Protein AF-A0A231RG71-F1 (afdb_monomer_lite)

Structure (mmCIF, N/CA/C/O backbone):
data_AF-A0A231RG71-F1
#
_entry.id   AF-A0A231RG71-F1
#
loop_
_atom_site.group_PDB
_atom_site.id
_atom_site.type_symbol
_atom_site.label_atom_id
_atom_site.label_alt_id
_atom_site.label_comp_id
_atom_site.label_asym_id
_atom_site.label_entity_id
_atom_site.label_seq_id
_atom_site.pdbx_PDB_ins_code
_atom_site.Cartn_x
_atom_site.Cartn_y
_atom_site.Cartn_z
_atom_site.occupancy
_atom_site.B_iso_or_equiv
_atom_site.auth_seq_id
_atom_site.auth_comp_id
_atom_site.auth_asym_id
_atom_site.auth_atom_id
_atom_site.pdbx_PDB_model_num
ATOM 1 N N . MET A 1 1 ? -11.138 5.886 24.288 1.00 89.88 1 MET A N 1
ATOM 2 C CA . MET A 1 1 ? -10.102 5.171 23.511 1.00 89.88 1 MET A CA 1
ATOM 3 C C . MET A 1 1 ? -10.398 3.689 23.552 1.00 89.88 1 MET A C 1
ATOM 5 O O . MET A 1 1 ? -10.932 3.233 24.557 1.00 89.88 1 MET A O 1
ATOM 9 N N . LEU A 1 2 ? -10.055 2.962 22.496 1.00 93.81 2 LEU A N 1
ATOM 10 C CA . LEU A 1 2 ? -10.008 1.505 22.490 1.00 93.81 2 LEU A CA 1
ATOM 11 C C . LEU A 1 2 ? -8.769 1.062 23.284 1.00 93.81 2 LEU A C 1
ATOM 13 O O . LEU A 1 2 ? -7.655 1.397 22.906 1.00 93.81 2 LEU A O 1
ATOM 17 N N . GLU A 1 3 ? -8.942 0.383 24.413 1.00 94.50 3 GLU A N 1
ATOM 18 C CA . GLU A 1 3 ? -7.841 -0.043 25.292 1.00 94.50 3 GLU A CA 1
ATOM 19 C C . GLU A 1 3 ? -7.362 -1.454 24.981 1.00 94.50 3 GLU A C 1
ATOM 21 O O . GLU A 1 3 ? -6.177 -1.739 25.111 1.00 94.50 3 GLU A O 1
ATOM 26 N N . LYS A 1 4 ? -8.282 -2.344 24.604 1.00 95.88 4 LYS A N 1
ATOM 27 C CA . LYS A 1 4 ? -8.000 -3.774 24.511 1.00 95.88 4 LYS A CA 1
ATOM 28 C C . LYS A 1 4 ? -8.848 -4.440 23.442 1.00 95.88 4 LYS A C 1
ATOM 30 O O . LYS A 1 4 ? -10.006 -4.072 23.242 1.00 95.88 4 LYS A O 1
ATOM 35 N N . ILE A 1 5 ? -8.277 -5.459 22.811 1.00 96.56 5 ILE A N 1
ATOM 36 C CA . ILE A 1 5 ? -8.998 -6.436 22.003 1.00 96.56 5 ILE A CA 1
ATOM 37 C C . ILE A 1 5 ? -8.749 -7.849 22.530 1.00 96.56 5 ILE A C 1
ATOM 39 O O . ILE A 1 5 ? -7.628 -8.199 22.901 1.00 96.56 5 ILE A O 1
ATOM 43 N N . MET A 1 6 ? -9.796 -8.670 22.527 1.00 96.94 6 MET A N 1
ATOM 44 C CA . MET A 1 6 ? -9.705 -10.118 22.706 1.00 96.94 6 MET A CA 1
ATOM 45 C C . MET A 1 6 ? -10.402 -10.810 21.541 1.00 96.94 6 MET A C 1
ATOM 47 O O . MET A 1 6 ? -11.525 -10.458 21.186 1.00 96.94 6 MET A O 1
ATOM 51 N N . ILE A 1 7 ? -9.747 -11.804 20.956 1.00 95.38 7 ILE A N 1
ATOM 52 C CA . ILE A 1 7 ? -10.232 -12.550 19.799 1.00 95.38 7 ILE A CA 1
ATOM 53 C C . ILE A 1 7 ? -10.170 -14.035 20.118 1.00 95.38 7 ILE A C 1
ATOM 55 O O . ILE A 1 7 ? -9.098 -14.557 20.408 1.00 95.38 7 ILE A O 1
ATOM 59 N N . ASN A 1 8 ? -11.294 -14.724 19.955 1.00 93.69 8 ASN A N 1
ATOM 60 C CA . ASN A 1 8 ? -11.362 -16.173 19.913 1.00 93.69 8 ASN A CA 1
ATOM 61 C C . ASN A 1 8 ? -11.987 -16.615 18.593 1.00 93.69 8 ASN A C 1
ATOM 63 O O . ASN A 1 8 ? -13.055 -16.135 18.203 1.00 93.69 8 ASN A O 1
ATOM 67 N N . ASN A 1 9 ? -11.309 -17.548 17.929 1.00 91.56 9 ASN A N 1
ATOM 68 C CA . ASN A 1 9 ? -11.701 -18.116 16.645 1.00 91.56 9 ASN A CA 1
ATOM 69 C C . ASN A 1 9 ? -12.055 -17.046 15.593 1.00 91.56 9 ASN A C 1
ATOM 71 O O . ASN A 1 9 ? -13.177 -17.014 15.085 1.00 91.56 9 ASN A O 1
ATOM 75 N N . PHE A 1 10 ? -11.086 -16.235 15.161 1.00 91.06 10 PHE A N 1
ATOM 76 C CA . PHE A 1 10 ? -11.238 -15.337 14.006 1.00 91.06 10 PHE A CA 1
ATOM 77 C C . PHE A 1 10 ? -9.948 -15.223 13.183 1.00 91.06 10 PHE A C 1
ATOM 79 O O . PHE A 1 10 ? -8.872 -14.966 13.718 1.00 91.06 10 PHE A O 1
ATOM 86 N N . GLY A 1 11 ? -10.044 -15.401 11.868 1.00 89.69 11 GLY A N 1
ATOM 87 C CA . GLY A 1 11 ? -8.911 -15.428 10.951 1.00 89.69 11 GLY A CA 1
ATOM 88 C C . GLY A 1 11 ? -7.866 -16.471 11.386 1.00 89.69 11 GLY A C 1
ATOM 89 O O . GLY A 1 11 ? -8.208 -17.649 11.548 1.00 89.69 11 GLY A O 1
ATOM 90 N N . PRO A 1 12 ? -6.596 -16.073 11.583 1.00 87.69 12 PRO A N 1
ATOM 91 C CA . PRO A 1 12 ? -5.556 -16.956 12.105 1.00 87.69 12 PRO A CA 1
ATOM 92 C C . PRO A 1 12 ? -5.575 -17.098 13.637 1.00 87.69 12 PRO A C 1
ATOM 94 O O . PRO A 1 12 ? -4.810 -17.891 14.180 1.00 87.69 12 PRO A O 1
ATOM 97 N N . PHE A 1 13 ? -6.411 -16.339 14.349 1.00 89.19 13 PHE A N 1
ATOM 98 C CA . PHE A 1 13 ? -6.407 -16.286 15.807 1.00 89.19 13 PHE A CA 1
ATOM 99 C C . PHE A 1 13 ? -7.379 -17.313 16.393 1.00 89.19 13 PHE A C 1
ATOM 101 O O . PHE A 1 13 ? -8.598 -17.171 16.274 1.00 89.19 13 PHE A O 1
ATOM 108 N N . LYS A 1 14 ? -6.847 -18.342 17.063 1.00 88.38 14 LYS A N 1
ATOM 109 C CA . LYS A 1 14 ? -7.651 -19.217 17.937 1.00 88.38 14 LYS A CA 1
ATOM 110 C C . LYS A 1 14 ? -7.956 -18.531 19.262 1.00 88.38 14 LYS A C 1
ATOM 112 O O . LYS A 1 14 ? -9.108 -18.505 19.671 1.00 88.38 14 LYS A O 1
ATOM 117 N N . THR A 1 15 ? -6.935 -17.922 19.850 1.00 90.31 15 THR A N 1
ATOM 118 C CA . THR A 1 15 ? -7.006 -17.025 21.005 1.00 90.31 15 THR A CA 1
ATOM 119 C C . THR A 1 15 ? -5.965 -15.931 20.797 1.00 90.31 15 THR A C 1
ATOM 121 O O . THR A 1 15 ? -4.814 -16.242 20.482 1.00 90.31 15 THR A O 1
ATOM 124 N N . PHE A 1 16 ? -6.344 -14.670 20.949 1.00 92.88 16 PHE A N 1
ATOM 125 C CA . PHE A 1 16 ? -5.438 -13.531 20.852 1.00 92.88 16 PHE A CA 1
ATOM 126 C C . PHE A 1 16 ? -5.920 -12.403 21.757 1.00 92.88 16 PHE A C 1
ATOM 128 O O . PHE A 1 16 ? -7.117 -12.142 21.855 1.00 92.88 16 PHE A O 1
ATOM 135 N N . GLU A 1 17 ? -4.979 -11.731 22.402 1.00 94.69 17 GLU A N 1
ATOM 136 C CA . GLU A 1 17 ? -5.236 -10.605 23.285 1.00 94.69 17 GLU A CA 1
ATOM 137 C C . GLU A 1 17 ? -4.161 -9.550 23.055 1.00 94.69 17 GLU A C 1
ATOM 139 O O . GLU A 1 17 ? -2.979 -9.878 22.975 1.00 94.69 17 GLU A O 1
ATOM 144 N N . MET A 1 18 ? -4.574 -8.288 22.964 1.00 93.75 18 MET A N 1
ATOM 145 C CA . MET A 1 18 ? -3.657 -7.164 22.829 1.00 93.75 18 MET A CA 1
ATOM 146 C C . MET A 1 18 ? -4.230 -5.929 23.519 1.00 93.75 18 MET A C 1
ATOM 148 O O . MET A 1 18 ? -5.431 -5.660 23.437 1.00 93.75 18 MET A O 1
ATOM 152 N N . ASN A 1 19 ? -3.347 -5.155 24.151 1.00 94.06 19 ASN A N 1
ATOM 153 C CA . ASN A 1 19 ? -3.651 -3.812 24.631 1.00 94.06 19 ASN A CA 1
ATOM 154 C C . ASN A 1 19 ? -3.172 -2.769 23.614 1.00 94.06 19 ASN A C 1
ATOM 156 O O . ASN A 1 19 ? -2.114 -2.922 23.006 1.00 94.06 19 ASN A O 1
ATOM 160 N N . PHE A 1 20 ? -3.933 -1.693 23.460 1.00 93.00 20 PHE A N 1
ATOM 161 C CA . PHE A 1 20 ? -3.602 -0.574 22.589 1.00 93.00 20 PHE A CA 1
ATOM 162 C C . PHE A 1 20 ? -3.113 0.624 23.395 1.00 93.00 20 PHE A C 1
ATOM 164 O O . PHE A 1 20 ? -3.592 0.921 24.493 1.00 93.00 20 PHE A O 1
ATOM 171 N N . ASN A 1 21 ? -2.190 1.370 22.801 1.00 90.75 21 ASN A N 1
ATOM 172 C CA . ASN A 1 21 ? -1.779 2.665 23.315 1.00 90.75 21 ASN A CA 1
ATOM 173 C C . ASN A 1 21 ? -2.860 3.713 23.055 1.00 90.75 21 ASN A C 1
ATOM 175 O O . ASN A 1 21 ? -3.553 3.679 22.036 1.00 90.75 21 ASN A O 1
ATOM 179 N N . LYS A 1 22 ? -2.917 4.719 23.933 1.00 88.81 22 LYS A N 1
ATOM 180 C CA . LYS A 1 22 ? -3.807 5.878 23.783 1.00 88.81 22 LYS A CA 1
ATOM 181 C C . LYS A 1 22 ? -3.566 6.667 22.494 1.00 88.81 22 LYS A C 1
ATOM 183 O O . LYS A 1 22 ? -4.526 7.154 21.908 1.00 88.81 22 LYS A O 1
ATOM 188 N N . ASN A 1 23 ? -2.299 6.795 22.107 1.00 91.94 23 ASN A N 1
ATOM 189 C CA . ASN A 1 23 ? -1.876 7.586 20.960 1.00 91.94 23 ASN A CA 1
ATOM 190 C C . ASN A 1 23 ? -1.772 6.665 19.739 1.00 91.94 23 ASN A C 1
ATOM 192 O O . ASN A 1 23 ? -2.776 6.411 19.080 1.00 91.94 23 ASN A O 1
ATOM 196 N N . ILE A 1 24 ? -0.586 6.104 19.482 1.00 92.31 24 ILE A N 1
ATOM 197 C CA . ILE A 1 24 ? -0.340 5.220 18.341 1.00 92.31 24 ILE A CA 1
ATOM 198 C C . ILE A 1 24 ? 0.016 3.815 18.816 1.00 92.31 24 ILE A C 1
ATOM 200 O O . ILE A 1 24 ? 0.872 3.638 19.682 1.00 92.31 24 ILE A O 1
ATOM 204 N N . SER A 1 25 ? -0.629 2.808 18.233 1.00 92.50 25 SER A N 1
ATOM 205 C CA . SER A 1 25 ? -0.257 1.400 18.387 1.00 92.50 25 SER A CA 1
ATOM 206 C C . SER A 1 25 ? 0.370 0.885 17.095 1.00 92.50 25 SER A C 1
ATOM 208 O O . SER A 1 25 ? -0.274 0.928 16.044 1.00 92.50 25 SER A O 1
ATOM 210 N N . PHE A 1 26 ? 1.607 0.389 17.183 1.00 91.12 26 PHE A N 1
ATOM 211 C CA . PHE A 1 26 ? 2.333 -0.212 16.061 1.00 91.12 26 PHE A CA 1
ATOM 212 C C . PHE A 1 26 ? 2.178 -1.717 16.115 1.00 91.12 26 PHE A C 1
ATOM 214 O O . PHE A 1 26 ? 2.567 -2.338 17.101 1.00 91.12 26 PHE A O 1
ATOM 221 N N . ILE A 1 27 ? 1.651 -2.294 15.043 1.00 91.44 27 ILE A N 1
ATOM 222 C CA . ILE A 1 27 ? 1.507 -3.738 14.905 1.00 91.44 27 ILE A CA 1
ATOM 223 C C . ILE A 1 27 ? 2.345 -4.177 13.710 1.00 91.44 27 ILE A C 1
ATOM 225 O O . ILE A 1 27 ? 2.000 -3.937 12.551 1.00 91.44 27 ILE A O 1
ATOM 229 N N . VAL A 1 28 ? 3.470 -4.823 13.987 1.00 88.75 28 VAL A N 1
ATOM 230 C CA . VAL A 1 28 ? 4.442 -5.213 12.967 1.00 88.75 28 VAL A CA 1
ATOM 231 C C . VAL A 1 28 ? 4.395 -6.716 12.767 1.00 88.75 28 VAL A C 1
ATOM 233 O O . VAL A 1 28 ? 4.353 -7.482 13.719 1.00 88.75 28 VAL A O 1
ATOM 236 N N . GLY A 1 29 ? 4.430 -7.172 11.523 1.00 83.25 29 GLY A N 1
ATOM 237 C CA . GLY A 1 29 ? 4.482 -8.602 11.242 1.00 83.25 29 GLY A CA 1
ATOM 238 C C . GLY A 1 29 ? 4.752 -8.895 9.779 1.00 83.25 29 GLY A C 1
ATOM 239 O O . GLY A 1 29 ? 4.593 -8.029 8.917 1.00 83.25 29 GLY A O 1
ATOM 240 N N . ARG A 1 30 ? 5.140 -10.135 9.483 1.00 77.38 30 ARG A N 1
ATOM 241 C CA . ARG A 1 30 ? 5.362 -10.588 8.103 1.00 77.38 30 ARG A CA 1
ATOM 242 C C . ARG A 1 30 ? 4.066 -10.634 7.298 1.00 77.38 30 ARG A C 1
ATOM 244 O O . ARG A 1 30 ? 2.963 -10.607 7.857 1.00 77.38 30 ARG A O 1
ATOM 251 N N . ASN A 1 31 ? 4.177 -10.707 5.976 1.00 76.06 31 ASN A N 1
ATOM 252 C CA . ASN A 1 31 ? 3.016 -11.002 5.138 1.00 76.06 31 ASN A CA 1
ATOM 253 C C . ASN A 1 31 ? 2.378 -12.324 5.559 1.00 76.06 31 ASN A C 1
ATOM 255 O O . ASN A 1 31 ? 3.057 -13.279 5.918 1.00 76.06 31 ASN A O 1
ATOM 259 N N . GLY A 1 32 ? 1.049 -12.337 5.587 1.00 74.88 32 GLY A N 1
ATOM 260 C CA . GLY A 1 32 ? 0.290 -13.454 6.123 1.00 74.88 32 GLY A CA 1
ATOM 261 C C . GLY A 1 32 ? 0.069 -13.401 7.632 1.00 74.88 32 GLY A C 1
ATOM 262 O O . GLY A 1 32 ? -0.988 -13.831 8.031 1.00 74.88 32 GLY A O 1
ATOM 263 N N . SER A 1 33 ? 0.906 -12.799 8.487 1.00 83.88 33 SER A N 1
ATOM 264 C CA . SER A 1 33 ? 0.847 -13.017 9.957 1.00 83.88 33 SER A CA 1
ATOM 265 C C . SER A 1 33 ? -0.501 -12.777 10.669 1.00 83.88 33 SER A C 1
ATOM 267 O O . SER A 1 33 ? -0.704 -13.282 11.769 1.00 83.88 33 SER A O 1
ATOM 269 N N . GLY A 1 34 ? -1.444 -12.062 10.048 1.00 87.44 34 GLY A N 1
ATOM 270 C CA . GLY A 1 34 ? -2.787 -11.814 10.579 1.00 87.44 34 GLY A CA 1
ATOM 271 C C . GLY A 1 34 ? -3.104 -10.340 10.802 1.00 87.44 34 GLY A C 1
ATOM 272 O O . GLY A 1 34 ? -4.196 -10.034 11.261 1.00 87.44 34 GLY A O 1
ATOM 273 N N . LYS A 1 35 ? -2.192 -9.429 10.441 1.00 90.12 35 LYS A N 1
ATOM 274 C CA . LYS A 1 35 ? -2.332 -7.966 10.581 1.00 90.12 35 LYS A CA 1
ATOM 275 C C . LYS A 1 35 ? -3.691 -7.433 10.113 1.00 90.12 35 LYS A C 1
ATOM 277 O O . LYS A 1 35 ? -4.457 -6.887 10.898 1.00 90.12 35 LYS A O 1
ATOM 282 N N . THR A 1 36 ? -4.037 -7.678 8.854 1.00 89.31 36 THR A N 1
ATOM 283 C CA . THR A 1 36 ? -5.329 -7.271 8.297 1.00 89.31 36 THR A CA 1
ATOM 284 C C . THR A 1 36 ? -6.514 -7.970 8.969 1.00 89.31 36 THR A C 1
ATOM 286 O O . THR A 1 36 ? -7.568 -7.371 9.145 1.00 89.31 36 THR A O 1
ATOM 289 N N . GLN A 1 37 ? -6.359 -9.232 9.384 1.00 91.88 37 GLN A N 1
ATOM 290 C CA . GLN A 1 37 ? -7.411 -9.960 10.104 1.00 91.88 37 GLN A CA 1
ATOM 291 C C . GLN A 1 37 ? -7.657 -9.353 11.490 1.00 91.88 37 GLN A C 1
ATOM 293 O O . GLN A 1 37 ? -8.796 -9.315 11.938 1.00 91.88 37 GLN A O 1
ATOM 298 N N . LEU A 1 38 ? -6.624 -8.817 12.141 1.00 94.38 38 LEU A N 1
ATOM 299 C CA . LEU A 1 38 ? -6.753 -8.083 13.395 1.00 94.38 38 LEU A CA 1
ATOM 300 C C . LEU A 1 38 ? -7.536 -6.775 13.202 1.00 94.38 38 LEU A C 1
ATOM 302 O O . LEU A 1 38 ? -8.486 -6.526 13.942 1.00 94.38 38 LEU A O 1
ATOM 306 N N . LEU A 1 39 ? -7.219 -5.986 12.166 1.00 93.38 39 LEU A N 1
ATOM 307 C CA . LEU A 1 39 ? -8.031 -4.812 11.813 1.00 93.38 39 LEU A CA 1
ATOM 308 C C . LEU A 1 39 ? -9.475 -5.215 11.484 1.00 93.38 39 LEU A C 1
ATOM 310 O O . LEU A 1 39 ? -10.426 -4.611 11.975 1.00 93.38 39 LEU A O 1
ATOM 314 N N . GLY A 1 40 ? -9.644 -6.294 10.724 1.00 91.56 40 GLY A N 1
ATOM 315 C CA . GLY A 1 40 ? -10.940 -6.869 10.389 1.00 91.56 40 GLY A CA 1
ATOM 316 C C . GLY A 1 40 ? -11.764 -7.311 11.598 1.00 91.56 40 GLY A C 1
ATOM 317 O O . GLY A 1 40 ? -12.985 -7.155 11.594 1.00 91.56 40 GLY A O 1
ATOM 318 N N . ALA A 1 41 ? -11.115 -7.803 12.656 1.00 94.25 41 ALA A N 1
ATOM 319 C CA . ALA A 1 41 ? -11.779 -8.145 13.907 1.00 94.25 41 ALA A CA 1
ATOM 320 C C . ALA A 1 41 ? -12.370 -6.895 14.575 1.00 94.25 41 ALA A C 1
ATOM 322 O O . ALA A 1 41 ? -13.534 -6.921 14.971 1.00 94.25 41 ALA A O 1
ATOM 323 N N . ILE A 1 42 ? -11.628 -5.779 14.610 1.00 93.94 42 ILE A N 1
ATOM 324 C CA . ILE A 1 42 ? -12.135 -4.492 15.118 1.00 93.94 42 ILE A CA 1
ATOM 325 C C . ILE A 1 42 ? -13.376 -4.067 14.322 1.00 93.94 42 ILE A C 1
ATOM 327 O O . ILE A 1 42 ? -14.423 -3.790 14.902 1.00 93.94 42 ILE A O 1
ATOM 331 N N . LEU A 1 43 ? -13.299 -4.090 12.989 1.00 89.62 43 LEU A N 1
ATOM 332 C CA . LEU A 1 43 ? -14.411 -3.702 12.111 1.00 89.62 43 LEU A CA 1
ATOM 333 C C . LEU A 1 43 ? -15.645 -4.575 12.282 1.00 89.62 43 LEU A C 1
ATOM 335 O O . LEU A 1 43 ? -16.764 -4.072 12.223 1.00 89.62 43 LEU A O 1
ATOM 339 N N . SER A 1 44 ? -15.454 -5.871 12.518 1.00 89.81 44 SER A N 1
ATOM 340 C CA . SER A 1 44 ? -16.555 -6.819 12.679 1.00 89.81 44 SER A CA 1
ATOM 341 C C . SER A 1 44 ? -17.512 -6.455 13.815 1.00 89.81 44 SER A C 1
ATOM 343 O O . SER A 1 44 ? -18.702 -6.782 13.767 1.00 89.81 44 SER A O 1
ATOM 345 N N . VAL A 1 45 ? -17.019 -5.723 14.814 1.00 89.62 45 VAL A N 1
ATOM 346 C CA . VAL A 1 45 ? -17.839 -5.224 15.912 1.00 89.62 45 VAL A CA 1
ATOM 347 C C . VAL A 1 45 ? -18.794 -4.126 15.445 1.00 89.62 45 VAL A C 1
ATOM 349 O O . VAL A 1 45 ? -19.965 -4.164 15.828 1.00 89.62 45 VAL A O 1
ATOM 352 N N . PHE A 1 46 ? -18.337 -3.230 14.568 1.00 85.31 46 PHE A N 1
ATOM 353 C CA . PHE A 1 46 ? -19.111 -2.100 14.042 1.00 85.31 46 PHE A CA 1
ATOM 354 C C . PHE A 1 46 ? -20.017 -2.493 12.866 1.00 85.31 46 PHE A C 1
ATOM 356 O O . PHE A 1 46 ? -21.194 -2.147 12.846 1.00 85.31 46 PHE A O 1
ATOM 363 N N . TYR A 1 47 ? -19.497 -3.264 11.909 1.00 83.50 47 TYR A N 1
ATOM 364 C CA . TYR A 1 47 ? -20.170 -3.544 10.632 1.00 83.50 47 TYR A CA 1
ATOM 365 C C . TYR A 1 47 ? -20.823 -4.934 10.561 1.00 83.50 47 TYR A C 1
ATOM 367 O O . TYR A 1 47 ? -21.556 -5.252 9.618 1.00 83.50 47 TYR A O 1
ATOM 375 N N . GLY A 1 48 ? -20.590 -5.779 11.569 1.00 83.25 48 GLY A N 1
ATOM 376 C CA . GLY A 1 48 ? -21.270 -7.059 11.730 1.00 83.25 48 GLY A CA 1
ATOM 377 C C . GLY A 1 48 ? -21.079 -8.003 10.541 1.00 83.25 48 GLY A C 1
ATOM 378 O O . GLY A 1 48 ? -19.967 -8.230 10.060 1.00 83.25 48 GLY A O 1
ATOM 379 N N . ARG A 1 49 ? -22.184 -8.593 10.069 1.00 82.62 49 ARG A N 1
ATOM 380 C CA . ARG A 1 49 ? -22.164 -9.700 9.099 1.00 82.62 49 ARG A CA 1
ATOM 381 C C . ARG A 1 49 ? -21.487 -9.348 7.772 1.00 82.62 49 ARG A C 1
ATOM 383 O O . ARG A 1 49 ? -20.884 -10.227 7.174 1.00 82.62 49 ARG A O 1
ATOM 390 N N . HIS A 1 50 ? -21.564 -8.096 7.321 1.00 83.06 50 HIS A N 1
ATOM 391 C CA . HIS A 1 50 ? -20.988 -7.683 6.034 1.00 83.06 50 HIS A CA 1
ATOM 392 C C . HIS A 1 50 ? -19.455 -7.769 6.019 1.00 83.06 50 HIS A C 1
ATOM 394 O O . HIS A 1 50 ? -18.863 -8.140 5.005 1.00 83.06 50 HIS A O 1
ATOM 400 N N . SER A 1 51 ? -18.829 -7.499 7.165 1.00 85.50 51 SER A N 1
ATOM 401 C CA . SER A 1 51 ? -17.378 -7.586 7.366 1.00 85.50 51 SER A CA 1
ATOM 402 C C . SER A 1 51 ? -16.861 -8.987 7.716 1.00 85.50 51 SER A C 1
ATOM 404 O O . SER A 1 51 ? -15.651 -9.173 7.818 1.00 85.50 51 SER A O 1
ATOM 406 N N . ILE A 1 52 ? -17.738 -9.982 7.905 1.00 88.50 52 ILE A N 1
ATOM 407 C CA . ILE A 1 52 ? -17.351 -11.337 8.329 1.00 88.50 52 ILE A CA 1
ATOM 408 C C . ILE A 1 52 ? -17.597 -12.331 7.196 1.00 88.50 52 ILE A C 1
ATOM 410 O O . ILE A 1 52 ? -18.709 -12.468 6.688 1.00 88.50 52 ILE A O 1
ATOM 414 N N . LYS A 1 53 ? -16.560 -13.091 6.852 1.00 88.56 53 LYS A N 1
ATOM 415 C CA . LYS A 1 53 ? -16.639 -14.257 5.977 1.00 88.56 53 LYS A CA 1
ATOM 416 C C . LYS A 1 53 ? -16.680 -15.522 6.827 1.00 88.56 53 LYS A C 1
ATOM 418 O O . LYS A 1 53 ? -15.815 -15.728 7.677 1.00 88.56 53 LYS A O 1
ATOM 423 N N . THR A 1 54 ? -17.657 -16.385 6.558 1.00 84.06 54 THR A N 1
ATOM 424 C CA . THR A 1 54 ? -17.776 -17.704 7.194 1.00 84.06 54 THR A CA 1
ATOM 425 C C . THR A 1 54 ? -17.487 -18.796 6.170 1.00 84.06 54 THR A C 1
ATOM 427 O O . THR A 1 54 ? -18.088 -18.827 5.096 1.00 84.06 54 THR A O 1
ATOM 430 N N . ILE A 1 55 ? -16.564 -19.700 6.491 1.00 76.88 55 ILE A N 1
ATOM 431 C CA . ILE A 1 55 ? -16.266 -20.874 5.669 1.00 76.88 55 ILE A CA 1
ATOM 432 C C . ILE A 1 55 ? -17.344 -21.929 5.940 1.00 76.88 55 ILE A C 1
ATOM 434 O O . ILE A 1 55 ? -17.480 -22.413 7.065 1.00 76.88 55 ILE A O 1
ATOM 438 N N . ASN A 1 56 ? -18.111 -22.294 4.908 1.00 62.00 56 ASN A N 1
ATOM 439 C CA . ASN A 1 56 ? -19.133 -23.337 4.998 1.00 62.00 56 ASN A CA 1
ATOM 440 C C . ASN A 1 56 ? -18.486 -24.677 5.380 1.00 62.00 56 ASN A C 1
ATOM 442 O O . ASN A 1 56 ? -17.793 -25.295 4.576 1.00 62.00 56 ASN A O 1
ATOM 446 N N . SER A 1 57 ? -18.732 -25.141 6.605 1.00 54.91 57 SER A N 1
ATOM 447 C CA . SER A 1 57 ? -18.377 -26.490 7.047 1.00 54.91 57 SER A CA 1
ATOM 448 C C . SER A 1 57 ? -19.477 -27.043 7.952 1.00 54.91 57 SER A C 1
ATOM 450 O O . SER A 1 57 ? -20.169 -26.285 8.627 1.00 54.91 57 SER A O 1
ATOM 452 N N . SER A 1 58 ? -19.627 -28.365 7.977 1.00 53.97 58 SER A N 1
ATOM 453 C CA . SER A 1 58 ? -20.644 -29.090 8.752 1.00 53.97 58 SER A CA 1
ATOM 454 C C . SER A 1 58 ? -20.490 -28.981 10.276 1.00 53.97 58 SER A C 1
ATOM 456 O O . SER A 1 58 ? -21.430 -29.289 11.003 1.00 53.97 58 SER A O 1
ATOM 458 N N . ALA A 1 59 ? -19.335 -28.534 10.778 1.00 55.22 59 ALA A N 1
ATOM 459 C CA . ALA A 1 59 ? -19.090 -28.345 12.206 1.00 55.22 59 ALA A CA 1
ATOM 460 C C . ALA A 1 59 ? -19.266 -26.870 12.614 1.00 55.22 59 ALA A C 1
ATOM 462 O O . ALA A 1 59 ? -18.701 -25.973 11.986 1.00 55.22 59 ALA A O 1
ATOM 463 N N . LYS A 1 60 ? -20.008 -26.621 13.695 1.00 69.94 60 LYS A N 1
ATOM 464 C CA . LYS A 1 60 ? -20.180 -25.287 14.290 1.00 69.94 60 LYS A CA 1
ATOM 465 C C . LYS A 1 60 ? -18.905 -24.890 15.047 1.00 69.94 60 LYS A C 1
ATOM 467 O O . LYS A 1 60 ? -18.320 -25.723 15.731 1.00 69.94 60 LYS A O 1
ATOM 472 N N . GLU A 1 61 ? -18.443 -23.656 14.877 1.00 81.69 61 GLU A N 1
ATOM 473 C CA . GLU A 1 61 ? -17.360 -23.056 15.670 1.00 81.69 61 GLU A CA 1
ATOM 474 C C . GLU A 1 61 ? -17.849 -21.685 16.117 1.00 81.69 61 GLU A C 1
ATOM 476 O O . GLU A 1 61 ? -18.270 -20.896 15.274 1.00 81.69 61 GLU A O 1
ATOM 481 N N . ASP A 1 62 ? -17.811 -21.417 17.415 1.00 88.12 62 ASP A N 1
ATOM 482 C CA . ASP A 1 62 ? -18.240 -20.131 17.953 1.00 88.12 62 ASP A CA 1
ATOM 483 C C . ASP A 1 62 ? -17.094 -19.122 17.849 1.00 88.12 62 ASP A C 1
ATOM 485 O O . ASP A 1 62 ? -15.935 -19.429 18.147 1.00 88.12 62 ASP A O 1
ATOM 489 N N . MET A 1 63 ? -17.421 -17.913 17.404 1.00 91.75 63 MET A N 1
ATOM 490 C CA . MET A 1 63 ? -16.514 -16.769 17.324 1.00 91.75 63 MET A CA 1
ATOM 491 C C . MET A 1 63 ? -16.791 -15.830 18.492 1.00 91.75 63 MET A C 1
ATOM 493 O O . MET A 1 63 ? -17.948 -15.621 18.852 1.00 91.75 63 MET A O 1
ATOM 497 N N . HIS A 1 64 ? -15.753 -15.203 19.039 1.00 94.44 64 HIS A N 1
ATOM 498 C CA . HIS A 1 64 ? -15.910 -14.161 20.048 1.00 94.44 64 HIS A CA 1
ATOM 499 C C . HIS A 1 64 ? -14.859 -13.068 19.866 1.00 94.44 64 HIS A C 1
ATOM 501 O O . HIS A 1 64 ? -13.664 -13.330 19.957 1.00 94.44 64 HIS A O 1
ATOM 507 N N . ILE A 1 65 ? -15.299 -11.835 19.641 1.00 95.56 65 ILE A N 1
ATOM 508 C CA . ILE A 1 65 ? -14.441 -10.655 19.525 1.00 95.56 65 ILE A CA 1
ATOM 509 C C . ILE A 1 65 ? -14.934 -9.630 20.536 1.00 95.56 65 ILE A C 1
ATOM 511 O O . ILE A 1 65 ? -16.080 -9.200 20.458 1.00 95.56 65 ILE A O 1
ATOM 515 N N . SER A 1 66 ? -14.077 -9.244 21.476 1.00 95.75 66 SER A N 1
ATOM 516 C CA . SER A 1 66 ? -14.363 -8.225 22.484 1.00 95.75 66 SER A CA 1
ATOM 517 C C . SER A 1 66 ? -13.453 -7.019 22.282 1.00 95.75 66 SER A C 1
ATOM 519 O O . SER A 1 66 ? -12.241 -7.173 22.121 1.00 95.75 66 SER A O 1
ATOM 521 N N . LEU A 1 67 ? -14.046 -5.827 22.293 1.00 95.38 67 LEU A N 1
ATOM 522 C CA . LEU A 1 67 ? -13.356 -4.543 22.297 1.00 95.38 67 LEU A CA 1
ATOM 523 C C . LEU A 1 67 ? -13.658 -3.818 23.605 1.00 95.38 67 LEU A C 1
ATOM 525 O O . LEU A 1 67 ? -14.818 -3.527 23.902 1.00 95.38 67 LEU A O 1
ATOM 529 N N . SER A 1 68 ? -12.621 -3.494 24.374 1.00 94.56 68 SER A N 1
ATOM 530 C CA . SER A 1 68 ? -12.757 -2.719 25.608 1.00 94.56 68 SER A CA 1
ATOM 531 C C . SER A 1 68 ? -12.386 -1.262 25.364 1.00 94.56 68 SER A C 1
ATOM 533 O O . SER A 1 68 ? -11.273 -0.963 24.940 1.00 94.56 68 SER A O 1
ATOM 535 N N . PHE A 1 69 ? -13.296 -0.345 25.666 1.00 91.50 69 PHE A N 1
ATOM 536 C CA . PHE A 1 69 ? -13.131 1.094 25.536 1.00 91.50 69 PHE A CA 1
ATOM 537 C C . PHE A 1 69 ? -13.118 1.770 26.904 1.00 91.50 69 PHE A C 1
ATOM 539 O O . PHE A 1 69 ? -13.925 1.450 27.775 1.00 91.50 69 PHE A O 1
ATOM 546 N N . LYS A 1 70 ? -12.275 2.791 27.051 1.00 88.12 70 LYS A N 1
ATOM 547 C CA . LYS A 1 70 ? -12.324 3.740 28.167 1.00 88.12 70 LYS A CA 1
ATOM 548 C C . LYS A 1 70 ? -12.866 5.079 27.708 1.00 88.12 70 LYS A C 1
ATOM 550 O O . LYS A 1 70 ? -12.295 5.727 26.822 1.00 88.12 70 LYS A O 1
ATOM 555 N N . LEU A 1 71 ? -13.977 5.472 28.317 1.00 82.88 71 LEU A N 1
ATOM 556 C CA . LEU A 1 71 ? -14.780 6.644 27.990 1.00 82.88 71 LEU A CA 1
ATOM 557 C C . LEU A 1 71 ? -15.025 7.421 29.280 1.00 82.88 71 LEU A C 1
ATOM 559 O O . LEU A 1 71 ? -15.872 7.039 30.082 1.00 82.88 71 LEU A O 1
ATOM 563 N N . HIS A 1 72 ? -14.266 8.499 29.489 1.00 76.75 72 HIS A N 1
ATOM 564 C CA . HIS A 1 72 ? -14.274 9.254 30.748 1.00 76.75 72 HIS A CA 1
ATOM 565 C C . HIS A 1 72 ? -14.113 8.313 31.962 1.00 76.75 72 HIS A C 1
ATOM 567 O O . HIS A 1 72 ? -13.122 7.583 32.032 1.00 76.75 72 HIS A O 1
ATOM 573 N N . ASP A 1 73 ? -15.102 8.284 32.859 1.00 75.31 73 ASP A N 1
ATOM 574 C CA . ASP A 1 73 ? -15.138 7.452 34.069 1.00 75.31 73 ASP A CA 1
ATOM 575 C C . ASP A 1 73 ? -15.858 6.108 33.856 1.00 75.31 73 ASP A C 1
ATOM 577 O O . ASP A 1 73 ? -16.365 5.504 34.800 1.00 75.31 73 ASP A O 1
ATOM 581 N N . SER A 1 74 ? -15.977 5.648 32.610 1.00 77.00 74 SER A N 1
ATOM 582 C CA . SER A 1 74 ? -16.633 4.388 32.254 1.00 77.00 74 SER A CA 1
ATOM 583 C C . SER A 1 74 ? -15.714 3.490 31.436 1.00 77.00 74 SER A C 1
ATOM 585 O O . SER A 1 74 ? -14.966 3.951 30.569 1.00 77.00 74 SER A O 1
ATOM 587 N N . GLN A 1 75 ? -15.814 2.190 31.693 1.00 85.44 75 GLN A N 1
ATOM 588 C CA . GLN A 1 75 ? -15.290 1.146 30.825 1.00 85.44 75 GLN A CA 1
ATOM 589 C C . GLN A 1 75 ? -16.450 0.462 30.115 1.00 85.44 75 GLN A C 1
ATOM 591 O O . GLN A 1 75 ? -17.451 0.095 30.734 1.00 85.44 75 GLN A O 1
ATOM 596 N N . ILE A 1 76 ? -16.319 0.305 28.806 1.00 87.38 76 ILE A N 1
ATOM 597 C CA . ILE A 1 76 ? -17.318 -0.348 27.968 1.00 87.38 76 ILE A CA 1
ATOM 598 C C . ILE A 1 76 ? -16.661 -1.518 27.286 1.00 87.38 76 ILE A C 1
ATOM 600 O O . ILE A 1 76 ? -15.614 -1.365 26.673 1.00 87.38 76 ILE A O 1
ATOM 604 N N . GLU A 1 77 ? -17.296 -2.669 27.358 1.00 89.69 77 GLU A N 1
ATOM 605 C CA . GLU A 1 77 ? -16.913 -3.834 26.592 1.00 89.69 77 GLU A CA 1
ATOM 606 C C . GLU A 1 77 ? -17.992 -4.106 25.549 1.00 89.69 77 GLU A C 1
ATOM 608 O O . GLU A 1 77 ? -19.172 -4.236 25.876 1.00 89.69 77 GLU A O 1
ATOM 613 N N . VAL A 1 78 ? -17.590 -4.147 24.284 1.00 90.06 78 VAL A N 1
ATOM 614 C CA . VAL A 1 78 ? -18.476 -4.443 23.161 1.00 90.06 78 VAL A CA 1
ATOM 615 C C . VAL A 1 78 ? -18.055 -5.770 22.566 1.00 90.06 78 VAL A C 1
ATOM 617 O O . VAL A 1 78 ? -16.917 -5.929 22.125 1.00 90.06 78 VAL A O 1
ATOM 620 N N . ILE A 1 79 ? -18.984 -6.718 22.562 1.00 90.75 79 ILE A N 1
ATOM 621 C CA . ILE A 1 79 ? -18.733 -8.104 22.199 1.00 90.75 79 ILE A CA 1
ATOM 622 C C . ILE A 1 79 ? -19.530 -8.454 20.950 1.00 90.75 79 ILE A C 1
ATOM 624 O O . ILE A 1 79 ? -20.749 -8.294 20.875 1.00 90.75 79 ILE A O 1
ATOM 628 N N . ARG A 1 80 ? -18.816 -8.981 19.962 1.00 91.00 80 ARG A N 1
ATOM 629 C CA . ARG A 1 80 ? -19.354 -9.602 18.760 1.00 91.00 80 ARG A CA 1
ATOM 630 C C . ARG A 1 80 ? -19.116 -11.098 18.858 1.00 91.00 80 ARG A C 1
ATOM 632 O O . ARG A 1 80 ? -17.971 -11.541 18.811 1.00 91.00 80 ARG A O 1
ATOM 639 N N . SER A 1 81 ? -20.184 -11.879 18.950 1.00 91.31 81 SER A N 1
ATOM 640 C CA . SER A 1 81 ? -20.085 -13.336 19.021 1.00 91.31 81 SER A CA 1
ATOM 641 C C . SER A 1 81 ? -20.876 -14.016 17.910 1.00 91.31 81 SER A C 1
ATOM 643 O O . SER A 1 81 ? -21.822 -13.444 17.358 1.00 91.31 81 SER A O 1
ATOM 645 N N . SER A 1 82 ? -20.470 -15.232 17.549 1.00 88.62 82 SER A N 1
ATOM 646 C CA . SER A 1 82 ? -21.303 -16.146 16.776 1.00 88.62 82 SER A CA 1
ATOM 647 C C . SER A 1 82 ? -21.623 -17.378 17.610 1.00 88.62 82 SER A C 1
ATOM 649 O O . SER A 1 82 ? -20.751 -17.924 18.277 1.00 88.62 82 SER A O 1
ATOM 651 N N . SER A 1 83 ? -22.887 -17.790 17.575 1.00 82.75 83 SER A N 1
ATOM 652 C CA . SER A 1 83 ? -23.340 -19.060 18.136 1.00 82.75 83 SER A CA 1
ATOM 653 C C . SER A 1 83 ? -24.419 -19.633 17.228 1.00 82.75 83 SER A C 1
ATOM 655 O O . SER A 1 83 ? -25.289 -18.906 16.739 1.00 82.75 83 SER A O 1
ATOM 657 N N . ASP A 1 84 ? -24.321 -20.923 16.914 1.00 73.56 84 ASP A N 1
ATOM 658 C CA . ASP A 1 84 ? -25.241 -21.613 15.999 1.00 73.56 84 ASP A CA 1
ATOM 659 C C . ASP A 1 84 ? -25.399 -20.941 14.617 1.00 73.56 84 ASP A C 1
ATOM 661 O O . ASP A 1 84 ? -26.451 -21.012 13.980 1.00 73.56 84 ASP A O 1
ATOM 665 N N . GLY A 1 85 ? -24.348 -20.274 14.129 1.00 68.44 85 GLY A N 1
ATOM 666 C CA . GLY A 1 85 ? -24.366 -19.555 12.849 1.00 68.44 85 GLY A CA 1
ATOM 667 C C . GLY A 1 85 ? -25.148 -18.235 12.869 1.00 68.44 85 GLY A C 1
ATOM 668 O O . GLY A 1 85 ? -25.282 -17.587 11.829 1.00 68.44 85 GLY A O 1
ATOM 669 N N . LYS A 1 86 ? -25.646 -17.809 14.036 1.00 77.44 86 LYS A N 1
ATOM 670 C CA . LYS A 1 86 ? -26.210 -16.475 14.264 1.00 77.44 86 LYS A CA 1
ATOM 671 C C . LYS A 1 86 ? -25.146 -15.567 14.868 1.00 77.44 86 LYS A C 1
ATOM 673 O O . LYS A 1 86 ? -24.320 -16.017 15.653 1.00 77.44 86 LYS A O 1
ATOM 678 N N . LEU A 1 87 ? -25.178 -14.292 14.487 1.00 81.56 87 LEU A N 1
ATOM 679 C CA . LEU A 1 87 ? -24.302 -13.258 15.034 1.00 81.56 87 LEU A CA 1
ATOM 680 C C . LEU A 1 87 ? -25.051 -12.451 16.092 1.00 81.56 87 LEU A C 1
ATOM 682 O O . LEU A 1 87 ? -26.193 -12.048 15.865 1.00 81.56 87 LEU A O 1
ATOM 686 N N . PHE A 1 88 ? -24.379 -12.171 17.201 1.00 80.75 88 PHE A N 1
ATOM 687 C CA . PHE A 1 88 ? -24.906 -11.409 18.329 1.00 80.75 88 PHE A CA 1
ATOM 688 C C . PHE A 1 88 ? -24.041 -10.165 18.576 1.00 80.75 88 PHE A C 1
ATOM 690 O O . PHE A 1 88 ? -22.859 -10.139 18.221 1.00 80.75 88 PHE A O 1
ATOM 697 N N . LEU A 1 89 ? -24.649 -9.099 19.106 1.00 80.81 89 LEU A N 1
ATOM 698 C CA . LEU A 1 89 ? -23.947 -7.937 19.664 1.00 80.81 89 LEU A CA 1
ATOM 699 C C . LEU A 1 89 ? -24.330 -7.823 21.129 1.00 80.81 89 LEU A C 1
ATOM 701 O O . LEU A 1 89 ? -25.522 -7.766 21.431 1.00 80.81 89 LEU A O 1
ATOM 705 N N . GLU A 1 90 ? -23.344 -7.708 22.002 1.00 77.69 90 GLU A N 1
ATOM 706 C CA . GLU A 1 90 ? -23.556 -7.407 23.411 1.00 77.69 90 GLU A CA 1
ATOM 707 C C . GLU A 1 90 ? -22.738 -6.182 23.810 1.00 77.69 90 GLU A C 1
ATOM 709 O O . GLU A 1 90 ? -21.582 -6.045 23.414 1.00 77.69 90 GLU A O 1
ATOM 714 N N . ASN A 1 91 ? -23.339 -5.307 24.617 1.00 75.31 91 ASN A N 1
ATOM 715 C CA . ASN A 1 91 ? -22.686 -4.122 25.160 1.00 75.31 91 ASN A CA 1
ATOM 716 C C . ASN A 1 91 ? -22.737 -4.201 26.685 1.00 75.31 91 ASN A C 1
ATOM 718 O O . ASN A 1 91 ? -23.817 -4.153 27.274 1.00 75.31 91 ASN A O 1
ATOM 722 N N . HIS A 1 92 ? -21.573 -4.280 27.319 1.00 72.25 92 HIS A N 1
ATOM 723 C CA . HIS A 1 92 ? -21.425 -4.295 28.769 1.00 72.25 92 HIS A CA 1
ATOM 724 C C . HIS A 1 92 ? -20.816 -2.967 29.217 1.00 72.25 92 HIS A C 1
ATOM 726 O O . HIS A 1 92 ? -19.724 -2.597 28.796 1.00 72.25 92 HIS A O 1
ATOM 732 N N . THR A 1 93 ? -21.514 -2.219 30.071 1.00 68.62 93 THR A N 1
ATOM 733 C CA . THR A 1 93 ? -21.026 -0.936 30.604 1.00 68.62 93 THR A CA 1
ATOM 734 C C . THR A 1 93 ? -20.721 -1.077 32.087 1.00 68.62 93 THR A C 1
ATOM 736 O O . THR A 1 93 ? -21.583 -1.467 32.873 1.00 68.62 93 THR A O 1
ATOM 739 N N . ARG A 1 94 ? -19.495 -0.733 32.486 1.00 64.00 94 ARG A N 1
ATOM 740 C CA . ARG A 1 94 ? -19.076 -0.628 33.885 1.00 64.00 94 ARG A CA 1
ATOM 741 C C . ARG A 1 94 ? -18.722 0.826 34.184 1.00 64.00 94 ARG A C 1
ATOM 743 O O . ARG A 1 94 ? -17.743 1.353 33.660 1.00 64.00 94 ARG A O 1
ATOM 750 N N . SER A 1 95 ? -19.520 1.480 35.028 1.00 61.28 95 SER A N 1
ATOM 751 C CA . SER A 1 95 ? -19.163 2.795 35.572 1.00 61.28 95 SER A CA 1
ATOM 752 C C . SER A 1 95 ? -18.083 2.612 36.634 1.00 61.28 95 SER A C 1
ATOM 754 O O . SER A 1 95 ? -18.254 1.820 37.558 1.00 61.28 95 SER A O 1
ATOM 756 N N . VAL A 1 96 ? -16.992 3.364 36.519 1.00 61.06 96 VAL A N 1
ATOM 757 C CA . VAL A 1 96 ? -15.973 3.491 37.572 1.00 61.06 96 VAL A CA 1
ATOM 758 C C . VAL A 1 96 ? -16.413 4.540 38.606 1.00 61.06 96 VAL A C 1
ATOM 760 O O . VAL A 1 96 ? -15.928 4.555 39.734 1.00 61.06 96 VAL A O 1
ATOM 763 N N . SER A 1 97 ? -17.381 5.394 38.251 1.00 57.38 97 SER A N 1
ATOM 764 C CA . SER A 1 97 ? -17.985 6.375 39.156 1.00 57.38 97 SER A CA 1
ATOM 765 C C . SER A 1 97 ? -19.178 5.798 39.936 1.00 57.38 97 SER A C 1
ATOM 767 O O . SER A 1 97 ? -20.012 5.068 39.387 1.00 57.38 97 SER A O 1
ATOM 769 N N . ASN A 1 98 ? -19.300 6.186 41.209 1.00 57.88 98 ASN A N 1
ATOM 770 C CA . ASN A 1 98 ? -20.459 5.880 42.062 1.00 57.88 98 ASN A CA 1
ATOM 771 C C . ASN A 1 98 ? -21.691 6.757 41.751 1.00 57.88 98 ASN A C 1
ATOM 773 O O . ASN A 1 98 ? -22.711 6.641 42.430 1.00 57.88 98 ASN A O 1
ATOM 777 N N . ASP A 1 99 ? -21.608 7.646 40.756 1.00 57.62 99 ASP A N 1
ATOM 778 C CA . ASP A 1 99 ? -22.710 8.528 40.379 1.00 57.62 99 ASP A CA 1
ATOM 779 C C . ASP A 1 99 ? -23.764 7.772 39.548 1.00 57.62 99 ASP A C 1
ATOM 781 O O . ASP A 1 99 ? -23.473 7.172 38.510 1.00 57.62 99 ASP A O 1
ATOM 785 N N . ARG A 1 100 ? -25.022 7.822 40.005 1.00 53.41 100 ARG A N 1
ATOM 786 C CA . ARG A 1 100 ? -26.174 7.186 39.349 1.00 53.41 100 ARG A CA 1
ATOM 787 C C . ARG A 1 100 ? -26.447 7.759 37.958 1.00 53.41 100 ARG A C 1
ATOM 789 O O . ARG A 1 100 ? -26.958 7.035 37.109 1.00 53.41 100 ARG A O 1
ATOM 796 N N . ILE A 1 101 ? -26.114 9.027 37.702 1.00 55.41 101 ILE A N 1
ATOM 797 C CA . ILE A 1 101 ? -26.337 9.651 36.387 1.00 55.41 101 ILE A CA 1
ATOM 798 C C . ILE A 1 101 ? -25.381 9.059 35.344 1.00 55.41 101 ILE A C 1
ATOM 800 O O . ILE A 1 101 ? -25.799 8.760 34.224 1.00 55.41 101 ILE A O 1
ATOM 804 N N . SER A 1 102 ? -24.124 8.817 35.718 1.00 53.75 102 SER A N 1
ATOM 805 C CA . SER A 1 102 ? -23.121 8.160 34.870 1.00 53.75 102 SER A CA 1
ATOM 806 C C . SER A 1 102 ? -23.520 6.734 34.487 1.00 53.75 102 SER A C 1
ATOM 808 O O . SER A 1 102 ? -23.284 6.312 33.360 1.00 53.75 102 SER A O 1
ATOM 810 N N . GLN A 1 103 ? -24.189 6.017 35.395 1.00 50.62 103 GLN A N 1
ATOM 811 C CA . GLN A 1 103 ? -24.684 4.653 35.170 1.00 50.62 103 GLN A CA 1
ATOM 812 C C . GLN A 1 103 ? -25.879 4.581 34.201 1.00 50.62 103 GLN A C 1
ATOM 814 O O . GLN A 1 103 ? -26.153 3.516 33.654 1.00 50.62 103 GLN A O 1
ATOM 819 N N . LEU A 1 104 ? -26.591 5.694 33.978 1.00 49.88 104 LEU A N 1
ATOM 820 C CA . LEU A 1 104 ? -27.786 5.766 33.124 1.00 49.88 104 LEU A CA 1
ATOM 821 C C . LEU A 1 104 ? -27.508 6.299 31.710 1.00 49.88 104 LEU A C 1
ATOM 823 O O . LEU A 1 104 ? -28.401 6.268 30.859 1.00 49.88 104 LEU A O 1
ATOM 827 N N . ARG A 1 105 ? -26.298 6.798 31.424 1.00 55.00 105 ARG A N 1
ATOM 828 C CA . ARG A 1 105 ? -25.951 7.268 30.076 1.00 55.00 105 ARG A CA 1
ATOM 829 C C . ARG A 1 105 ? -25.838 6.072 29.130 1.00 55.00 105 ARG A C 1
ATOM 831 O O . ARG A 1 105 ? -24.979 5.215 29.309 1.00 55.00 105 ARG A O 1
ATOM 838 N N . LYS A 1 106 ? -26.660 6.045 28.074 1.00 56.00 106 LYS A N 1
ATOM 839 C CA . LYS A 1 106 ? -26.345 5.255 26.875 1.00 56.00 106 LYS A CA 1
ATOM 840 C C . LYS A 1 106 ? -25.083 5.855 26.274 1.00 56.00 106 LYS A C 1
ATOM 842 O O . LYS A 1 106 ? -25.121 6.983 25.790 1.00 56.00 106 LYS A O 1
ATOM 847 N N . ILE A 1 107 ? -23.973 5.137 26.362 1.00 60.22 107 ILE A N 1
ATOM 848 C CA . ILE A 1 107 ? -22.728 5.579 25.750 1.00 60.22 107 ILE A CA 1
ATOM 849 C C . ILE A 1 107 ? -22.670 4.981 24.349 1.00 60.22 107 ILE A C 1
ATOM 851 O O . ILE A 1 107 ? -22.698 3.762 24.179 1.00 60.22 107 ILE A O 1
ATOM 855 N N . ASP A 1 108 ? -22.644 5.866 23.360 1.00 66.62 108 ASP A N 1
ATOM 856 C CA . ASP A 1 108 ? -22.502 5.511 21.959 1.00 66.62 108 ASP A CA 1
ATOM 857 C C . ASP A 1 108 ? -21.012 5.397 21.618 1.00 66.62 108 ASP A C 1
ATOM 859 O O . ASP A 1 108 ? -20.233 6.318 21.866 1.00 66.62 108 ASP A O 1
ATOM 863 N N . ILE A 1 109 ? -20.608 4.250 21.075 1.00 74.38 109 ILE A N 1
ATOM 864 C CA . ILE A 1 109 ? -19.249 4.045 20.560 1.00 74.38 109 ILE A CA 1
ATOM 865 C C . ILE A 1 109 ? -19.117 4.484 19.095 1.00 74.38 109 ILE A C 1
ATOM 867 O O . ILE A 1 109 ? -18.045 4.320 18.521 1.00 74.38 109 ILE A O 1
ATOM 871 N N . GLY A 1 110 ? -20.163 5.054 18.488 1.00 74.75 110 GLY A N 1
ATOM 872 C CA . GLY A 1 110 ? -20.170 5.528 17.103 1.00 74.75 110 GLY A CA 1
ATOM 873 C C . GLY A 1 110 ? -19.065 6.539 16.783 1.00 74.75 110 GLY A C 1
ATOM 874 O O . GLY A 1 110 ? -18.496 6.495 15.701 1.00 74.75 110 GLY A O 1
ATOM 875 N N . GLU A 1 111 ? -18.648 7.378 17.739 1.00 75.31 111 GLU A N 1
ATOM 876 C CA . GLU A 1 111 ? -17.494 8.283 17.552 1.00 75.31 111 GLU A CA 1
ATOM 877 C C . GLU A 1 111 ? -16.153 7.538 17.361 1.00 75.31 111 GLU A C 1
ATOM 879 O O . GLU A 1 111 ? -15.183 8.101 16.842 1.00 75.31 111 GLU A O 1
ATOM 884 N N . TYR A 1 112 ? -16.093 6.271 17.787 1.00 84.69 112 TYR A N 1
ATOM 885 C CA . TYR A 1 112 ? -14.965 5.353 17.614 1.00 84.69 112 TYR A CA 1
ATOM 886 C C . TYR A 1 112 ? -15.157 4.402 16.433 1.00 84.69 112 TYR A C 1
ATOM 888 O O . TYR A 1 112 ? -14.326 3.510 16.258 1.00 84.69 112 TYR A O 1
ATOM 896 N N . GLU A 1 113 ? -16.211 4.576 15.626 1.00 84.50 113 GLU A N 1
ATOM 897 C CA . GLU A 1 113 ? -16.303 3.907 14.334 1.00 84.50 113 GLU A CA 1
ATOM 898 C C . GLU A 1 113 ? -15.046 4.261 13.524 1.00 84.50 113 GLU A C 1
ATOM 900 O O . GLU A 1 113 ? -14.804 5.440 13.231 1.00 84.50 113 GLU A O 1
ATOM 905 N N . PRO A 1 114 ? -14.195 3.268 13.219 1.00 84.00 114 PRO A N 1
ATOM 906 C CA . PRO A 1 114 ? -12.882 3.549 12.677 1.00 84.00 114 PRO A CA 1
ATOM 907 C C . PRO A 1 114 ? -12.969 4.030 11.234 1.00 84.00 114 PRO A C 1
ATOM 909 O O . PRO A 1 114 ? -13.700 3.457 10.420 1.00 84.00 114 PRO A O 1
ATOM 912 N N . ILE A 1 115 ? -12.118 4.997 10.890 1.00 80.31 115 ILE A N 1
ATOM 913 C CA . ILE A 1 115 ? -11.726 5.203 9.493 1.00 80.31 115 ILE A CA 1
ATOM 914 C C . ILE A 1 115 ? -10.597 4.250 9.143 1.00 80.31 115 ILE A C 1
ATOM 916 O O . ILE A 1 115 ? -9.654 4.131 9.923 1.00 80.31 115 ILE A O 1
ATOM 920 N N . ILE A 1 116 ? -10.666 3.599 7.979 1.00 79.69 116 ILE A N 1
ATOM 921 C CA . ILE A 1 116 ? -9.565 2.756 7.496 1.00 79.69 116 ILE A CA 1
ATOM 922 C C . ILE A 1 116 ? -8.859 3.403 6.324 1.00 79.69 116 ILE A C 1
ATOM 924 O O . ILE A 1 116 ? -9.472 3.797 5.332 1.00 79.69 116 ILE A O 1
ATOM 928 N N . ILE A 1 117 ? -7.540 3.394 6.411 1.00 74.75 117 ILE A N 1
ATOM 929 C CA . ILE A 1 117 ? -6.641 3.826 5.361 1.00 74.75 117 ILE A CA 1
ATOM 930 C C . ILE A 1 117 ? -5.945 2.589 4.799 1.00 74.75 117 ILE A C 1
ATOM 932 O O . ILE A 1 117 ? -5.135 1.981 5.489 1.00 74.75 117 ILE A O 1
ATOM 936 N N . SER A 1 118 ? -6.270 2.206 3.564 1.00 72.62 118 SER A N 1
ATOM 937 C CA . SER A 1 118 ? -5.591 1.135 2.821 1.00 72.62 118 SER A CA 1
ATOM 938 C C . SER A 1 118 ? -5.021 1.692 1.519 1.00 72.62 118 SER A C 1
ATOM 940 O O . SER A 1 118 ? -5.643 2.541 0.873 1.00 72.62 118 SER A O 1
ATOM 942 N N . HIS A 1 119 ? -3.844 1.209 1.115 1.00 60.78 119 HIS A N 1
ATOM 943 C CA . HIS A 1 119 ? -3.196 1.618 -0.133 1.00 60.78 119 HIS A CA 1
ATOM 944 C C . HIS A 1 119 ? -4.025 1.251 -1.381 1.00 60.78 119 HIS A C 1
ATOM 946 O O . HIS A 1 119 ? -3.983 1.981 -2.379 1.00 60.78 119 HIS A O 1
ATOM 952 N N . GLU A 1 120 ? -4.818 0.175 -1.303 1.00 57.22 120 GLU A N 1
ATOM 953 C CA . GLU A 1 120 ? -5.663 -0.322 -2.398 1.00 57.22 120 GLU A CA 1
ATOM 954 C C . GLU A 1 120 ? -6.938 0.507 -2.608 1.00 57.22 120 GLU A C 1
ATOM 956 O O . GLU A 1 120 ? -7.514 0.464 -3.695 1.00 57.22 120 GLU A O 1
ATOM 961 N N . ASN A 1 121 ? -7.336 1.343 -1.637 1.00 54.88 121 ASN A N 1
ATOM 962 C CA . ASN A 1 121 ? -8.519 2.194 -1.767 1.00 54.88 121 ASN A CA 1
ATOM 963 C C . ASN A 1 121 ? -8.270 3.271 -2.840 1.00 54.88 121 ASN A C 1
ATOM 965 O O . ASN A 1 121 ? -7.738 4.355 -2.584 1.00 54.88 121 ASN A O 1
ATOM 969 N N . ASN A 1 122 ? -8.621 2.965 -4.088 1.00 51.94 122 ASN A N 1
ATOM 970 C CA . ASN A 1 122 ? -8.528 3.867 -5.242 1.00 51.94 122 ASN A CA 1
ATOM 971 C C . ASN A 1 122 ? -9.682 4.874 -5.320 1.00 51.94 122 ASN A C 1
ATOM 973 O O . ASN A 1 122 ? -9.667 5.753 -6.173 1.00 51.94 122 ASN A O 1
ATOM 977 N N . LEU A 1 123 ? -10.660 4.764 -4.421 1.00 51.94 123 LEU A N 1
ATOM 978 C CA . LEU A 1 123 ? -11.936 5.478 -4.499 1.00 51.94 123 LEU A CA 1
ATOM 979 C C . LEU A 1 123 ? -11.955 6.812 -3.737 1.00 51.94 123 LEU A C 1
ATOM 981 O O . LEU A 1 123 ? -12.972 7.504 -3.724 1.00 51.94 123 LEU A O 1
ATOM 985 N N . LEU A 1 124 ? -10.841 7.189 -3.107 1.00 57.84 124 LEU A N 1
ATOM 986 C CA . LEU A 1 124 ? -10.737 8.421 -2.333 1.00 57.84 124 LEU A CA 1
ATOM 987 C C . LEU A 1 124 ? -10.293 9.585 -3.211 1.00 57.84 124 LEU A C 1
ATOM 989 O O . LEU A 1 124 ? -9.159 9.629 -3.690 1.00 57.84 124 LEU A O 1
ATOM 993 N N . ASN A 1 125 ? -11.204 10.538 -3.385 1.00 66.44 125 ASN A N 1
ATOM 994 C CA . ASN A 1 125 ? -10.909 11.815 -4.019 1.00 66.44 125 ASN A CA 1
ATOM 995 C C . ASN A 1 125 ? -9.974 12.637 -3.125 1.00 66.44 125 ASN A C 1
ATOM 997 O O . ASN A 1 125 ? -10.102 12.619 -1.900 1.00 66.44 125 ASN A O 1
ATOM 1001 N N . PHE A 1 126 ? -9.054 13.376 -3.742 1.00 79.25 126 PHE A N 1
ATOM 1002 C CA . PHE A 1 126 ? -8.126 14.241 -3.023 1.00 79.25 126 PHE A CA 1
ATOM 1003 C C . PHE A 1 126 ? -8.619 15.694 -3.046 1.00 79.25 126 PHE A C 1
ATOM 1005 O O . PHE A 1 126 ? -8.653 16.331 -4.103 1.00 79.25 126 PHE A O 1
ATOM 1012 N N . ASP A 1 127 ? -8.994 16.213 -1.875 1.00 84.38 127 ASP A N 1
ATOM 1013 C CA . ASP A 1 127 ? -9.341 17.622 -1.672 1.00 84.38 127 ASP A CA 1
ATOM 1014 C C . ASP A 1 127 ? -8.129 18.372 -1.104 1.00 84.38 127 ASP A C 1
ATOM 1016 O O . ASP A 1 127 ? -7.816 18.289 0.086 1.00 84.38 127 ASP A O 1
ATOM 1020 N N . ILE A 1 128 ? -7.425 19.090 -1.981 1.00 87.44 128 ILE A N 1
ATOM 1021 C CA . ILE A 1 128 ? -6.200 19.803 -1.617 1.00 87.44 128 ILE A CA 1
ATOM 1022 C C . ILE A 1 128 ? -6.455 20.944 -0.627 1.00 87.44 128 ILE A C 1
ATOM 1024 O O . ILE A 1 128 ? -5.597 21.225 0.211 1.00 87.44 128 ILE A O 1
ATOM 1028 N N . ASP A 1 129 ? -7.622 21.587 -0.701 1.00 87.88 129 ASP A N 1
ATOM 1029 C CA . ASP A 1 129 ? -7.955 22.745 0.125 1.00 87.88 129 ASP A CA 1
ATOM 1030 C C . ASP A 1 129 ? -8.240 22.289 1.555 1.00 87.88 129 ASP A C 1
ATOM 1032 O O . ASP A 1 129 ? -7.727 22.868 2.518 1.00 87.88 129 ASP A O 1
ATOM 1036 N N . LEU A 1 130 ? -8.982 21.186 1.693 1.00 87.50 130 LEU A N 1
ATOM 1037 C CA . LEU A 1 130 ? -9.207 20.532 2.978 1.00 87.50 130 LEU A CA 1
ATOM 1038 C C . LEU A 1 130 ? -7.888 20.048 3.596 1.00 87.50 130 LEU A C 1
ATOM 1040 O O . LEU A 1 130 ? -7.653 20.255 4.789 1.00 87.50 130 LEU A O 1
ATOM 1044 N N . VAL A 1 131 ? -7.008 19.456 2.784 1.00 90.69 131 VAL A N 1
ATOM 1045 C CA . VAL A 1 131 ? -5.684 19.003 3.233 1.00 90.69 131 VAL A CA 1
ATOM 1046 C C . VAL A 1 131 ? -4.841 20.165 3.736 1.00 90.69 131 VAL A C 1
ATOM 1048 O O . VAL A 1 131 ? -4.301 20.089 4.838 1.00 90.69 131 VAL A O 1
ATOM 1051 N N . LYS A 1 132 ? -4.762 21.269 2.985 1.00 91.62 132 LYS A N 1
ATOM 1052 C CA . LYS A 1 132 ? -4.034 22.469 3.415 1.00 91.62 132 LYS A CA 1
ATOM 1053 C C . LYS A 1 132 ? -4.598 23.032 4.717 1.00 91.62 132 LYS A C 1
ATOM 1055 O O . LYS A 1 132 ? -3.828 23.288 5.641 1.00 91.62 132 LYS A O 1
ATOM 1060 N N . LYS A 1 133 ? -5.925 23.186 4.814 1.00 91.50 133 LYS A N 1
ATOM 1061 C CA . LYS A 1 133 ? -6.614 23.680 6.020 1.00 91.50 133 LYS A CA 1
ATOM 1062 C C . LYS A 1 133 ? -6.172 22.909 7.264 1.00 91.50 133 LYS A C 1
ATOM 1064 O O . LYS A 1 133 ? -5.791 23.535 8.250 1.00 91.50 133 LYS A O 1
ATOM 1069 N N . HIS A 1 134 ? -6.216 21.578 7.214 1.00 90.62 134 HIS A N 1
ATOM 1070 C CA . HIS A 1 134 ? -5.855 20.733 8.354 1.00 90.62 134 HIS A CA 1
ATOM 1071 C C . HIS A 1 134 ? -4.351 20.697 8.599 1.00 90.62 134 HIS A C 1
ATOM 1073 O O . HIS A 1 134 ? -3.925 20.813 9.744 1.00 90.62 134 HIS A O 1
ATOM 1079 N N . LEU A 1 135 ? -3.533 20.630 7.547 1.00 91.50 135 LEU A N 1
ATOM 1080 C CA . LEU A 1 135 ? -2.079 20.611 7.686 1.00 91.50 135 LEU A CA 1
ATOM 1081 C C . LEU A 1 135 ? -1.562 21.843 8.445 1.00 91.50 135 LEU A C 1
ATOM 1083 O O . LEU A 1 135 ? -0.771 21.689 9.369 1.00 91.50 135 LEU A O 1
ATOM 1087 N N . PHE A 1 136 ? -2.064 23.045 8.135 1.00 89.81 136 PHE A N 1
ATOM 1088 C CA . PHE A 1 136 ? -1.672 24.279 8.833 1.00 89.81 136 PHE A CA 1
ATOM 1089 C C . PHE A 1 136 ? -2.141 24.357 10.295 1.00 89.81 136 PHE A C 1
ATOM 1091 O O . PHE A 1 136 ? -1.623 25.172 11.058 1.00 89.81 136 PHE A O 1
ATOM 1098 N N . GLN A 1 137 ? -3.108 23.532 10.702 1.00 90.00 137 GLN A N 1
ATOM 1099 C CA . GLN A 1 137 ? -3.566 23.447 12.093 1.00 90.00 137 GLN A CA 1
ATOM 1100 C C . GLN A 1 137 ? -2.727 22.466 12.922 1.00 90.00 137 GLN A C 1
ATOM 1102 O O . GLN A 1 137 ? -2.704 22.558 14.153 1.00 90.00 137 GLN A O 1
ATOM 1107 N N . LEU A 1 138 ? -2.020 21.542 12.266 1.00 88.19 138 LEU A N 1
ATOM 1108 C CA . LEU A 1 138 ? -1.182 20.556 12.933 1.00 88.19 138 LEU A CA 1
ATOM 1109 C C . LEU A 1 138 ? 0.143 21.172 13.387 1.00 88.19 138 LEU A C 1
ATOM 1111 O O . LEU A 1 138 ? 0.806 21.928 12.680 1.00 88.19 138 LEU A O 1
ATOM 1115 N N . LYS A 1 139 ? 0.570 20.791 14.592 1.00 86.88 139 LYS A N 1
ATOM 1116 C CA . LYS A 1 139 ? 1.880 21.166 15.136 1.00 86.88 139 LYS A CA 1
ATOM 1117 C C . LYS A 1 139 ? 2.919 20.164 14.645 1.00 86.88 139 LYS A C 1
ATOM 1119 O O . LYS A 1 139 ? 3.203 19.195 15.354 1.00 86.88 139 LYS A O 1
ATOM 1124 N N . LEU A 1 140 ? 3.413 20.367 13.429 1.00 87.88 140 LEU A N 1
ATOM 1125 C CA . LEU A 1 140 ? 4.465 19.555 12.814 1.00 87.88 140 LEU A CA 1
ATOM 1126 C C . LEU A 1 140 ? 5.839 20.188 13.014 1.00 87.88 140 LEU A C 1
ATOM 1128 O O . LEU A 1 140 ? 5.952 21.399 13.203 1.00 87.88 140 LEU A O 1
ATOM 1132 N N . ASP A 1 141 ? 6.878 19.358 12.971 1.00 87.31 141 ASP A N 1
ATOM 1133 C CA . ASP A 1 141 ? 8.239 19.856 12.815 1.00 87.31 141 ASP A CA 1
ATOM 1134 C C . ASP A 1 141 ? 8.427 20.510 11.430 1.00 87.31 141 ASP A C 1
ATOM 1136 O O . ASP A 1 141 ? 7.656 20.274 10.493 1.00 87.31 141 ASP A O 1
ATOM 1140 N N . ASN A 1 142 ? 9.431 21.385 11.319 1.00 89.81 142 ASN A N 1
ATOM 1141 C CA . ASN A 1 142 ? 9.654 22.167 10.102 1.00 89.81 142 ASN A CA 1
ATOM 1142 C C . ASN A 1 142 ? 9.970 21.279 8.893 1.00 89.81 142 ASN A C 1
ATOM 1144 O O . ASN A 1 142 ? 9.512 21.591 7.797 1.00 89.81 142 ASN A O 1
ATOM 1148 N N . ASP A 1 143 ? 10.707 20.185 9.082 1.00 90.94 143 ASP A N 1
ATOM 1149 C CA . ASP A 1 143 ? 11.132 19.314 7.985 1.00 90.94 143 ASP A CA 1
ATOM 1150 C C . ASP A 1 143 ? 9.935 18.558 7.396 1.00 90.94 143 ASP A C 1
ATOM 1152 O O . ASP A 1 143 ? 9.733 18.563 6.180 1.00 90.94 143 ASP A O 1
ATOM 1156 N N . ALA A 1 144 ? 9.080 17.986 8.249 1.00 91.38 144 ALA A N 1
ATOM 1157 C CA . ALA A 1 144 ? 7.848 17.319 7.847 1.00 91.38 144 ALA A CA 1
ATOM 1158 C C . ALA A 1 144 ? 6.873 18.302 7.190 1.00 91.38 144 ALA A C 1
ATOM 1160 O O . ALA A 1 144 ? 6.307 17.996 6.140 1.00 91.38 144 ALA A O 1
ATOM 1161 N N . MET A 1 145 ? 6.709 19.503 7.758 1.00 93.94 145 MET A N 1
ATOM 1162 C CA . MET A 1 145 ? 5.860 20.538 7.166 1.00 93.94 145 MET A CA 1
ATOM 1163 C C . MET A 1 145 ? 6.355 20.937 5.768 1.00 93.94 145 MET A C 1
ATOM 1165 O O . MET A 1 145 ? 5.572 20.944 4.821 1.00 93.94 145 MET A O 1
ATOM 1169 N N . GLN A 1 146 ? 7.650 21.230 5.614 1.00 94.12 146 GLN A N 1
ATOM 1170 C CA . GLN A 1 146 ? 8.236 21.610 4.325 1.00 94.12 146 GLN A CA 1
ATOM 1171 C C . GLN A 1 146 ? 8.122 20.486 3.294 1.00 94.12 146 GLN A C 1
ATOM 1173 O O . GLN A 1 146 ? 7.729 20.733 2.157 1.00 94.12 146 GLN A O 1
ATOM 1178 N N . PHE A 1 147 ? 8.398 19.242 3.687 1.00 94.31 147 PHE A N 1
ATOM 1179 C CA . PHE A 1 147 ? 8.257 18.080 2.813 1.00 94.31 147 PHE A CA 1
ATOM 1180 C C . PHE A 1 147 ? 6.827 17.914 2.285 1.00 94.31 147 PHE A C 1
ATOM 1182 O O . PHE A 1 147 ? 6.625 17.791 1.075 1.00 94.31 147 PHE A O 1
ATOM 1189 N N . LEU A 1 148 ? 5.827 17.963 3.172 1.00 94.38 148 LEU A N 1
ATOM 1190 C CA . LEU A 1 148 ? 4.423 17.812 2.786 1.00 94.38 148 LEU A CA 1
ATOM 1191 C C . LEU A 1 148 ? 3.946 18.995 1.933 1.00 94.38 148 LEU A C 1
ATOM 1193 O O . LEU A 1 148 ? 3.271 18.782 0.926 1.00 94.38 148 LEU A O 1
ATOM 1197 N N . LEU A 1 149 ? 4.337 20.227 2.276 1.00 93.25 149 LEU A N 1
ATOM 1198 C CA . LEU A 1 149 ? 4.011 21.414 1.481 1.00 93.25 149 LEU A CA 1
ATOM 1199 C C . LEU A 1 149 ? 4.653 21.378 0.094 1.00 93.25 149 LEU A C 1
ATOM 1201 O O . LEU A 1 149 ? 4.001 21.769 -0.870 1.00 93.25 149 LEU A O 1
ATOM 1205 N N . ASN A 1 150 ? 5.881 20.876 -0.042 1.00 93.38 150 ASN A N 1
ATOM 1206 C CA . ASN A 1 150 ? 6.526 20.725 -1.346 1.00 93.38 150 ASN A CA 1
ATOM 1207 C C . ASN A 1 150 ? 5.738 19.777 -2.255 1.00 93.38 150 ASN A C 1
ATOM 1209 O O . ASN A 1 150 ? 5.491 20.110 -3.413 1.00 93.38 150 ASN A O 1
ATOM 1213 N N . ILE A 1 151 ? 5.285 18.637 -1.721 1.00 92.25 151 ILE A N 1
ATOM 1214 C CA . ILE A 1 151 ? 4.429 17.696 -2.455 1.00 92.25 151 ILE A CA 1
ATOM 1215 C C . ILE A 1 151 ? 3.110 18.375 -2.848 1.00 92.25 151 ILE A C 1
ATOM 1217 O O . ILE A 1 151 ? 2.744 18.382 -4.020 1.00 92.25 151 ILE A O 1
ATOM 1221 N N . ILE A 1 152 ? 2.418 18.994 -1.888 1.00 92.38 152 ILE A N 1
ATOM 1222 C CA . ILE A 1 152 ? 1.116 19.638 -2.113 1.00 92.38 152 ILE A CA 1
ATOM 1223 C C . ILE A 1 152 ? 1.218 20.762 -3.152 1.00 92.38 152 ILE A C 1
ATOM 1225 O O . ILE A 1 152 ? 0.423 20.798 -4.087 1.00 92.38 152 ILE A O 1
ATOM 1229 N N . ASN A 1 153 ? 2.196 21.661 -3.023 1.00 92.00 153 ASN A N 1
ATOM 1230 C CA . ASN A 1 153 ? 2.373 22.797 -3.930 1.00 92.00 153 ASN A CA 1
ATOM 1231 C C . ASN A 1 153 ? 2.705 22.334 -5.352 1.00 92.00 153 ASN A C 1
ATOM 1233 O O . ASN A 1 153 ? 2.176 22.883 -6.316 1.00 92.00 153 ASN A O 1
ATOM 1237 N N . ARG A 1 154 ? 3.547 21.302 -5.490 1.00 90.19 154 ARG A N 1
ATOM 1238 C CA . ARG A 1 154 ? 3.859 20.700 -6.791 1.00 90.19 154 ARG A CA 1
ATOM 1239 C C . ARG A 1 154 ? 2.593 20.146 -7.441 1.00 90.19 154 ARG A C 1
ATOM 1241 O O . ARG A 1 154 ? 2.289 20.476 -8.580 1.00 90.19 154 ARG A O 1
ATOM 1248 N N . VAL A 1 155 ? 1.836 19.342 -6.698 1.00 89.12 155 VAL A N 1
ATOM 1249 C CA . VAL A 1 155 ? 0.592 18.723 -7.172 1.00 89.12 155 VAL A CA 1
ATOM 1250 C C . VAL A 1 155 ? -0.446 19.773 -7.561 1.00 89.12 155 VAL A C 1
ATOM 1252 O O . VAL A 1 155 ? -1.126 19.639 -8.572 1.00 89.12 155 VAL A O 1
ATOM 1255 N N . GLU A 1 156 ? -0.555 20.853 -6.793 1.00 88.88 156 GLU A N 1
ATOM 1256 C CA . GLU A 1 156 ? -1.446 21.964 -7.113 1.00 88.88 156 GLU A CA 1
ATOM 1257 C C . GLU A 1 156 ? -1.106 22.621 -8.455 1.00 88.88 156 GLU A C 1
ATOM 1259 O O . GLU A 1 156 ? -2.003 22.903 -9.250 1.00 88.88 156 GLU A O 1
ATOM 1264 N N . GLN A 1 157 ? 0.185 22.827 -8.724 1.00 87.88 157 GLN A N 1
ATOM 1265 C CA . GLN A 1 157 ? 0.668 23.415 -9.975 1.00 87.88 157 GLN A CA 1
ATOM 1266 C C . GLN A 1 157 ? 0.439 22.499 -11.181 1.00 87.88 157 GLN A C 1
ATOM 1268 O O . GLN A 1 157 ? 0.302 22.988 -12.301 1.00 87.88 157 GLN A O 1
ATOM 1273 N N . THR A 1 158 ? 0.349 21.185 -10.965 1.00 84.75 158 THR A N 1
ATOM 1274 C CA . THR A 1 158 ? 0.073 20.200 -12.017 1.00 84.75 158 THR A CA 1
ATOM 1275 C C . THR A 1 158 ? -1.414 19.870 -12.168 1.00 84.75 158 THR A C 1
ATOM 1277 O O . THR A 1 158 ? -1.772 18.887 -12.824 1.00 84.75 158 THR A O 1
ATOM 1280 N N . LYS A 1 159 ? -2.308 20.675 -11.575 1.00 83.88 159 LYS A N 1
ATOM 1281 C CA . LYS A 1 159 ? -3.753 20.491 -11.715 1.00 83.88 159 LYS A CA 1
ATOM 1282 C C . LYS A 1 159 ? -4.187 20.687 -13.166 1.00 83.88 159 LYS A C 1
ATOM 1284 O O . LYS A 1 159 ? -4.043 21.765 -13.737 1.00 83.88 159 LYS A O 1
ATOM 1289 N N . VAL A 1 160 ? -4.821 19.667 -13.731 1.00 82.31 160 VAL A N 1
ATOM 1290 C CA . VAL A 1 160 ? -5.411 19.710 -15.071 1.00 82.31 160 VAL A CA 1
ATOM 1291 C C . VAL A 1 160 ? -6.866 19.268 -14.985 1.00 82.31 160 VAL A C 1
ATOM 1293 O O . VAL A 1 160 ? -7.162 18.120 -14.658 1.00 82.31 160 VAL A O 1
ATOM 1296 N N . LYS A 1 161 ? -7.793 20.183 -15.302 1.00 77.94 161 LYS A N 1
ATOM 1297 C CA . LYS A 1 161 ? -9.249 19.979 -15.175 1.00 77.94 161 LYS A CA 1
ATOM 1298 C C . LYS A 1 161 ? -9.627 19.515 -13.752 1.00 77.94 161 LYS A C 1
ATOM 1300 O O . LYS A 1 161 ? -9.614 20.324 -12.829 1.00 77.94 161 LYS A O 1
ATOM 1305 N N . ASN A 1 162 ? -9.915 18.219 -13.603 1.00 78.12 162 ASN A N 1
ATOM 1306 C CA . ASN A 1 162 ? -10.349 17.534 -12.381 1.00 78.12 162 ASN A CA 1
ATOM 1307 C C . ASN A 1 162 ? -9.341 16.444 -11.967 1.00 78.12 162 ASN A C 1
ATOM 1309 O O . ASN A 1 162 ? -9.716 15.376 -11.479 1.00 78.12 162 ASN A O 1
ATOM 1313 N N . ALA A 1 163 ? -8.059 16.655 -12.259 1.00 84.69 163 ALA A N 1
ATOM 1314 C CA . ALA A 1 163 ? -6.997 15.721 -11.933 1.00 84.69 163 ALA A CA 1
ATOM 1315 C C . ALA A 1 163 ? -5.722 16.447 -11.510 1.00 84.69 163 ALA A C 1
ATOM 1317 O O . ALA A 1 163 ? -5.476 17.596 -11.874 1.00 84.69 163 ALA A O 1
ATOM 1318 N N . TYR A 1 164 ? -4.916 15.728 -10.751 1.00 88.62 164 TYR A N 1
ATOM 1319 C CA . TYR A 1 164 ? -3.638 16.136 -10.207 1.00 88.62 164 TYR A CA 1
ATOM 1320 C C . TYR A 1 164 ? -2.574 15.164 -10.705 1.00 88.62 164 TYR A C 1
ATOM 1322 O O . TYR A 1 164 ? -2.689 13.960 -10.450 1.00 88.62 164 TYR A O 1
ATOM 1330 N N . LEU A 1 165 ? -1.556 15.665 -11.413 1.00 88.31 165 LEU A N 1
ATOM 1331 C CA . LEU A 1 165 ? -0.469 14.811 -11.890 1.00 88.31 165 LEU A CA 1
ATOM 1332 C C . LEU A 1 165 ? 0.541 14.537 -10.775 1.00 88.31 165 LEU A C 1
ATOM 1334 O O . LEU A 1 165 ? 1.077 15.457 -10.147 1.00 88.31 165 LEU A O 1
ATOM 1338 N N . ILE A 1 166 ? 0.817 13.258 -10.548 1.00 88.56 166 ILE A N 1
ATOM 1339 C CA . ILE A 1 166 ? 1.723 12.758 -9.512 1.00 88.56 166 ILE A CA 1
ATOM 1340 C C . ILE A 1 166 ? 2.886 11.977 -10.113 1.00 88.56 166 ILE A C 1
ATOM 1342 O O . ILE A 1 166 ? 2.737 11.325 -11.142 1.00 88.56 166 ILE A O 1
ATOM 1346 N N . ASN A 1 167 ? 4.038 11.999 -9.444 1.00 83.06 167 ASN A N 1
ATOM 1347 C CA . ASN A 1 167 ? 5.269 11.457 -10.021 1.00 83.06 167 ASN A CA 1
ATOM 1348 C C . ASN A 1 167 ? 5.561 10.025 -9.565 1.00 83.06 167 ASN A C 1
ATOM 1350 O O . ASN A 1 167 ? 6.384 9.341 -10.166 1.00 83.06 167 ASN A O 1
ATOM 1354 N N . SER A 1 168 ? 4.927 9.542 -8.493 1.00 81.00 168 SER A N 1
ATOM 1355 C CA . SER A 1 168 ? 5.200 8.191 -8.000 1.00 81.00 168 SER A CA 1
ATOM 1356 C C . SER A 1 168 ? 4.069 7.583 -7.176 1.00 81.00 168 SER A C 1
ATOM 1358 O O . SER A 1 168 ? 3.255 8.291 -6.584 1.00 81.00 168 SER A O 1
ATOM 1360 N N . GLY A 1 169 ? 4.084 6.253 -7.045 1.00 78.81 169 GLY A N 1
ATOM 1361 C CA . GLY A 1 169 ? 3.215 5.535 -6.109 1.00 78.81 169 GLY A CA 1
ATOM 1362 C C . GLY A 1 169 ? 3.414 5.932 -4.636 1.00 78.81 169 GLY A C 1
ATOM 1363 O O . GLY A 1 169 ? 2.449 5.945 -3.879 1.00 78.81 169 GLY A O 1
ATOM 1364 N N . GLY A 1 170 ? 4.629 6.325 -4.230 1.00 83.31 170 GLY A N 1
ATOM 1365 C CA . GLY A 1 170 ? 4.897 6.818 -2.869 1.00 83.31 170 GLY A CA 1
ATOM 1366 C C . GLY A 1 170 ? 4.249 8.181 -2.614 1.00 83.31 170 GLY A C 1
ATOM 1367 O O . GLY A 1 170 ? 3.607 8.392 -1.590 1.00 83.31 170 GLY A O 1
ATOM 1368 N N . GLU A 1 171 ? 4.322 9.079 -3.596 1.00 87.31 171 GLU A N 1
ATOM 1369 C CA . GLU A 1 171 ? 3.614 10.359 -3.551 1.00 87.31 171 GLU A CA 1
ATOM 1370 C C . GLU A 1 171 ? 2.092 10.165 -3.550 1.00 87.31 171 GLU A C 1
ATOM 1372 O O . GLU A 1 171 ? 1.389 10.776 -2.746 1.00 87.31 171 GLU A O 1
ATOM 1377 N N . ARG A 1 172 ? 1.581 9.248 -4.387 1.00 86.12 172 ARG A N 1
ATOM 1378 C CA . ARG A 1 172 ? 0.169 8.839 -4.362 1.00 86.12 172 ARG A CA 1
ATOM 1379 C C . ARG A 1 172 ? -0.253 8.402 -2.965 1.00 86.12 172 ARG A C 1
ATOM 1381 O O . ARG A 1 172 ? -1.303 8.818 -2.486 1.00 86.12 172 ARG A O 1
ATOM 1388 N N . TYR A 1 173 ? 0.556 7.550 -2.338 1.00 85.81 173 TYR A N 1
ATOM 1389 C CA . TYR A 1 173 ? 0.311 7.035 -0.999 1.00 85.81 173 TYR A CA 1
ATOM 1390 C C . TYR A 1 173 ? 0.242 8.174 0.027 1.00 85.81 173 TYR A C 1
ATOM 1392 O O . TYR A 1 173 ? -0.723 8.243 0.786 1.00 85.81 173 TYR A O 1
ATOM 1400 N N . ILE A 1 174 ? 1.203 9.108 -0.001 1.00 89.75 174 ILE A N 1
ATOM 1401 C CA . ILE A 1 174 ? 1.228 10.288 0.878 1.00 89.75 174 ILE A CA 1
ATOM 1402 C C . ILE A 1 174 ? -0.041 11.129 0.701 1.00 89.75 174 ILE A C 1
ATOM 1404 O O . ILE A 1 174 ? -0.715 11.432 1.680 1.00 89.75 174 ILE A O 1
ATOM 1408 N N . LEU A 1 175 ? -0.402 11.476 -0.536 1.00 88.88 175 LEU A N 1
ATOM 1409 C CA . LEU A 1 175 ? -1.567 12.318 -0.825 1.00 88.88 175 LEU A CA 1
ATOM 1410 C C . LEU A 1 175 ? -2.884 11.641 -0.427 1.00 88.88 175 LEU A C 1
ATOM 1412 O O . LEU A 1 175 ? -3.739 12.279 0.186 1.00 88.88 175 LEU A O 1
ATOM 1416 N N . LYS A 1 176 ? -3.042 10.342 -0.713 1.00 84.00 176 LYS A N 1
ATOM 1417 C CA . LYS A 1 176 ? -4.213 9.567 -0.270 1.00 84.00 176 LYS A CA 1
ATOM 1418 C C . LYS A 1 176 ? -4.326 9.546 1.254 1.00 84.00 176 LYS A C 1
ATOM 1420 O O . LYS A 1 176 ? -5.409 9.785 1.784 1.00 84.00 176 LYS A O 1
ATOM 1425 N N . LEU A 1 177 ? -3.214 9.291 1.947 1.00 86.81 177 LEU A N 1
ATOM 1426 C CA . LEU A 1 177 ? -3.153 9.314 3.406 1.00 86.81 177 LEU A CA 1
ATOM 1427 C C . LEU A 1 177 ? -3.544 10.699 3.940 1.00 86.81 177 LEU A C 1
ATOM 1429 O O . LEU A 1 177 ? -4.414 10.788 4.797 1.00 86.81 177 LEU A O 1
ATOM 1433 N N . LEU A 1 178 ? -2.978 11.778 3.394 1.00 89.19 178 LEU A N 1
ATOM 1434 C CA . LEU A 1 178 ? -3.320 13.151 3.779 1.00 89.19 178 LEU A CA 1
ATOM 1435 C C . LEU A 1 178 ? -4.805 13.465 3.575 1.00 89.19 178 LEU A C 1
ATOM 1437 O O . LEU A 1 178 ? -5.428 14.029 4.473 1.00 89.19 178 LEU A O 1
ATOM 1441 N N . GLY A 1 179 ? -5.380 13.092 2.429 1.00 85.31 179 GLY A N 1
ATOM 1442 C CA . GLY A 1 179 ? -6.802 13.299 2.148 1.00 85.31 179 GLY A CA 1
ATOM 1443 C C . GLY A 1 179 ? -7.698 12.592 3.166 1.00 85.31 179 GLY A C 1
ATOM 1444 O O . GLY A 1 179 ? -8.601 13.205 3.735 1.00 85.31 179 GLY A O 1
ATOM 1445 N N . LEU A 1 180 ? -7.393 11.327 3.467 1.00 82.62 180 LEU A N 1
ATOM 1446 C CA . LEU A 1 180 ? -8.110 10.532 4.466 1.00 82.62 180 LEU A CA 1
ATOM 1447 C C . LEU A 1 180 ? -7.974 11.079 5.888 1.00 82.62 180 LEU A C 1
ATOM 1449 O O . LEU A 1 180 ? -8.966 11.174 6.605 1.00 82.62 180 LEU A O 1
ATOM 1453 N N . LEU A 1 181 ? -6.761 11.456 6.295 1.00 86.62 181 LEU A N 1
ATOM 1454 C CA . LEU A 1 181 ? -6.511 12.057 7.606 1.00 86.62 181 LEU A CA 1
ATOM 1455 C C . LEU A 1 181 ? -7.266 13.380 7.756 1.00 86.62 181 LEU A C 1
ATOM 1457 O O . LEU A 1 181 ? -7.856 13.641 8.799 1.00 86.62 181 LEU A O 1
ATOM 1461 N N . SER A 1 182 ? -7.300 14.188 6.698 1.00 86.56 182 SER A N 1
ATOM 1462 C CA . SER A 1 182 ? -8.016 15.466 6.688 1.00 86.56 182 SER A CA 1
ATOM 1463 C C . SER A 1 182 ? -9.525 15.270 6.806 1.00 86.56 182 SER A C 1
ATOM 1465 O O . SER A 1 182 ? -10.189 16.001 7.535 1.00 86.56 182 SER A O 1
ATOM 1467 N N . PHE A 1 183 ? -10.067 14.235 6.162 1.00 81.25 183 PHE A N 1
ATOM 1468 C CA . PHE A 1 183 ? -11.457 13.841 6.362 1.00 81.25 183 PHE A CA 1
ATOM 1469 C C . PHE A 1 183 ? -11.712 13.356 7.799 1.00 81.25 183 PHE A C 1
ATOM 1471 O O . PHE A 1 183 ? -12.683 13.780 8.421 1.00 81.25 183 PHE A O 1
ATOM 1478 N N . ALA A 1 184 ? -10.828 12.523 8.356 1.00 82.69 184 ALA A N 1
ATOM 1479 C CA . ALA A 1 184 ? -10.954 12.034 9.729 1.00 82.69 184 ALA A CA 1
ATOM 1480 C C . ALA A 1 184 ? -10.965 13.174 10.760 1.00 82.69 184 ALA A C 1
ATOM 1482 O O . ALA A 1 184 ? -11.724 13.123 11.730 1.00 82.69 184 ALA A O 1
ATOM 1483 N N . LEU A 1 185 ? -10.153 14.208 10.526 1.00 86.62 185 LEU A N 1
ATOM 1484 C CA . LEU A 1 185 ? -10.125 15.430 11.325 1.00 86.62 185 LEU A CA 1
ATOM 1485 C C . LEU A 1 185 ? -11.410 16.255 11.156 1.00 86.62 185 LEU A C 1
ATOM 1487 O O . LEU A 1 185 ? -11.975 16.702 12.154 1.00 86.62 185 LEU A O 1
ATOM 1491 N N . GLU A 1 186 ? -11.904 16.427 9.924 1.00 85.56 186 GLU A N 1
ATOM 1492 C CA . GLU A 1 186 ? -13.144 17.168 9.647 1.00 85.56 186 GLU A CA 1
ATOM 1493 C C . GLU A 1 186 ? -14.371 16.502 10.296 1.00 85.56 186 GLU A C 1
ATOM 1495 O O . GLU A 1 186 ? -15.182 17.185 10.923 1.00 85.56 186 GLU A O 1
ATOM 1500 N N . ASP A 1 187 ? -14.466 15.171 10.220 1.00 80.19 187 ASP A N 1
ATOM 1501 C CA . ASP A 1 187 ? -15.552 14.373 10.813 1.00 80.19 187 ASP A CA 1
ATOM 1502 C C . ASP A 1 187 ? -15.317 14.044 12.301 1.00 80.19 187 ASP A C 1
ATOM 1504 O O . ASP A 1 187 ? -16.088 13.316 12.925 1.00 80.19 187 ASP A O 1
ATOM 1508 N N . LYS A 1 188 ? -14.247 14.592 12.897 1.00 85.88 188 LYS A N 1
ATOM 1509 C CA . LYS A 1 188 ? -13.899 14.464 14.324 1.00 85.88 188 LYS A CA 1
ATOM 1510 C C . LYS A 1 188 ? -13.825 13.015 14.821 1.00 85.88 188 LYS A C 1
ATOM 1512 O O . LYS A 1 188 ? -14.138 12.745 15.987 1.00 85.88 188 LYS A O 1
ATOM 1517 N N . LYS A 1 189 ? -13.389 12.085 13.968 1.00 85.94 189 LYS A N 1
ATOM 1518 C CA . LYS A 1 189 ? -13.246 10.675 14.347 1.00 85.94 189 LYS A CA 1
ATOM 1519 C C . LYS A 1 189 ? -12.278 10.506 15.512 1.00 85.94 189 LYS A C 1
ATOM 1521 O O . LYS A 1 189 ? -11.306 11.248 15.643 1.00 85.94 189 LYS A O 1
ATOM 1526 N N . LYS A 1 190 ? -12.519 9.493 16.349 1.00 90.44 190 LYS A N 1
ATOM 1527 C CA . LYS A 1 190 ? -11.657 9.170 17.501 1.00 90.44 190 LYS A CA 1
ATOM 1528 C C . LYS A 1 190 ? -10.722 7.990 17.282 1.00 90.44 190 LYS A C 1
ATOM 1530 O O . LYS A 1 190 ? -9.826 7.793 18.103 1.00 90.44 190 LYS A O 1
ATOM 1535 N N . LEU A 1 191 ? -10.903 7.241 16.196 1.00 91.06 191 LEU A N 1
ATOM 1536 C CA . LEU A 1 191 ? -10.099 6.070 15.866 1.00 91.06 191 LEU A CA 1
ATOM 1537 C C . LEU A 1 191 ? -9.788 6.012 14.366 1.00 91.06 191 LEU A C 1
ATOM 1539 O O . LEU A 1 191 ? -10.691 6.084 13.532 1.00 91.06 191 LEU A O 1
ATOM 1543 N N . ILE A 1 192 ? -8.511 5.834 14.035 1.00 91.19 192 ILE A N 1
ATOM 1544 C CA . ILE A 1 192 ? -8.031 5.578 12.674 1.00 91.19 192 ILE A CA 1
ATOM 1545 C C . ILE A 1 192 ? -7.296 4.240 12.660 1.00 91.19 192 ILE A C 1
ATOM 1547 O O . ILE A 1 192 ? -6.431 3.985 13.500 1.00 91.19 192 ILE A O 1
ATOM 1551 N N . LEU A 1 193 ? -7.629 3.404 11.682 1.00 91.44 193 LEU A N 1
ATOM 1552 C CA . LEU A 1 193 ? -6.929 2.171 11.356 1.00 91.44 193 LEU A CA 1
ATOM 1553 C C . LEU A 1 193 ? -6.145 2.378 10.057 1.00 91.44 193 LEU A C 1
ATOM 1555 O O . LEU A 1 193 ? -6.700 2.865 9.076 1.00 91.44 193 LEU A O 1
ATOM 1559 N N . ILE A 1 194 ? -4.871 2.004 10.020 1.00 89.94 194 ILE A N 1
ATOM 1560 C CA . ILE A 1 194 ? -4.054 2.101 8.800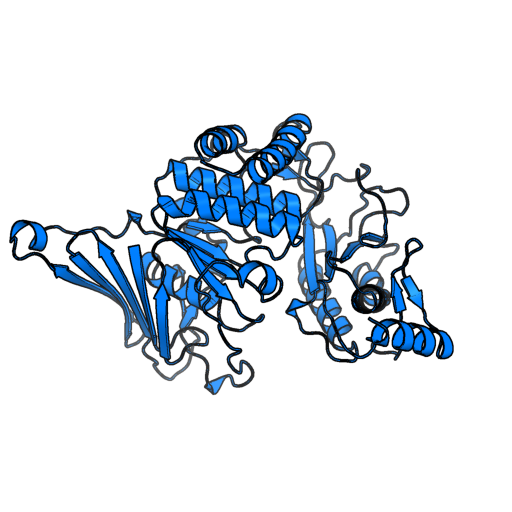 1.00 89.94 194 ILE A CA 1
ATOM 1561 C C . ILE A 1 194 ? -3.515 0.718 8.450 1.00 89.94 194 ILE A C 1
ATOM 1563 O O . ILE A 1 194 ? -2.806 0.119 9.260 1.00 89.94 194 ILE A O 1
ATOM 1567 N N . ASP A 1 195 ? -3.848 0.223 7.256 1.00 87.44 195 ASP A N 1
ATOM 1568 C CA . ASP A 1 195 ? -3.310 -1.019 6.705 1.00 87.44 195 ASP A CA 1
ATOM 1569 C C . ASP A 1 195 ? -2.093 -0.763 5.808 1.00 87.44 195 ASP A C 1
ATOM 1571 O O . ASP A 1 195 ? -2.075 0.162 4.995 1.00 87.44 195 ASP A O 1
ATOM 1575 N N . ASP A 1 196 ? -1.080 -1.610 5.980 1.00 82.75 196 ASP A N 1
ATOM 1576 C CA . ASP A 1 196 ? 0.225 -1.580 5.316 1.00 82.75 196 ASP A CA 1
ATOM 1577 C C . ASP A 1 196 ? 0.923 -0.205 5.322 1.00 82.75 196 ASP A C 1
ATOM 1579 O O . ASP A 1 196 ? 1.325 0.340 4.287 1.00 82.75 196 ASP A O 1
ATOM 1583 N N . PHE A 1 197 ? 1.081 0.382 6.516 1.00 88.06 197 PHE A N 1
ATOM 1584 C CA . PHE A 1 197 ? 1.688 1.704 6.638 1.00 88.06 197 PHE A CA 1
ATOM 1585 C C . PHE A 1 197 ? 3.144 1.716 6.153 1.00 88.06 197 PHE A C 1
ATOM 1587 O O . PHE A 1 197 ? 4.010 1.026 6.694 1.00 88.06 197 PHE A O 1
ATOM 1594 N N . GLY A 1 198 ? 3.428 2.562 5.161 1.00 82.75 198 GLY A N 1
ATOM 1595 C CA . GLY A 1 198 ? 4.788 2.832 4.698 1.00 82.75 198 GLY A CA 1
ATOM 1596 C C . GLY A 1 198 ? 5.352 1.842 3.678 1.00 82.75 198 GLY A C 1
ATOM 1597 O O . GLY A 1 198 ? 6.521 1.968 3.311 1.00 82.75 198 GLY A O 1
ATOM 1598 N N . GLY A 1 199 ? 4.544 0.904 3.172 1.00 79.31 199 GLY A N 1
ATOM 1599 C CA . GLY A 1 199 ? 4.968 -0.091 2.178 1.00 79.31 199 GLY A CA 1
ATOM 1600 C C . GLY A 1 199 ? 5.466 0.487 0.844 1.00 79.31 199 GLY A C 1
ATOM 1601 O O . GLY A 1 199 ? 6.153 -0.194 0.098 1.00 79.31 199 GLY A O 1
ATOM 1602 N N . LEU A 1 200 ? 5.185 1.754 0.527 1.00 79.12 200 LEU A N 1
ATOM 1603 C CA . LEU A 1 200 ? 5.664 2.415 -0.701 1.00 79.12 200 LEU A CA 1
ATOM 1604 C C . LEU A 1 200 ? 6.671 3.543 -0.438 1.00 79.12 200 LEU A C 1
ATOM 1606 O O . LEU A 1 200 ? 6.991 4.308 -1.351 1.00 79.12 200 LEU A O 1
ATOM 1610 N N . LEU A 1 201 ? 7.147 3.666 0.802 1.00 83.81 201 LEU A N 1
ATOM 1611 C CA . LEU A 1 201 ? 7.988 4.772 1.247 1.00 83.81 201 LEU A CA 1
ATOM 1612 C C . LEU A 1 201 ? 9.424 4.318 1.483 1.00 83.81 201 LEU A C 1
ATOM 1614 O O . LEU A 1 201 ? 9.673 3.238 2.018 1.00 83.81 201 LEU A O 1
ATOM 1618 N N . ASP A 1 202 ? 10.369 5.183 1.128 1.00 80.12 202 ASP A N 1
ATOM 1619 C CA . ASP A 1 202 ? 11.726 5.118 1.663 1.00 80.12 202 ASP A CA 1
ATOM 1620 C C . ASP A 1 202 ? 11.752 5.538 3.148 1.00 80.12 202 ASP A C 1
ATOM 1622 O O . ASP A 1 202 ? 10.787 6.102 3.670 1.00 80.12 202 ASP A O 1
ATOM 1626 N N . SER A 1 203 ? 12.865 5.277 3.836 1.00 81.12 203 SER A N 1
ATOM 1627 C CA . SER A 1 203 ? 13.000 5.541 5.275 1.00 81.12 203 SER A CA 1
ATOM 1628 C C . SER A 1 203 ? 12.877 7.023 5.660 1.00 81.12 203 SER A C 1
ATOM 1630 O O . SER A 1 203 ? 12.448 7.324 6.773 1.00 81.12 203 SER A O 1
ATOM 1632 N N . TYR A 1 204 ? 13.241 7.953 4.771 1.00 84.25 204 TYR A N 1
ATOM 1633 C CA . TYR A 1 204 ? 13.124 9.390 5.030 1.00 84.25 204 TYR A CA 1
ATOM 1634 C C . TYR A 1 204 ? 11.665 9.839 4.913 1.00 84.25 204 TYR A C 1
ATOM 1636 O O . TYR A 1 204 ? 11.112 10.407 5.849 1.00 84.25 204 TYR A O 1
ATOM 1644 N N . SER A 1 205 ? 10.997 9.492 3.814 1.00 87.75 205 SER A N 1
ATOM 1645 C CA . SER A 1 205 ? 9.568 9.761 3.626 1.00 87.75 205 SER A CA 1
ATOM 1646 C C . SER A 1 205 ? 8.716 9.115 4.730 1.00 87.75 205 SER A C 1
ATOM 1648 O O . SER A 1 205 ? 7.749 9.710 5.210 1.00 87.75 205 SER A O 1
ATOM 1650 N N . PHE A 1 206 ? 9.091 7.906 5.167 1.00 88.12 206 PHE A N 1
ATOM 1651 C CA . PHE A 1 206 ? 8.452 7.207 6.280 1.00 88.12 206 PHE A CA 1
ATOM 1652 C C . PHE A 1 206 ? 8.572 7.978 7.599 1.00 88.12 206 PHE A C 1
ATOM 1654 O O . PHE A 1 206 ? 7.570 8.153 8.292 1.00 88.12 206 PHE A O 1
ATOM 1661 N N . SER A 1 207 ? 9.771 8.455 7.951 1.00 86.44 207 SER A N 1
ATOM 1662 C CA . SER A 1 207 ? 9.996 9.150 9.224 1.00 86.44 207 SER A CA 1
ATOM 1663 C C . SER A 1 207 ? 9.237 10.477 9.305 1.00 86.44 207 SER A C 1
ATOM 1665 O O . SER A 1 207 ? 8.673 10.794 10.350 1.00 86.44 207 SER A O 1
ATOM 1667 N N . LEU A 1 208 ? 9.130 11.206 8.192 1.00 90.44 208 LEU A N 1
ATOM 1668 C CA . LEU A 1 208 ? 8.353 12.444 8.125 1.00 90.44 208 LEU A CA 1
ATOM 1669 C C . LEU A 1 208 ? 6.844 12.199 8.246 1.00 90.44 208 LEU A C 1
ATOM 1671 O O . LEU A 1 208 ? 6.148 12.934 8.949 1.00 90.44 208 LEU A O 1
ATOM 1675 N N . LEU A 1 209 ? 6.320 11.145 7.609 1.00 90.81 209 LEU A N 1
ATOM 1676 C CA . LEU A 1 209 ? 4.919 10.761 7.803 1.00 90.81 209 LEU A CA 1
ATOM 1677 C C . LEU A 1 209 ? 4.642 10.251 9.218 1.00 90.81 209 LEU A C 1
ATOM 1679 O O . LEU A 1 209 ? 3.541 10.446 9.728 1.00 90.81 209 LEU A O 1
ATOM 1683 N N . LEU A 1 210 ? 5.623 9.640 9.877 1.00 89.88 210 LEU A N 1
ATOM 1684 C CA . LEU A 1 210 ? 5.492 9.260 11.277 1.00 89.88 210 LEU A CA 1
ATOM 1685 C C . LEU A 1 210 ? 5.349 10.496 12.182 1.00 89.88 210 LEU A C 1
ATOM 1687 O O . LEU A 1 210 ? 4.451 10.512 13.021 1.00 89.88 210 LEU A O 1
ATOM 1691 N N . SER A 1 211 ? 6.131 11.560 11.952 1.00 88.75 211 SER A N 1
ATOM 1692 C CA . SER A 1 211 ? 5.956 12.852 12.644 1.00 88.75 211 SER A CA 1
ATOM 1693 C C . SER A 1 211 ? 4.548 13.437 12.456 1.00 88.75 211 SER A C 1
ATOM 1695 O O . SER A 1 211 ? 3.975 14.008 13.389 1.00 88.75 211 SER A O 1
ATOM 1697 N N . LEU A 1 212 ? 3.962 13.279 11.262 1.00 91.94 212 LEU A N 1
ATOM 1698 C CA . LEU A 1 212 ? 2.578 13.677 10.992 1.00 91.94 212 LEU A CA 1
ATOM 1699 C C . LEU A 1 212 ? 1.583 12.902 11.859 1.00 91.94 212 LEU A C 1
ATOM 1701 O O . LEU A 1 212 ? 0.737 13.516 12.518 1.00 91.94 212 LEU A O 1
ATOM 1705 N N . LEU A 1 213 ? 1.692 11.571 11.882 1.00 92.00 213 LEU A N 1
ATOM 1706 C CA . LEU A 1 213 ? 0.819 10.733 12.702 1.00 92.00 213 LEU A CA 1
ATOM 1707 C C . LEU A 1 213 ? 0.998 11.029 14.195 1.00 92.00 213 LEU A C 1
ATOM 1709 O O . LEU A 1 213 ? -0.000 11.121 14.902 1.00 92.00 213 LEU A O 1
ATOM 1713 N N . ASP A 1 214 ? 2.226 11.261 14.667 1.00 89.75 214 ASP A N 1
ATOM 1714 C CA . ASP A 1 214 ? 2.503 11.656 16.054 1.00 89.75 214 ASP A CA 1
ATOM 1715 C C . ASP A 1 214 ? 1.763 12.952 16.427 1.00 89.75 214 ASP A C 1
ATOM 1717 O O . ASP A 1 214 ? 1.192 13.048 17.517 1.00 89.75 214 ASP A O 1
ATOM 1721 N N . SER A 1 215 ? 1.708 13.933 15.520 1.00 90.38 215 SER A N 1
ATOM 1722 C CA . SER A 1 215 ? 0.972 15.184 15.742 1.00 90.38 215 SER A CA 1
ATOM 1723 C C . SER A 1 215 ? -0.539 14.959 15.851 1.00 90.38 215 SER A C 1
ATOM 1725 O O . SER A 1 215 ? -1.165 15.459 16.788 1.00 90.38 215 SER A O 1
ATOM 1727 N N . ILE A 1 216 ? -1.107 14.149 14.951 1.00 91.31 216 ILE A N 1
ATOM 1728 C CA . ILE A 1 216 ? -2.539 13.800 14.928 1.00 91.31 216 ILE A CA 1
ATOM 1729 C C . ILE A 1 216 ? -2.926 12.924 16.129 1.00 91.31 216 ILE A C 1
ATOM 1731 O O . ILE A 1 216 ? -4.027 13.051 16.671 1.00 91.31 216 ILE A O 1
ATOM 1735 N N . SER A 1 217 ? -2.005 12.077 16.597 1.00 91.25 217 SER A N 1
ATOM 1736 C CA . SER A 1 217 ? -2.242 11.108 17.675 1.00 91.25 217 SER A CA 1
ATOM 1737 C C . SER A 1 217 ? -2.596 11.729 19.033 1.00 91.25 217 SER A C 1
ATOM 1739 O O . SER A 1 217 ? -2.979 11.028 19.970 1.00 91.25 217 SER A O 1
ATOM 1741 N N . ARG A 1 218 ? -2.458 13.055 19.156 1.00 87.56 218 ARG A N 1
ATOM 1742 C CA . ARG A 1 218 ? -2.852 13.828 20.340 1.00 87.56 218 ARG A CA 1
ATOM 1743 C C . ARG A 1 218 ? -4.367 13.879 20.524 1.00 87.56 218 ARG A C 1
ATOM 1745 O O . ARG A 1 218 ? -4.827 13.897 21.664 1.00 87.56 218 ARG A O 1
ATOM 1752 N N . ASP A 1 219 ? -5.110 13.877 19.420 1.00 87.12 219 ASP A N 1
ATOM 1753 C CA . ASP A 1 219 ? -6.565 14.051 19.404 1.00 87.12 219 ASP A CA 1
ATOM 1754 C C . ASP A 1 219 ? -7.313 12.795 18.937 1.00 87.12 219 ASP A C 1
ATOM 1756 O O . ASP A 1 219 ? -8.476 12.591 19.307 1.00 87.12 219 ASP A O 1
ATOM 1760 N N . ILE A 1 220 ? -6.644 11.948 18.148 1.00 91.31 220 ILE A N 1
ATOM 1761 C CA . ILE A 1 220 ? -7.208 10.746 17.531 1.00 91.31 220 ILE A CA 1
ATOM 1762 C C . ILE A 1 220 ? -6.331 9.542 17.870 1.00 91.31 220 ILE A C 1
ATOM 1764 O O . ILE A 1 220 ? -5.117 9.594 17.712 1.00 91.31 220 ILE A O 1
ATOM 1768 N N . GLN A 1 221 ? -6.931 8.433 18.295 1.00 93.56 221 GLN A N 1
ATOM 1769 C CA . GLN A 1 221 ? -6.186 7.190 18.475 1.00 93.56 221 GLN A CA 1
ATOM 1770 C C . GLN A 1 221 ? -5.875 6.560 17.113 1.00 93.56 221 GLN A C 1
ATOM 1772 O O . GLN A 1 221 ? -6.760 6.439 16.265 1.00 93.56 221 GLN A O 1
ATOM 1777 N N . ILE A 1 222 ? -4.635 6.118 16.913 1.00 93.88 222 ILE A N 1
ATOM 1778 C CA . ILE A 1 222 ? -4.180 5.509 15.661 1.00 93.88 222 ILE A CA 1
ATOM 1779 C C . ILE A 1 222 ? -3.730 4.077 15.940 1.00 93.88 222 ILE A C 1
ATOM 1781 O O . ILE A 1 222 ? -2.891 3.822 16.803 1.00 93.88 222 ILE A O 1
ATOM 1785 N N . ILE A 1 223 ? -4.264 3.125 15.185 1.00 94.12 223 ILE A N 1
ATOM 1786 C CA . ILE A 1 223 ? -3.777 1.748 15.155 1.00 94.12 223 ILE A CA 1
ATOM 1787 C C . ILE A 1 223 ? -3.308 1.493 13.736 1.00 94.12 223 ILE A C 1
ATOM 1789 O O . ILE A 1 223 ? -4.097 1.539 12.795 1.00 94.12 223 ILE A O 1
ATOM 1793 N N . LEU A 1 224 ? -2.022 1.233 13.569 1.00 92.50 224 LEU A N 1
ATOM 1794 C CA . LEU A 1 224 ? -1.463 0.975 12.255 1.00 92.50 224 LEU A CA 1
ATOM 1795 C C . LEU A 1 224 ? -0.776 -0.380 12.237 1.00 92.50 224 LEU A C 1
ATOM 1797 O O . LEU A 1 224 ? -0.131 -0.794 13.204 1.00 92.50 224 LEU A O 1
ATOM 1801 N N . VAL A 1 225 ? -0.944 -1.077 11.122 1.00 91.00 225 VAL A N 1
ATOM 1802 C CA . VAL A 1 225 ? -0.240 -2.320 10.850 1.00 91.00 225 VAL A CA 1
ATOM 1803 C C . VAL A 1 225 ? 0.783 -2.079 9.750 1.00 91.00 225 VAL A C 1
ATOM 1805 O O . VAL A 1 225 ? 0.538 -1.322 8.812 1.00 91.00 225 VAL A O 1
ATOM 1808 N N . MET A 1 226 ? 1.946 -2.716 9.854 1.00 87.38 226 MET A N 1
ATOM 1809 C CA . MET A 1 226 ? 2.976 -2.606 8.823 1.00 87.38 226 MET A CA 1
ATOM 1810 C C . MET A 1 226 ? 3.815 -3.871 8.692 1.00 87.38 226 MET A C 1
ATOM 1812 O O . MET A 1 226 ? 3.869 -4.732 9.579 1.00 87.38 226 MET A O 1
ATOM 1816 N N . SER A 1 227 ? 4.492 -3.968 7.557 1.00 80.06 227 SER A N 1
ATOM 1817 C CA . SER A 1 227 ? 5.560 -4.937 7.340 1.00 80.06 227 SER A CA 1
ATOM 1818 C C . SER A 1 227 ? 6.835 -4.521 8.085 1.00 80.06 227 SER A C 1
ATOM 1820 O O . SER A 1 227 ? 7.034 -3.354 8.411 1.00 80.06 227 SER A O 1
ATOM 1822 N N . SER A 1 228 ? 7.733 -5.470 8.351 1.00 73.81 228 SER A N 1
ATOM 1823 C CA . SER A 1 228 ? 8.922 -5.250 9.193 1.00 73.81 228 SER A CA 1
ATOM 1824 C C . SER A 1 228 ? 10.018 -4.362 8.578 1.00 73.81 228 SER A C 1
ATOM 1826 O O . SER A 1 228 ? 11.093 -4.263 9.160 1.00 73.81 228 SER A O 1
ATOM 1828 N N . TYR A 1 229 ? 9.780 -3.727 7.425 1.00 69.31 229 TYR A N 1
ATOM 1829 C CA . TYR A 1 229 ? 10.774 -2.923 6.695 1.00 69.31 229 TYR A CA 1
ATOM 1830 C C . TYR A 1 229 ? 11.310 -1.744 7.473 1.00 69.31 229 TYR A C 1
ATOM 1832 O O . TYR A 1 229 ? 12.506 -1.484 7.460 1.00 69.31 229 TYR A O 1
ATOM 1840 N N . HIS A 1 230 ? 10.409 -1.043 8.147 1.00 73.19 230 HIS A N 1
ATOM 1841 C CA . HIS A 1 230 ? 10.726 0.198 8.837 1.00 73.19 230 HIS A CA 1
ATOM 1842 C C . HIS A 1 230 ? 10.911 -0.026 10.338 1.00 73.19 230 HIS A C 1
ATOM 1844 O O . HIS A 1 230 ? 10.876 0.927 11.110 1.00 73.19 230 HIS A O 1
ATOM 1850 N N . LEU A 1 231 ? 11.103 -1.280 10.776 1.00 74.81 231 LEU A N 1
ATOM 1851 C CA . LEU A 1 231 ? 11.194 -1.610 12.200 1.00 74.81 231 LEU A CA 1
ATOM 1852 C C . LEU A 1 231 ? 12.361 -0.877 12.876 1.00 74.81 231 LEU A C 1
ATOM 1854 O O . LEU A 1 231 ? 12.187 -0.347 13.969 1.00 74.81 231 LEU A O 1
ATOM 1858 N N . GLU A 1 232 ? 13.514 -0.773 12.212 1.00 70.88 232 GLU A N 1
ATOM 1859 C CA . GLU A 1 232 ? 14.659 0.008 12.707 1.00 70.88 232 GLU A CA 1
ATOM 1860 C C . GLU A 1 232 ? 14.303 1.489 12.895 1.00 70.88 232 GLU A C 1
ATOM 1862 O O . GLU A 1 232 ? 14.679 2.101 13.892 1.00 70.88 232 GLU A O 1
ATOM 1867 N N . SER A 1 233 ? 13.499 2.057 11.990 1.00 69.19 233 SER A N 1
ATOM 1868 C CA . SER A 1 233 ? 13.020 3.441 12.088 1.00 69.19 233 SER A CA 1
ATOM 1869 C C . SER A 1 233 ? 12.047 3.664 13.255 1.00 69.19 233 SER A C 1
ATOM 1871 O O . SER A 1 233 ? 11.852 4.807 13.668 1.00 69.19 233 SER A O 1
ATOM 1873 N N . LEU A 1 234 ? 11.456 2.598 13.811 1.00 71.56 234 LEU A N 1
ATOM 1874 C CA . LEU A 1 234 ? 10.537 2.655 14.955 1.00 71.56 234 LEU A CA 1
ATOM 1875 C C . LEU A 1 234 ? 11.214 2.455 16.317 1.00 71.56 234 LEU A C 1
ATOM 1877 O O . LEU A 1 234 ? 10.701 2.947 17.326 1.00 71.56 234 LEU A O 1
ATOM 1881 N N . GLN A 1 235 ? 12.341 1.732 16.363 1.00 58.44 235 GLN A N 1
ATOM 1882 C CA . GLN A 1 235 ? 12.942 1.187 17.594 1.00 58.44 235 GLN A CA 1
ATOM 1883 C C . GLN A 1 235 ? 13.313 2.228 18.666 1.00 58.44 235 GLN A C 1
ATOM 1885 O O . GLN A 1 235 ? 13.567 1.857 19.808 1.00 58.44 235 GLN A O 1
ATOM 1890 N N . LEU A 1 236 ? 13.312 3.523 18.346 1.00 51.81 236 LEU A N 1
ATOM 1891 C CA . LEU A 1 236 ? 13.743 4.578 19.265 1.00 51.81 236 LEU A CA 1
ATOM 1892 C C . LEU A 1 236 ? 12.613 5.306 20.010 1.00 51.81 236 LEU A C 1
ATOM 1894 O O . LEU A 1 236 ? 12.933 6.160 20.836 1.00 51.81 236 LEU A O 1
ATOM 1898 N N . LYS A 1 237 ? 11.319 5.049 19.740 1.00 54.38 237 LYS A N 1
ATOM 1899 C CA . LYS A 1 237 ? 10.265 5.964 20.236 1.00 54.38 237 LYS A CA 1
ATOM 1900 C C . LYS A 1 237 ? 9.017 5.360 20.890 1.00 54.38 237 LYS A C 1
ATOM 1902 O O . LYS A 1 237 ? 8.410 6.082 21.677 1.00 54.38 237 LYS A O 1
ATOM 1907 N N . GLN A 1 238 ? 8.582 4.126 20.600 1.00 62.44 238 GLN A N 1
ATOM 1908 C CA . GLN A 1 238 ? 7.201 3.702 20.935 1.00 62.44 238 GLN A CA 1
ATOM 1909 C C . GLN A 1 238 ? 7.087 2.212 21.312 1.00 62.44 238 GLN A C 1
ATOM 1911 O O . GLN A 1 238 ? 7.958 1.414 20.975 1.00 62.44 238 GLN A O 1
ATOM 1916 N N . SER A 1 239 ? 6.015 1.822 22.015 1.00 66.88 239 SER A N 1
ATOM 1917 C CA . SER A 1 239 ? 5.680 0.407 22.236 1.00 66.88 239 SER A CA 1
ATOM 1918 C C . SER A 1 239 ? 5.179 -0.224 20.933 1.00 66.88 239 SER A C 1
ATOM 1920 O O . SER A 1 239 ? 4.261 0.288 20.289 1.00 66.88 239 SER A O 1
ATOM 1922 N N . ILE A 1 240 ? 5.815 -1.331 20.543 1.00 78.81 240 ILE A N 1
ATOM 1923 C CA . ILE A 1 240 ? 5.573 -2.049 19.289 1.00 78.81 240 ILE A CA 1
ATOM 1924 C C . ILE A 1 240 ? 5.094 -3.456 19.628 1.00 78.81 240 ILE A C 1
ATOM 1926 O O . ILE A 1 240 ? 5.782 -4.183 20.342 1.00 78.81 240 ILE A O 1
ATOM 1930 N N . GLU A 1 241 ? 3.950 -3.846 19.076 1.00 81.06 241 GLU A N 1
ATOM 1931 C CA . GLU A 1 241 ? 3.468 -5.221 19.115 1.00 81.06 241 GLU A CA 1
ATOM 1932 C C . GLU A 1 241 ? 3.959 -5.967 17.872 1.00 81.06 241 GLU A C 1
ATOM 1934 O O . GLU A 1 241 ? 3.757 -5.516 16.739 1.00 81.06 241 GLU A O 1
ATOM 1939 N N . ILE A 1 242 ? 4.605 -7.116 18.069 1.00 79.88 242 ILE A N 1
ATOM 1940 C CA . ILE A 1 242 ? 5.116 -7.944 16.974 1.00 79.88 242 ILE A CA 1
ATOM 1941 C C . ILE A 1 242 ? 4.208 -9.161 16.801 1.00 79.88 242 ILE A C 1
ATOM 1943 O O . ILE A 1 242 ? 4.217 -10.092 17.602 1.00 79.88 242 ILE A O 1
ATOM 1947 N N . LEU A 1 243 ? 3.458 -9.189 15.701 1.00 76.62 243 LEU A N 1
ATOM 1948 C CA . LEU A 1 243 ? 2.706 -10.364 15.282 1.00 76.62 243 LEU A CA 1
ATOM 1949 C C . LEU A 1 243 ? 3.631 -11.360 14.593 1.00 76.62 243 LEU A C 1
ATOM 1951 O O . LEU A 1 243 ? 4.069 -11.168 13.451 1.00 76.62 243 LEU A O 1
ATOM 1955 N N . HIS A 1 244 ? 3.875 -12.462 15.288 1.00 73.12 244 HIS A N 1
ATOM 1956 C CA . HIS A 1 244 ? 4.600 -13.596 14.745 1.00 73.12 244 HIS A CA 1
ATOM 1957 C C . HIS A 1 244 ? 3.789 -14.329 13.675 1.00 73.12 244 HIS A C 1
ATOM 1959 O O . HIS A 1 244 ? 2.559 -14.289 13.626 1.00 73.12 244 HIS A O 1
ATOM 1965 N N . GLU A 1 245 ? 4.514 -14.993 12.783 1.00 64.56 245 GLU A N 1
ATOM 1966 C CA . GLU A 1 245 ? 3.937 -15.777 11.703 1.00 64.56 245 GLU A CA 1
ATOM 1967 C C . GLU A 1 245 ? 3.119 -16.930 12.296 1.00 64.56 245 GLU A C 1
ATOM 1969 O O . GLU A 1 245 ? 3.639 -17.802 12.992 1.00 64.56 245 GLU A O 1
ATOM 1974 N N . THR A 1 246 ? 1.813 -16.920 12.051 1.00 58.03 246 THR A N 1
ATOM 1975 C CA . THR A 1 246 ? 0.975 -18.083 12.328 1.00 58.03 246 THR A CA 1
ATOM 1976 C C . THR A 1 246 ? 1.232 -19.097 11.214 1.00 58.03 246 THR A C 1
ATOM 1978 O O . THR A 1 246 ? 1.323 -18.725 10.050 1.00 58.03 246 THR A O 1
ATOM 1981 N N . ASN A 1 247 ? 1.425 -20.380 11.528 1.00 49.84 247 ASN A N 1
ATOM 1982 C CA . ASN A 1 247 ? 1.685 -21.398 10.501 1.00 49.84 247 ASN A CA 1
ATOM 1983 C C . ASN A 1 247 ? 0.446 -21.570 9.596 1.00 49.84 247 ASN A C 1
ATOM 1985 O O . ASN A 1 247 ? -0.442 -22.370 9.885 1.00 49.84 247 ASN A O 1
ATOM 1989 N N . TYR A 1 248 ? 0.387 -20.808 8.497 1.00 51.91 248 TYR A N 1
ATOM 1990 C CA . TYR A 1 248 ? -0.747 -20.741 7.561 1.00 51.91 248 TYR A CA 1
ATOM 1991 C C . TYR A 1 248 ? -0.977 -22.021 6.752 1.00 51.91 248 TYR A C 1
ATOM 1993 O O . TYR A 1 248 ? -2.038 -22.150 6.129 1.00 51.91 248 TYR A O 1
ATOM 2001 N N . SER A 1 249 ? 0.000 -22.930 6.728 1.00 47.53 249 SER A N 1
ATOM 2002 C CA . SER A 1 249 ? -0.021 -24.166 5.940 1.00 47.53 249 SER A CA 1
ATOM 2003 C C . SER A 1 249 ? -0.981 -25.221 6.490 1.00 47.53 249 SER A C 1
ATOM 2005 O O . SER A 1 249 ? -1.435 -26.079 5.737 1.00 47.53 249 SER A O 1
ATOM 2007 N N . ASP A 1 250 ? -1.352 -25.137 7.768 1.00 56.06 250 ASP A N 1
ATOM 2008 C CA . ASP A 1 250 ? -2.283 -26.077 8.382 1.00 56.06 250 ASP A CA 1
ATOM 2009 C C . ASP A 1 250 ? -3.707 -25.505 8.391 1.00 56.06 250 ASP A C 1
ATOM 2011 O O . ASP A 1 250 ? -4.117 -24.770 9.293 1.00 56.06 250 ASP A O 1
ATOM 2015 N N . SER A 1 251 ? -4.478 -25.838 7.352 1.00 56.56 251 SER A N 1
ATOM 2016 C CA . SER A 1 251 ? -5.883 -25.422 7.223 1.00 56.56 251 SER A CA 1
ATOM 2017 C C . SER A 1 251 ? -6.756 -25.833 8.418 1.00 56.56 251 SER A C 1
ATOM 2019 O O . SER A 1 251 ? -7.743 -25.152 8.697 1.00 56.56 251 SER A O 1
ATOM 2021 N N . SER A 1 252 ? -6.368 -26.873 9.170 1.00 58.03 252 SER A N 1
ATOM 2022 C CA . SER A 1 252 ? -7.091 -27.326 10.364 1.00 58.03 252 SER A CA 1
ATOM 2023 C C . SER A 1 252 ? -6.986 -26.353 11.546 1.00 58.03 252 SER A C 1
ATOM 2025 O O . SER A 1 252 ? -7.824 -26.378 12.449 1.00 58.03 252 SER A O 1
ATOM 2027 N N . LYS A 1 253 ? -5.996 -25.449 11.528 1.00 64.31 253 LYS A N 1
ATOM 2028 C CA . LYS A 1 253 ? -5.747 -24.469 12.596 1.00 64.31 253 LYS A CA 1
ATOM 2029 C C . LYS A 1 253 ? -6.410 -23.117 12.368 1.00 64.31 253 LYS A C 1
ATOM 2031 O O . LYS A 1 253 ? -6.368 -22.278 13.265 1.00 64.31 253 LYS A O 1
ATOM 2036 N N . ARG A 1 254 ? -7.035 -22.879 11.211 1.00 73.69 254 ARG A N 1
ATOM 2037 C CA . ARG A 1 254 ? -7.727 -21.608 10.951 1.00 73.69 254 ARG A CA 1
ATOM 2038 C C . ARG A 1 254 ? -9.071 -21.557 11.667 1.00 73.69 254 ARG A C 1
ATOM 2040 O O . ARG A 1 254 ? -9.696 -22.590 11.921 1.00 73.69 254 ARG A O 1
ATOM 2047 N N . SER A 1 255 ? -9.511 -20.348 11.999 1.00 83.31 255 SER A N 1
ATOM 2048 C CA . SER A 1 255 ? -10.919 -20.141 12.316 1.00 83.31 255 SER A CA 1
ATOM 2049 C C . SER A 1 255 ? -11.764 -20.233 11.046 1.00 83.31 255 SER A C 1
ATOM 2051 O O . SER A 1 255 ? -11.324 -19.878 9.949 1.00 83.31 255 SER A O 1
ATOM 2053 N N . LYS A 1 256 ? -13.005 -20.685 11.206 1.00 86.00 256 LYS A N 1
ATOM 2054 C CA . LYS A 1 256 ? -14.046 -20.647 10.176 1.00 86.00 256 LYS A CA 1
ATOM 2055 C C . LYS A 1 256 ? -14.607 -19.254 9.948 1.00 86.00 256 LYS A C 1
ATOM 2057 O O . LYS A 1 256 ? -15.251 -19.035 8.925 1.00 86.00 256 LYS A O 1
ATOM 2062 N N . HIS A 1 257 ? -14.383 -18.341 10.883 1.00 89.38 257 HIS A N 1
ATOM 2063 C CA . HIS A 1 257 ? -14.730 -16.935 10.765 1.00 89.38 257 HIS A CA 1
ATOM 2064 C C . HIS A 1 257 ? -13.472 -16.156 10.426 1.00 89.38 257 HIS A C 1
ATOM 2066 O O . HIS A 1 257 ? -12.411 -16.422 10.977 1.00 89.38 257 HIS A O 1
ATOM 2072 N N . GLY A 1 258 ? -13.580 -15.178 9.545 1.00 90.38 258 GLY A N 1
ATOM 2073 C CA . GLY A 1 258 ? -12.496 -14.253 9.266 1.00 90.38 258 GLY A CA 1
ATOM 2074 C C . GLY A 1 258 ? -13.027 -12.982 8.643 1.00 90.38 258 GLY A C 1
ATOM 2075 O O . GLY A 1 258 ? -14.219 -12.857 8.358 1.00 90.38 258 GLY A O 1
ATOM 2076 N N . PHE A 1 259 ? -12.133 -12.035 8.423 1.00 90.75 259 PHE A N 1
ATOM 2077 C CA . PHE A 1 259 ? -12.486 -10.795 7.765 1.00 90.75 259 PHE A CA 1
ATOM 2078 C C . PHE A 1 259 ? -12.846 -11.036 6.295 1.00 90.75 259 PHE A C 1
ATOM 2080 O O . PHE A 1 259 ? -12.156 -11.770 5.579 1.00 90.75 259 PHE A O 1
ATOM 2087 N N . ASN A 1 260 ? -13.943 -10.423 5.859 1.00 88.81 260 ASN A N 1
ATOM 2088 C CA . ASN A 1 260 ? -14.361 -10.406 4.469 1.00 88.81 260 ASN A CA 1
ATOM 2089 C C . ASN A 1 260 ? -13.628 -9.283 3.724 1.00 88.81 260 ASN A C 1
ATOM 2091 O O . ASN A 1 260 ? -14.032 -8.134 3.824 1.00 88.81 260 ASN A O 1
ATOM 2095 N N . TYR A 1 261 ? -12.575 -9.607 2.974 1.00 82.88 261 TYR A N 1
ATOM 2096 C CA . TYR A 1 261 ? -11.794 -8.608 2.228 1.00 82.88 261 TYR A CA 1
ATOM 2097 C C . TYR A 1 261 ? -12.634 -7.821 1.214 1.00 82.88 261 TYR A C 1
ATOM 2099 O O . TYR A 1 261 ? -12.435 -6.620 1.076 1.00 82.88 261 TYR A O 1
ATOM 2107 N N . ASP A 1 262 ? -13.648 -8.454 0.614 1.00 79.50 262 ASP A N 1
ATOM 2108 C CA . ASP A 1 262 ? -14.575 -7.800 -0.323 1.00 79.50 262 ASP A CA 1
ATOM 2109 C C . ASP A 1 262 ? -15.386 -6.669 0.347 1.00 79.50 262 ASP A C 1
ATOM 2111 O O . ASP A 1 262 ? -16.011 -5.849 -0.323 1.00 79.50 262 ASP A O 1
ATOM 2115 N N . PHE A 1 263 ? -15.403 -6.613 1.685 1.00 79.00 263 PHE A N 1
ATOM 2116 C CA . PHE A 1 263 ? -16.053 -5.543 2.434 1.00 79.00 263 PHE A CA 1
ATOM 2117 C C . PHE A 1 263 ? -15.359 -4.187 2.258 1.00 79.00 263 PHE A C 1
ATOM 2119 O O . PHE A 1 263 ? -16.047 -3.166 2.273 1.00 79.00 263 PHE A O 1
ATOM 2126 N N . TRP A 1 264 ? -14.034 -4.160 2.072 1.00 72.19 264 TRP A N 1
ATOM 2127 C CA . TRP A 1 264 ? -13.281 -2.912 1.899 1.00 72.19 264 TRP A CA 1
ATOM 2128 C C . TRP A 1 264 ? -13.705 -2.122 0.666 1.00 72.19 264 TRP A C 1
ATOM 2130 O O . TRP A 1 264 ? -13.807 -0.900 0.730 1.00 72.19 264 TRP A O 1
ATOM 2140 N N . ASP A 1 265 ? -14.031 -2.821 -0.415 1.00 64.50 265 ASP A N 1
ATOM 2141 C CA . ASP A 1 265 ? -14.481 -2.210 -1.666 1.00 64.50 265 ASP A CA 1
ATOM 2142 C C . ASP A 1 265 ? -16.006 -2.040 -1.725 1.00 64.50 265 ASP A C 1
ATOM 2144 O O . ASP A 1 265 ? -16.564 -1.663 -2.757 1.00 64.50 265 ASP A O 1
ATOM 2148 N N . SER A 1 266 ? -16.720 -2.334 -0.633 1.00 63.06 266 SER A N 1
ATOM 2149 C CA . SER A 1 266 ? -18.176 -2.253 -0.632 1.00 63.06 266 SER A CA 1
ATOM 2150 C C . SER A 1 266 ? -18.663 -0.803 -0.586 1.00 63.06 266 SER A C 1
ATOM 2152 O O . SER A 1 266 ? -18.204 0.007 0.221 1.00 63.06 266 SER A O 1
ATOM 2154 N N . ASP A 1 267 ? -19.687 -0.498 -1.388 1.00 58.81 267 ASP A N 1
ATOM 2155 C CA . ASP A 1 267 ? -20.406 0.782 -1.349 1.00 58.81 267 ASP A CA 1
ATOM 2156 C C . ASP A 1 267 ? -20.834 1.171 0.072 1.00 58.81 267 ASP A C 1
ATOM 2158 O O . ASP A 1 267 ? -20.859 2.352 0.405 1.00 58.81 267 ASP A O 1
ATOM 2162 N N . LEU A 1 268 ? -21.199 0.183 0.898 1.00 63.31 268 LEU A N 1
ATOM 2163 C CA . LEU A 1 268 ? -21.590 0.386 2.291 1.00 63.31 268 LEU A CA 1
ATOM 2164 C C . LEU A 1 268 ? -20.427 0.954 3.107 1.00 63.31 268 LEU A C 1
ATOM 2166 O O . LEU A 1 268 ? -20.600 1.942 3.816 1.00 63.31 268 LEU A O 1
ATOM 2170 N N . PHE A 1 269 ? -19.248 0.349 2.978 1.00 67.75 269 PHE A N 1
ATOM 2171 C CA . PHE A 1 269 ? -18.047 0.806 3.657 1.00 67.75 269 PHE A CA 1
ATOM 2172 C C . PHE A 1 269 ? -17.649 2.202 3.165 1.00 67.75 269 PHE A C 1
ATOM 2174 O O . PHE A 1 269 ? -17.518 3.121 3.963 1.00 67.75 269 PHE A O 1
ATOM 2181 N N . ILE A 1 270 ? -17.584 2.415 1.851 1.00 64.50 270 ILE A N 1
ATOM 2182 C CA . ILE A 1 270 ? -17.174 3.698 1.260 1.00 64.50 270 ILE A CA 1
ATOM 2183 C C . ILE A 1 270 ? -18.148 4.835 1.610 1.00 64.50 270 ILE A C 1
ATOM 2185 O O . ILE A 1 270 ? -17.714 5.932 1.959 1.00 64.50 270 ILE A O 1
ATOM 2189 N N . LYS A 1 271 ? -19.466 4.596 1.547 1.00 63.16 271 LYS A N 1
ATOM 2190 C CA . LYS A 1 271 ? -20.481 5.611 1.883 1.00 63.16 271 LYS A CA 1
ATOM 2191 C C . LYS A 1 271 ? -20.460 5.974 3.364 1.00 63.16 271 LYS A C 1
ATOM 2193 O O . LYS A 1 271 ? -20.573 7.155 3.678 1.00 63.16 271 LYS A O 1
ATOM 2198 N N . ASN A 1 272 ? -20.274 4.995 4.250 1.00 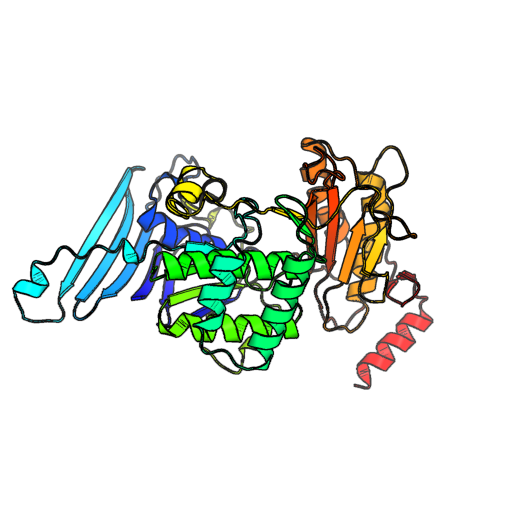63.34 272 ASN A N 1
ATOM 2199 C CA . ASN A 1 272 ? -20.158 5.250 5.689 1.00 63.34 272 ASN A CA 1
ATOM 2200 C C . ASN A 1 272 ? -18.853 5.977 6.039 1.00 63.34 272 ASN A C 1
ATOM 2202 O O . ASN A 1 272 ? -18.817 6.766 6.978 1.00 63.34 272 ASN A O 1
ATOM 2206 N N . GLN A 1 273 ? -17.797 5.763 5.255 1.00 63.03 273 GLN A N 1
ATOM 2207 C CA . GLN A 1 273 ? -16.516 6.438 5.436 1.00 63.03 273 GLN A CA 1
ATOM 2208 C C . GLN A 1 273 ? -16.504 7.880 4.913 1.00 63.03 273 GLN A C 1
ATOM 2210 O O . GLN A 1 273 ? -15.611 8.608 5.306 1.00 63.03 273 GLN A O 1
ATOM 2215 N N . LEU A 1 274 ? -17.408 8.306 4.014 1.00 62.03 274 LEU A N 1
ATOM 2216 C CA . LEU A 1 274 ? -17.247 9.561 3.244 1.00 62.03 274 LEU A CA 1
ATOM 2217 C C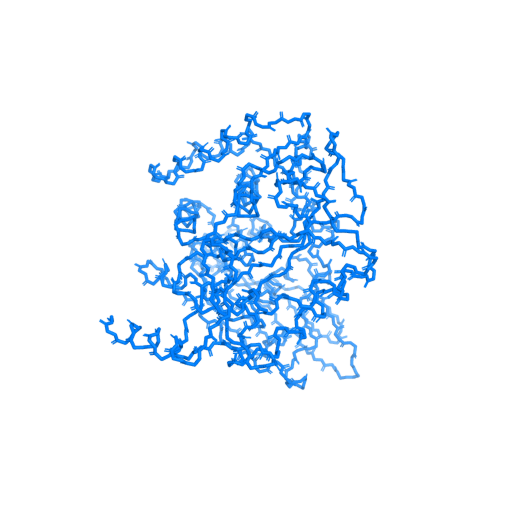 . LEU A 1 274 ? -18.556 10.329 2.981 1.00 62.03 274 LEU A C 1
ATOM 2219 O O . LEU A 1 274 ? -18.652 11.071 2.000 1.00 62.03 274 LEU A O 1
ATOM 2223 N N . SER A 1 275 ? -19.574 10.173 3.832 1.00 53.00 275 SER A N 1
ATOM 2224 C CA . SER A 1 275 ? -20.956 10.612 3.561 1.00 53.00 275 SER A CA 1
ATOM 2225 C C . SER A 1 275 ? -21.145 12.103 3.216 1.00 53.00 275 SER A C 1
ATOM 2227 O O . SER A 1 275 ? -22.201 12.453 2.695 1.00 53.00 275 SER A O 1
ATOM 2229 N N . ASN A 1 276 ? -20.146 12.973 3.437 1.00 50.34 276 ASN A N 1
ATOM 2230 C CA . ASN A 1 276 ? -20.264 14.429 3.268 1.00 50.34 276 ASN A CA 1
ATOM 2231 C C . ASN A 1 276 ? -19.252 15.116 2.311 1.00 50.34 276 ASN A C 1
ATOM 2233 O O . ASN A 1 276 ? -19.398 16.316 2.094 1.00 50.34 276 ASN A O 1
ATOM 2237 N N . SER A 1 277 ? -18.252 14.441 1.711 1.00 51.72 277 SER A N 1
ATOM 2238 C CA . SER A 1 277 ? -17.141 15.140 1.001 1.00 51.72 277 SER A CA 1
ATOM 2239 C C . SER A 1 277 ? -17.113 15.040 -0.537 1.00 51.72 277 SER A C 1
ATOM 2241 O O . SER A 1 277 ? -16.154 15.458 -1.181 1.00 51.72 277 SER A O 1
ATOM 2243 N N . LEU A 1 278 ? -18.171 14.542 -1.181 1.00 51.69 278 LEU A N 1
ATOM 2244 C CA . LEU A 1 278 ? -18.160 14.224 -2.622 1.00 51.69 278 LEU A CA 1
ATOM 2245 C C . LEU A 1 278 ? -18.215 15.425 -3.598 1.00 51.69 278 LEU A C 1
ATOM 2247 O O . LEU A 1 278 ? -18.326 15.198 -4.807 1.00 51.69 278 LEU A O 1
ATOM 2251 N N . ASN A 1 279 ? -18.140 16.674 -3.125 1.00 50.31 279 ASN A N 1
ATOM 2252 C CA . ASN A 1 279 ? -18.419 17.848 -3.964 1.00 50.31 279 ASN A CA 1
ATOM 2253 C C . ASN A 1 279 ? -17.225 18.338 -4.808 1.00 50.31 279 ASN A C 1
ATOM 2255 O O . ASN A 1 279 ? -17.462 18.866 -5.891 1.00 50.31 279 ASN A O 1
ATOM 2259 N N . ASN A 1 280 ? -15.971 18.100 -4.399 1.00 54.50 280 ASN A N 1
ATOM 2260 C CA . ASN A 1 280 ? -14.775 18.449 -5.184 1.00 54.50 280 ASN A CA 1
ATOM 2261 C C . ASN A 1 280 ? -13.948 17.195 -5.502 1.00 54.50 280 ASN A C 1
ATOM 2263 O O . ASN A 1 280 ? -13.176 16.703 -4.683 1.00 54.50 280 ASN A O 1
ATOM 2267 N N . LYS A 1 281 ? -14.130 16.651 -6.709 1.00 63.38 281 LYS A N 1
ATOM 2268 C CA . LYS A 1 281 ? -13.495 15.400 -7.147 1.00 63.38 281 LYS A CA 1
ATOM 2269 C C . LYS A 1 281 ? -12.272 15.696 -8.004 1.00 63.38 281 LYS A C 1
ATOM 2271 O O . LYS A 1 281 ? -12.426 15.955 -9.195 1.00 63.38 281 LYS A O 1
ATOM 2276 N N . ASN A 1 282 ? -11.077 15.632 -7.420 1.00 75.62 282 ASN A N 1
ATOM 2277 C CA . ASN A 1 282 ? -9.849 15.584 -8.208 1.00 75.62 282 ASN A CA 1
ATOM 2278 C C . ASN A 1 282 ? -9.193 14.207 -8.092 1.00 75.62 282 ASN A C 1
ATOM 2280 O O . ASN A 1 282 ? -8.883 13.744 -6.991 1.00 75.62 282 ASN A O 1
ATOM 2284 N N . ASN A 1 283 ? -8.971 13.570 -9.239 1.00 79.94 283 ASN A N 1
ATOM 2285 C CA . ASN A 1 283 ? -8.279 12.287 -9.324 1.00 79.94 283 ASN A CA 1
ATOM 2286 C C . ASN A 1 283 ? -6.762 12.484 -9.232 1.00 79.94 283 ASN A C 1
ATOM 2288 O O . ASN A 1 283 ? -6.222 13.430 -9.801 1.00 79.94 283 ASN A O 1
ATOM 2292 N N . LEU A 1 284 ? -6.058 11.558 -8.582 1.00 86.00 284 LEU A N 1
ATOM 2293 C CA . LEU A 1 284 ? -4.596 11.493 -8.641 1.00 86.00 284 LEU A CA 1
ATOM 2294 C C . LEU A 1 284 ? -4.183 10.642 -9.850 1.00 86.00 284 LEU A C 1
ATOM 2296 O O . LEU A 1 284 ? -4.426 9.434 -9.869 1.00 86.00 284 LEU A O 1
ATOM 2300 N N . VAL A 1 285 ? -3.566 11.265 -10.852 1.00 88.38 285 VAL A N 1
ATOM 2301 C CA . VAL A 1 285 ? -3.163 10.633 -12.118 1.00 88.38 285 VAL A CA 1
ATOM 2302 C C . VAL A 1 285 ? -1.642 10.563 -12.186 1.00 88.38 285 VAL A C 1
ATOM 2304 O O . VAL A 1 285 ? -0.971 11.575 -12.039 1.00 88.38 285 VAL A O 1
ATOM 2307 N N . GLN A 1 286 ? -1.081 9.375 -12.414 1.00 90.00 286 GLN A N 1
ATOM 2308 C CA . GLN A 1 286 ? 0.380 9.189 -12.477 1.00 90.00 286 GLN A CA 1
ATOM 2309 C C . GLN A 1 286 ? 0.906 9.010 -13.898 1.00 90.00 286 GLN A C 1
ATOM 2311 O O . GLN A 1 286 ? 2.010 9.444 -14.203 1.00 90.00 286 GLN A O 1
ATOM 2316 N N . TYR A 1 287 ? 0.123 8.372 -14.768 1.00 93.94 287 TYR A N 1
ATOM 2317 C CA . TYR A 1 287 ? 0.556 8.022 -16.114 1.00 93.94 287 TYR A CA 1
ATOM 2318 C C . TYR A 1 287 ? -0.481 8.462 -17.137 1.00 93.94 287 TYR A C 1
ATOM 2320 O O . TYR A 1 287 ? -1.625 8.008 -17.103 1.00 93.94 287 TYR A O 1
ATOM 2328 N N . VAL A 1 288 ? -0.054 9.322 -18.058 1.00 94.31 288 VAL A N 1
ATOM 2329 C CA . VAL A 1 288 ? -0.834 9.764 -19.217 1.00 94.31 288 VAL A CA 1
ATOM 2330 C C . VAL A 1 288 ? -0.183 9.178 -20.462 1.00 94.31 288 VAL A C 1
ATOM 2332 O O . VAL A 1 288 ? 1.020 9.335 -20.653 1.00 94.31 288 VAL A O 1
ATOM 2335 N N . ILE A 1 289 ? -0.954 8.463 -21.277 1.00 96.25 289 ILE A N 1
ATOM 2336 C CA . ILE A 1 289 ? -0.469 7.805 -22.494 1.00 96.25 289 ILE A CA 1
ATOM 2337 C C . ILE A 1 289 ? 0.247 8.802 -23.413 1.00 96.25 289 ILE A C 1
ATOM 2339 O O . ILE A 1 289 ? -0.153 9.957 -23.507 1.00 96.25 289 ILE A O 1
ATOM 2343 N N . ASN A 1 290 ? 1.305 8.365 -24.098 1.00 95.94 290 ASN A N 1
ATOM 2344 C CA . ASN A 1 290 ? 2.119 9.166 -25.024 1.00 95.94 290 ASN A CA 1
ATOM 2345 C C . ASN A 1 290 ? 2.803 10.405 -24.413 1.00 95.94 290 ASN A C 1
ATOM 2347 O O . ASN A 1 290 ? 3.543 11.098 -25.110 1.00 95.94 290 ASN A O 1
ATOM 2351 N N . SER A 1 291 ? 2.603 10.676 -23.124 1.00 94.19 291 SER A N 1
ATOM 2352 C CA . SER A 1 291 ? 3.325 11.714 -22.396 1.00 94.19 291 SER A CA 1
ATOM 2353 C C . SER A 1 291 ? 4.650 11.169 -21.872 1.00 94.19 291 SER A C 1
ATOM 2355 O O . SER A 1 291 ? 4.805 9.963 -21.661 1.00 94.19 291 SER A O 1
ATOM 2357 N N . LYS A 1 292 ? 5.614 12.064 -21.643 1.00 94.19 292 LYS A N 1
ATOM 2358 C CA . LYS A 1 292 ? 6.878 11.706 -20.997 1.00 94.19 292 LYS A CA 1
ATOM 2359 C C . LYS A 1 292 ? 6.752 11.778 -19.485 1.00 94.19 292 LYS A C 1
ATOM 2361 O O . LYS A 1 292 ? 6.180 12.730 -18.961 1.00 94.19 292 LYS A O 1
ATOM 2366 N N . VAL A 1 293 ? 7.320 10.795 -18.793 1.00 91.75 293 VAL A N 1
ATOM 2367 C CA . VAL A 1 293 ? 7.513 10.886 -17.343 1.00 91.75 293 VAL A CA 1
ATOM 2368 C C . VAL A 1 293 ? 8.637 11.872 -17.013 1.00 91.75 293 VAL A C 1
ATOM 2370 O O . VAL A 1 293 ? 9.606 11.994 -17.762 1.00 91.75 293 VAL A O 1
ATOM 2373 N N . GLU A 1 294 ? 8.514 12.579 -15.887 1.00 86.81 294 GLU A N 1
ATOM 2374 C CA . GLU A 1 294 ? 9.513 13.572 -15.451 1.00 86.81 294 GLU A CA 1
ATOM 2375 C C . GLU A 1 294 ? 10.796 12.933 -14.897 1.00 86.81 294 GLU A C 1
ATOM 2377 O O . GLU A 1 294 ? 11.851 13.561 -14.881 1.00 86.81 294 GLU A O 1
ATOM 2382 N N . PHE A 1 295 ? 10.713 11.687 -14.435 1.00 87.06 295 PHE A N 1
ATOM 2383 C CA . PHE A 1 295 ? 11.830 10.954 -13.846 1.00 87.06 295 PHE A CA 1
ATOM 2384 C C . PHE A 1 295 ? 12.621 10.158 -14.895 1.00 87.06 295 PHE A C 1
ATOM 2386 O O . PHE A 1 295 ? 12.135 9.850 -15.983 1.00 87.06 295 PHE A O 1
ATOM 2393 N N . GLU A 1 296 ? 13.865 9.824 -14.558 1.00 89.56 296 GLU A N 1
ATOM 2394 C CA . GLU A 1 296 ? 14.812 9.128 -15.435 1.00 89.56 296 GLU A CA 1
ATOM 2395 C C . GLU A 1 296 ? 15.204 7.769 -14.854 1.00 89.56 296 GLU A C 1
ATOM 2397 O O . GLU A 1 296 ? 15.138 7.566 -13.635 1.00 89.56 296 GLU A O 1
ATOM 2402 N N . GLU A 1 297 ? 15.633 6.847 -15.722 1.00 89.44 297 GLU A N 1
ATOM 2403 C CA . GLU A 1 297 ? 16.272 5.612 -15.270 1.00 89.44 297 GLU A CA 1
ATOM 2404 C C . GLU A 1 297 ? 17.512 5.942 -14.443 1.00 89.44 297 GLU A C 1
ATOM 2406 O O . GLU A 1 297 ? 18.270 6.866 -14.736 1.00 89.44 297 GLU A O 1
ATOM 2411 N N . ASN A 1 298 ? 17.706 5.178 -13.380 1.00 90.19 298 ASN A N 1
ATOM 2412 C CA . ASN A 1 298 ? 18.846 5.323 -12.491 1.00 90.19 298 ASN A CA 1
ATOM 2413 C C . ASN A 1 298 ? 19.100 3.991 -11.776 1.00 90.19 298 ASN A C 1
ATOM 2415 O O . ASN A 1 298 ? 18.473 2.964 -12.067 1.00 90.19 298 ASN A O 1
ATOM 2419 N N . ILE A 1 299 ? 20.022 3.981 -10.817 1.00 89.75 299 ILE A N 1
ATOM 2420 C CA . ILE A 1 299 ? 20.312 2.774 -10.042 1.00 89.75 299 ILE A CA 1
ATOM 2421 C C . ILE A 1 299 ? 19.090 2.233 -9.287 1.00 89.75 299 ILE A C 1
ATOM 2423 O O . ILE A 1 299 ? 19.023 1.032 -9.048 1.00 89.75 299 ILE A O 1
ATOM 2427 N N . ASP A 1 300 ? 18.099 3.070 -8.965 1.00 90.62 300 ASP A N 1
ATOM 2428 C CA . ASP A 1 300 ? 16.890 2.694 -8.235 1.00 90.62 300 ASP A CA 1
ATOM 2429 C C . ASP A 1 300 ? 15.667 2.448 -9.135 1.00 90.62 300 ASP A C 1
ATOM 2431 O O . ASP A 1 300 ? 14.665 1.911 -8.659 1.00 90.62 300 ASP A O 1
ATOM 2435 N N . MET A 1 301 ? 15.739 2.779 -10.428 1.00 92.31 301 MET A N 1
ATOM 2436 C CA . MET A 1 301 ? 14.593 2.763 -11.341 1.00 92.31 301 MET A CA 1
ATOM 2437 C C . MET A 1 301 ? 14.958 2.263 -12.741 1.00 92.31 301 MET A C 1
ATOM 2439 O O . MET A 1 301 ? 15.921 2.728 -13.341 1.00 92.31 301 MET A O 1
ATOM 2443 N N . GLU A 1 302 ? 14.157 1.339 -13.264 1.00 95.81 302 GLU A N 1
ATOM 2444 C CA . GLU A 1 302 ? 14.309 0.741 -14.592 1.00 95.81 302 GLU A CA 1
ATOM 2445 C C . GLU A 1 302 ? 12.985 0.829 -15.368 1.00 95.81 302 GLU A C 1
ATOM 2447 O O . GLU A 1 302 ? 11.927 0.457 -14.852 1.00 95.81 302 GLU A O 1
ATOM 2452 N N . PHE A 1 303 ? 13.043 1.269 -16.621 1.00 96.00 303 PHE A N 1
ATOM 2453 C CA . PHE A 1 303 ? 11.929 1.278 -17.562 1.00 96.00 303 PHE A CA 1
ATOM 2454 C C . PHE A 1 303 ? 11.999 0.077 -18.486 1.00 96.00 303 PHE A C 1
ATOM 2456 O O . PHE A 1 303 ? 13.069 -0.368 -18.908 1.00 96.00 303 PHE A O 1
ATOM 2463 N N . LYS A 1 304 ? 10.834 -0.472 -18.815 1.00 95.94 304 LYS A N 1
ATOM 2464 C CA . LYS A 1 304 ? 10.722 -1.532 -19.806 1.00 95.94 304 LYS A CA 1
ATOM 2465 C C . LYS A 1 304 ? 9.527 -1.323 -20.704 1.00 95.94 304 LYS A C 1
ATOM 2467 O O . LYS A 1 304 ? 8.381 -1.335 -20.266 1.00 95.94 304 LYS A O 1
ATOM 2472 N N . GLU A 1 305 ? 9.784 -1.261 -21.997 1.00 95.69 305 GLU A N 1
ATOM 2473 C CA . GLU A 1 305 ? 8.727 -1.350 -22.987 1.00 95.69 305 GLU A CA 1
ATOM 2474 C C . GLU A 1 305 ? 8.378 -2.817 -23.241 1.00 95.69 305 GLU A C 1
ATOM 2476 O O . GLU A 1 305 ? 9.253 -3.657 -23.469 1.00 95.69 305 GLU A O 1
ATOM 2481 N N . VAL A 1 306 ? 7.088 -3.139 -23.228 1.00 93.12 306 VAL A N 1
ATOM 2482 C CA . VAL A 1 306 ? 6.618 -4.477 -23.584 1.00 93.12 306 VAL A CA 1
ATOM 2483 C C . VAL A 1 306 ? 6.366 -4.516 -25.088 1.00 93.12 306 VAL A C 1
ATOM 2485 O O . VAL A 1 306 ? 5.349 -4.026 -25.572 1.00 93.12 306 VAL A O 1
ATOM 2488 N N . LYS A 1 307 ? 7.319 -5.095 -25.825 1.00 81.88 307 LYS A N 1
ATOM 2489 C CA . LYS A 1 307 ? 7.274 -5.226 -27.287 1.00 81.88 307 LYS A CA 1
ATOM 2490 C C . LYS A 1 307 ? 6.748 -6.613 -27.669 1.00 81.88 307 LYS A C 1
ATOM 2492 O O . LYS A 1 307 ? 7.347 -7.617 -27.300 1.00 81.88 307 LYS A O 1
ATOM 2497 N N . GLY A 1 308 ? 5.656 -6.678 -28.434 1.00 75.38 308 GLY A N 1
ATOM 2498 C CA . GLY A 1 308 ? 5.112 -7.929 -28.983 1.00 75.38 308 GLY A CA 1
ATOM 2499 C C . GLY A 1 308 ? 3.674 -8.250 -28.561 1.00 75.38 308 GLY A C 1
ATOM 2500 O O . GLY A 1 308 ? 3.036 -7.498 -27.833 1.00 75.38 308 GLY A O 1
ATOM 2501 N N . ILE A 1 309 ? 3.153 -9.377 -29.064 1.00 78.56 309 ILE A N 1
ATOM 2502 C CA . ILE A 1 309 ? 1.738 -9.775 -28.913 1.00 78.56 309 ILE A CA 1
ATOM 2503 C C . ILE A 1 309 ? 1.446 -10.374 -27.528 1.00 78.56 309 ILE A C 1
ATOM 2505 O O . ILE A 1 309 ? 0.319 -10.266 -27.056 1.00 78.56 309 ILE A O 1
ATOM 2509 N N . ASN A 1 310 ? 2.438 -10.990 -26.869 1.00 88.56 310 ASN A N 1
ATOM 2510 C CA . ASN A 1 310 ? 2.261 -11.594 -25.546 1.00 88.56 310 ASN A CA 1
ATOM 2511 C C . ASN A 1 310 ? 2.977 -10.776 -24.452 1.00 88.56 310 ASN A C 1
ATOM 2513 O O . ASN A 1 310 ? 4.183 -10.957 -24.223 1.00 88.56 310 ASN A O 1
ATOM 2517 N N . PRO A 1 311 ? 2.256 -9.866 -23.772 1.00 91.56 311 PRO A N 1
ATOM 2518 C CA . PRO A 1 311 ? 2.856 -8.990 -22.780 1.00 91.56 311 PRO A CA 1
ATOM 2519 C C . PRO A 1 311 ? 3.301 -9.727 -21.516 1.00 91.56 311 PRO A C 1
ATOM 2521 O O . PRO A 1 311 ? 4.332 -9.379 -20.941 1.00 91.56 311 PRO A O 1
ATOM 2524 N N . ILE A 1 312 ? 2.566 -10.765 -21.103 1.00 93.88 312 ILE A N 1
ATOM 2525 C CA . ILE A 1 312 ? 2.881 -11.533 -19.893 1.00 93.88 312 ILE A CA 1
ATOM 2526 C C . ILE A 1 312 ? 4.221 -12.241 -20.070 1.00 93.88 312 ILE A C 1
ATOM 2528 O O . ILE A 1 312 ? 5.123 -12.042 -19.261 1.00 93.88 312 ILE A O 1
ATOM 2532 N N . ASP A 1 313 ? 4.392 -12.999 -21.154 1.00 93.44 313 ASP A N 1
ATOM 2533 C CA . ASP A 1 313 ? 5.624 -13.762 -21.393 1.00 93.44 313 ASP A CA 1
ATOM 2534 C C . ASP A 1 313 ? 6.853 -12.843 -21.461 1.00 93.44 313 ASP A C 1
ATOM 2536 O O . ASP A 1 313 ? 7.917 -13.172 -20.933 1.00 93.44 313 ASP A O 1
ATOM 2540 N N . SER A 1 314 ? 6.688 -11.651 -22.044 1.00 93.50 314 SER A N 1
ATOM 2541 C CA . SER A 1 314 ? 7.741 -10.634 -22.115 1.00 93.50 314 SER A CA 1
ATOM 2542 C C . SER A 1 314 ? 8.201 -10.193 -20.720 1.00 93.50 314 SER A C 1
ATOM 2544 O O . SER A 1 314 ? 9.404 -10.136 -20.457 1.00 93.50 314 SER A O 1
ATOM 2546 N N . ILE A 1 315 ? 7.265 -9.956 -19.796 1.00 96.00 315 ILE A N 1
ATOM 2547 C CA . ILE A 1 315 ? 7.568 -9.602 -18.400 1.00 96.00 315 ILE A CA 1
ATOM 2548 C C . ILE A 1 315 ? 8.223 -10.792 -17.677 1.00 96.00 315 ILE A C 1
ATOM 2550 O O . ILE A 1 315 ? 9.308 -10.655 -17.106 1.00 96.00 315 ILE A O 1
ATOM 2554 N N . ILE A 1 316 ? 7.616 -11.982 -17.754 1.00 95.75 316 ILE A N 1
ATOM 2555 C CA . ILE A 1 316 ? 8.090 -13.201 -17.071 1.00 95.75 316 ILE A CA 1
ATOM 2556 C C . ILE A 1 316 ? 9.499 -13.609 -17.507 1.00 95.75 316 ILE A C 1
ATOM 2558 O O . ILE A 1 316 ? 10.267 -14.137 -16.700 1.00 95.75 316 ILE A O 1
ATOM 2562 N N . SER A 1 317 ? 9.867 -13.341 -18.761 1.00 94.06 317 SER A N 1
ATOM 2563 C CA . SER A 1 317 ? 11.180 -13.699 -19.302 1.00 94.06 317 SER A CA 1
ATOM 2564 C C . SER A 1 317 ? 12.361 -13.027 -18.592 1.00 94.06 317 SER A C 1
ATOM 2566 O O . SER A 1 317 ? 13.482 -13.531 -18.678 1.00 94.06 317 SER A O 1
ATOM 2568 N N . SER A 1 318 ? 12.129 -11.895 -17.915 1.00 95.06 318 SER A N 1
ATOM 2569 C CA . SER A 1 318 ? 13.209 -11.039 -17.416 1.00 95.06 318 SER A CA 1
ATOM 2570 C C . SER A 1 318 ? 12.993 -10.439 -16.024 1.00 95.06 318 SER A C 1
ATOM 2572 O O . SER A 1 318 ? 13.945 -9.875 -15.478 1.00 95.06 318 SER A O 1
ATOM 2574 N N . VAL A 1 319 ? 11.793 -10.555 -15.441 1.00 97.12 319 VAL A N 1
ATOM 2575 C CA . VAL A 1 319 ? 11.459 -9.990 -14.120 1.00 97.12 319 VAL A CA 1
ATOM 2576 C C . VAL A 1 319 ? 12.380 -10.493 -13.005 1.00 97.12 319 VAL A C 1
ATOM 2578 O O . VAL A 1 319 ? 12.868 -9.688 -12.216 1.00 97.12 319 VAL A O 1
ATOM 2581 N N . ASP A 1 320 ? 12.697 -11.790 -12.972 1.00 97.31 320 ASP A N 1
ATOM 2582 C CA . ASP A 1 320 ? 13.587 -12.382 -11.965 1.00 97.31 320 ASP A CA 1
ATOM 2583 C C . ASP A 1 320 ? 15.005 -11.814 -12.040 1.00 97.31 320 ASP A C 1
ATOM 2585 O O . ASP A 1 320 ? 15.591 -11.504 -11.011 1.00 97.31 320 ASP A O 1
ATOM 2589 N N . GLN A 1 321 ? 15.535 -11.600 -13.244 1.00 97.75 321 GLN A N 1
ATOM 2590 C CA . GLN A 1 321 ? 16.867 -11.023 -13.437 1.00 97.75 321 GLN A CA 1
ATOM 2591 C C . GLN A 1 321 ? 16.965 -9.612 -12.844 1.00 97.75 321 GLN A C 1
ATOM 2593 O O . GLN A 1 321 ? 17.986 -9.263 -12.257 1.00 97.75 321 GLN A O 1
ATOM 2598 N N . TYR A 1 322 ? 15.913 -8.800 -12.990 1.00 97.38 322 TYR A N 1
ATOM 2599 C CA . TYR A 1 322 ? 15.869 -7.458 -12.406 1.00 97.38 322 TYR A CA 1
ATOM 2600 C C . TYR A 1 322 ? 15.704 -7.496 -10.890 1.00 97.38 322 TYR A C 1
ATOM 2602 O O . TYR A 1 322 ? 16.415 -6.782 -10.186 1.00 97.38 322 TYR A O 1
ATOM 2610 N N . VAL A 1 323 ? 14.816 -8.350 -10.373 1.00 97.00 323 VAL A N 1
ATOM 2611 C CA . VAL A 1 323 ? 14.641 -8.507 -8.923 1.00 97.00 323 VAL A CA 1
ATOM 2612 C C . VAL A 1 323 ? 15.942 -8.978 -8.272 1.00 97.00 323 VAL A C 1
ATOM 2614 O O . VAL A 1 323 ? 16.407 -8.347 -7.328 1.00 97.00 323 VAL A O 1
ATOM 2617 N N . VAL A 1 324 ? 16.593 -10.002 -8.831 1.00 97.19 324 VAL A N 1
ATOM 2618 C CA . VAL A 1 324 ? 17.912 -10.482 -8.388 1.00 97.19 324 VAL A CA 1
ATOM 2619 C C . VAL A 1 324 ? 18.957 -9.365 -8.435 1.00 97.19 324 VAL A C 1
ATOM 2621 O O . VAL A 1 324 ? 19.693 -9.180 -7.468 1.00 97.19 324 VAL A O 1
ATOM 2624 N N . ALA A 1 325 ? 18.992 -8.574 -9.513 1.00 96.75 325 ALA A N 1
ATOM 2625 C CA . ALA A 1 325 ? 19.916 -7.449 -9.639 1.00 96.75 325 ALA A CA 1
ATOM 2626 C C . ALA A 1 325 ? 19.763 -6.425 -8.505 1.00 96.75 325 ALA A C 1
ATOM 2628 O O . ALA A 1 325 ? 20.768 -5.942 -7.984 1.00 96.75 325 ALA A O 1
ATOM 2629 N N . TYR A 1 326 ? 18.527 -6.117 -8.109 1.00 96.00 326 TYR A N 1
ATOM 2630 C CA . TYR A 1 326 ? 18.250 -5.198 -7.007 1.00 96.00 326 TYR A CA 1
ATOM 2631 C C . TYR A 1 326 ? 18.559 -5.785 -5.628 1.00 96.00 326 TYR A C 1
ATOM 2633 O O . TYR A 1 326 ? 19.078 -5.061 -4.782 1.00 96.00 326 TYR A O 1
ATOM 2641 N N . LEU A 1 327 ? 18.264 -7.069 -5.397 1.00 94.50 327 LEU A N 1
ATOM 2642 C CA . LEU A 1 327 ? 18.568 -7.753 -4.132 1.00 94.50 327 LEU A CA 1
ATOM 2643 C C . LEU A 1 327 ? 20.074 -7.877 -3.884 1.00 94.50 327 LEU A C 1
ATOM 2645 O O . LEU A 1 327 ? 20.536 -7.862 -2.747 1.00 94.50 327 LEU A O 1
ATOM 2649 N N . ASN A 1 328 ? 20.850 -7.976 -4.959 1.00 94.31 328 ASN A N 1
ATOM 2650 C CA . ASN A 1 328 ? 22.293 -8.135 -4.895 1.00 94.31 328 ASN A CA 1
ATOM 2651 C C . ASN A 1 328 ? 23.058 -6.813 -4.787 1.00 94.31 328 ASN A C 1
ATOM 2653 O O . ASN A 1 328 ? 24.276 -6.839 -4.915 1.00 94.31 328 ASN A O 1
ATOM 2657 N N . VAL A 1 329 ? 22.409 -5.673 -4.547 1.00 88.94 329 VAL A N 1
ATOM 2658 C CA . VAL A 1 329 ? 23.090 -4.388 -4.324 1.00 88.94 329 VAL A CA 1
ATOM 2659 C C . VAL A 1 329 ? 22.703 -3.842 -2.956 1.00 88.94 329 VAL A C 1
ATOM 2661 O O . VAL A 1 329 ? 21.523 -3.772 -2.615 1.00 88.94 329 VAL A O 1
ATOM 2664 N N . LYS A 1 330 ? 23.698 -3.428 -2.163 1.00 81.38 330 LYS A N 1
ATOM 2665 C CA . LYS A 1 330 ? 23.458 -2.808 -0.856 1.00 81.38 330 LYS A CA 1
ATOM 2666 C C . LYS A 1 330 ? 22.819 -1.439 -1.065 1.00 81.38 330 LYS A C 1
ATOM 2668 O O . LYS A 1 330 ? 23.446 -0.529 -1.599 1.00 81.38 330 LYS A O 1
ATOM 2673 N N . ARG A 1 331 ? 21.565 -1.298 -0.647 1.00 81.94 331 ARG A N 1
ATOM 2674 C CA . ARG A 1 331 ? 20.773 -0.082 -0.840 1.00 81.94 331 ARG A CA 1
ATOM 2675 C C . ARG A 1 331 ? 19.776 0.119 0.283 1.00 81.94 331 ARG A C 1
ATOM 2677 O O . ARG A 1 331 ? 19.371 -0.835 0.934 1.00 81.94 331 ARG A O 1
ATOM 2684 N N . ASN A 1 332 ? 19.369 1.366 0.468 1.00 76.62 332 ASN A N 1
ATOM 2685 C CA . ASN A 1 332 ? 18.368 1.796 1.444 1.00 76.62 332 ASN A CA 1
ATOM 2686 C C . ASN A 1 332 ? 17.076 2.315 0.784 1.00 76.62 332 ASN A C 1
ATOM 2688 O O . ASN A 1 332 ? 16.167 2.763 1.476 1.00 76.62 332 ASN A O 1
ATOM 2692 N N . LYS A 1 333 ? 16.988 2.258 -0.550 1.00 82.62 333 LYS A N 1
ATOM 2693 C CA . LYS A 1 333 ? 15.829 2.691 -1.337 1.00 82.62 333 LYS A CA 1
ATOM 2694 C C . LYS A 1 333 ? 15.168 1.515 -2.046 1.00 82.62 333 LYS A C 1
ATOM 2696 O O . LYS A 1 333 ? 15.823 0.535 -2.398 1.00 82.62 333 LYS A O 1
ATOM 2701 N N . ILE A 1 334 ? 13.865 1.643 -2.277 1.00 87.38 334 ILE A N 1
ATOM 2702 C CA . ILE A 1 334 ? 13.065 0.680 -3.041 1.00 87.38 334 ILE A CA 1
ATOM 2703 C C . ILE A 1 334 ? 13.494 0.713 -4.516 1.00 87.38 334 ILE A C 1
ATOM 2705 O O . ILE A 1 334 ? 13.622 1.780 -5.112 1.00 87.38 334 ILE A O 1
ATOM 2709 N N . GLY A 1 335 ? 13.720 -0.457 -5.115 1.00 92.00 335 GLY A N 1
ATOM 2710 C CA . GLY A 1 335 ? 13.913 -0.621 -6.561 1.00 92.00 335 GLY A CA 1
ATOM 2711 C C . GLY A 1 335 ? 12.599 -0.646 -7.289 1.00 92.00 335 GLY A C 1
ATOM 2712 O O . GLY A 1 335 ? 11.690 -1.324 -6.828 1.00 92.00 335 GLY A O 1
ATOM 2713 N N . LYS A 1 336 ? 12.507 0.048 -8.417 1.00 93.38 336 LYS A N 1
ATOM 2714 C CA . LYS A 1 336 ? 11.285 0.113 -9.214 1.00 93.38 336 LYS A CA 1
ATOM 2715 C C . LYS A 1 336 ? 11.556 -0.346 -10.628 1.00 93.38 336 LYS A C 1
ATOM 2717 O O . LYS A 1 336 ? 12.398 0.227 -11.310 1.00 93.38 336 LYS A O 1
ATOM 2722 N N . ILE A 1 337 ? 10.808 -1.345 -11.071 1.00 96.25 337 ILE A N 1
ATOM 2723 C CA . ILE A 1 337 ? 10.805 -1.778 -12.465 1.00 96.25 337 ILE A CA 1
ATOM 2724 C C . ILE A 1 337 ? 9.436 -1.432 -13.037 1.00 96.25 337 ILE A C 1
ATOM 2726 O O . ILE A 1 337 ? 8.419 -1.892 -12.518 1.00 96.25 337 ILE A O 1
ATOM 2730 N N . LEU A 1 338 ? 9.414 -0.597 -14.072 1.00 96.44 338 LEU A N 1
ATOM 2731 C CA . LEU A 1 338 ? 8.198 -0.043 -14.657 1.00 96.44 338 LEU A CA 1
ATOM 2732 C C . LEU A 1 338 ? 8.019 -0.590 -16.074 1.00 96.44 338 LEU A C 1
ATOM 2734 O O . LEU A 1 338 ? 8.637 -0.098 -17.021 1.00 96.44 338 LEU A O 1
ATOM 2738 N N . TRP A 1 339 ? 7.163 -1.603 -16.235 1.00 97.56 339 TRP A N 1
ATOM 2739 C CA . TRP A 1 339 ? 6.782 -2.078 -17.566 1.00 97.56 339 TRP A CA 1
ATOM 2740 C C . TRP A 1 339 ? 5.648 -1.235 -18.145 1.00 97.56 339 TRP A C 1
ATOM 2742 O O . TRP A 1 339 ? 4.628 -1.012 -17.493 1.00 97.56 339 TRP A O 1
ATOM 2752 N N . GLY A 1 340 ? 5.807 -0.824 -19.400 1.00 96.50 340 GLY A N 1
ATOM 2753 C CA . GLY A 1 340 ? 4.917 0.097 -20.105 1.00 96.50 340 GLY A CA 1
ATOM 2754 C C . GLY A 1 340 ? 5.487 1.510 -20.261 1.00 96.50 340 GLY A C 1
ATOM 2755 O O . GLY A 1 340 ? 4.752 2.394 -20.694 1.00 96.50 340 GLY A O 1
ATOM 2756 N N . ILE A 1 341 ? 6.763 1.728 -19.936 1.00 96.81 341 ILE A N 1
ATOM 2757 C CA . ILE A 1 341 ? 7.493 2.973 -20.217 1.00 96.81 341 ILE A CA 1
ATOM 2758 C C . ILE A 1 341 ? 8.623 2.639 -21.190 1.00 96.81 341 ILE A C 1
ATOM 2760 O O . ILE A 1 341 ? 9.362 1.682 -20.963 1.00 96.81 341 ILE A O 1
ATOM 2764 N N . SER A 1 342 ? 8.727 3.385 -22.285 1.00 95.38 342 SER A N 1
ATOM 2765 C CA . SER A 1 342 ? 9.807 3.233 -23.261 1.00 95.38 342 SER A CA 1
ATOM 2766 C C . SER A 1 342 ? 11.103 3.893 -22.798 1.00 95.38 342 SER A C 1
ATOM 2768 O O . SER A 1 342 ? 11.113 4.754 -21.918 1.00 95.38 342 SER A O 1
ATOM 2770 N N . ASP A 1 343 ? 12.207 3.518 -23.444 1.00 91.75 343 ASP A N 1
ATOM 2771 C CA . ASP A 1 343 ? 13.550 4.025 -23.130 1.00 91.75 343 ASP A CA 1
ATOM 2772 C C . ASP A 1 343 ? 13.648 5.562 -23.275 1.00 91.75 343 ASP A C 1
ATOM 2774 O O . ASP A 1 343 ? 14.448 6.215 -22.611 1.00 91.75 343 ASP A O 1
ATOM 2778 N N . ASP A 1 344 ? 12.798 6.179 -24.106 1.00 94.12 344 ASP A N 1
ATOM 2779 C CA . ASP A 1 344 ? 12.724 7.636 -24.293 1.00 94.12 344 ASP A CA 1
ATOM 2780 C C . ASP A 1 344 ? 11.798 8.362 -23.291 1.00 94.12 344 ASP A C 1
ATOM 2782 O O . ASP A 1 344 ? 11.528 9.562 -23.462 1.00 94.12 344 ASP A O 1
ATOM 2786 N N . ARG A 1 345 ? 11.372 7.647 -22.236 1.00 95.19 345 ARG A N 1
ATOM 2787 C CA . ARG A 1 345 ? 10.471 8.063 -21.142 1.00 95.19 345 ARG A CA 1
ATOM 2788 C C . ARG A 1 345 ? 8.996 8.163 -21.503 1.00 95.19 345 ARG A C 1
ATOM 2790 O O . ARG A 1 345 ? 8.218 8.699 -20.713 1.00 95.19 345 ARG A O 1
ATOM 2797 N N . THR A 1 346 ? 8.589 7.670 -22.664 1.00 96.94 346 THR A N 1
ATOM 2798 C CA . THR A 1 346 ? 7.194 7.765 -23.094 1.00 96.94 346 THR A CA 1
ATOM 2799 C C . THR A 1 346 ? 6.338 6.692 -22.419 1.00 96.94 346 THR A C 1
ATOM 2801 O O . THR A 1 346 ? 6.686 5.512 -22.364 1.00 96.94 346 THR A O 1
ATOM 2804 N N . VAL A 1 347 ? 5.184 7.095 -21.890 1.00 97.44 347 VAL A N 1
ATOM 2805 C CA . VAL A 1 347 ? 4.181 6.170 -21.354 1.00 97.44 347 VAL A CA 1
ATOM 2806 C C . VAL A 1 347 ? 3.499 5.459 -22.522 1.00 97.44 347 VAL A C 1
ATOM 2808 O O . VAL A 1 347 ? 2.734 6.064 -23.271 1.00 97.44 347 VAL A O 1
ATOM 2811 N N . VAL A 1 348 ? 3.742 4.159 -22.662 1.00 96.81 348 VAL A N 1
ATOM 2812 C CA . VAL A 1 348 ? 3.139 3.304 -23.701 1.00 96.81 348 VAL A CA 1
ATOM 2813 C C . VAL A 1 348 ? 2.014 2.440 -23.118 1.00 96.81 348 VAL A C 1
ATOM 2815 O O . VAL A 1 348 ? 0.989 2.194 -23.763 1.00 96.81 348 VAL A O 1
ATOM 2818 N N . GLY A 1 349 ? 2.168 2.013 -21.866 1.00 96.06 349 GLY A N 1
ATOM 2819 C CA . GLY A 1 349 ? 1.254 1.098 -21.196 1.00 96.06 349 GLY A CA 1
ATOM 2820 C C . GLY A 1 349 ? 1.335 -0.340 -21.714 1.00 96.06 349 GLY A C 1
ATOM 2821 O O . GLY A 1 349 ? 1.793 -0.627 -22.817 1.00 96.06 349 GLY A O 1
ATOM 2822 N N . VAL A 1 350 ? 0.846 -1.259 -20.895 1.00 96.75 350 VAL A N 1
ATOM 2823 C CA . VAL A 1 350 ? 0.702 -2.682 -21.191 1.00 96.75 350 VAL A CA 1
ATOM 2824 C C . VAL A 1 350 ? -0.784 -2.990 -21.256 1.00 96.75 350 VAL A C 1
ATOM 2826 O O . VAL A 1 350 ? -1.527 -2.697 -20.316 1.00 96.75 350 VAL A O 1
ATOM 2829 N N . ARG A 1 351 ? -1.236 -3.562 -22.375 1.00 94.50 351 ARG A N 1
ATOM 2830 C CA . ARG A 1 351 ? -2.629 -3.984 -22.518 1.00 94.50 351 ARG A CA 1
ATOM 2831 C C . ARG A 1 351 ? -2.838 -5.321 -21.808 1.00 94.50 351 ARG A C 1
ATOM 2833 O O . ARG A 1 351 ? -2.160 -6.282 -22.151 1.00 94.50 351 ARG A O 1
ATOM 2840 N N . LEU A 1 352 ? -3.764 -5.370 -20.850 1.00 93.44 352 LEU A N 1
ATOM 2841 C CA . LEU A 1 352 ? -4.129 -6.580 -20.106 1.00 93.44 352 LEU A CA 1
ATOM 2842 C C . LEU A 1 352 ? -5.644 -6.654 -19.909 1.00 93.44 352 LEU A C 1
ATOM 2844 O O . LEU A 1 352 ? -6.243 -5.820 -19.220 1.00 93.44 352 LEU A O 1
ATOM 2848 N N . GLU A 1 353 ? -6.256 -7.693 -20.464 1.00 91.50 353 GLU A N 1
ATOM 2849 C CA . GLU A 1 353 ? -7.653 -8.034 -20.210 1.00 91.50 353 GLU A CA 1
ATOM 2850 C C . GLU A 1 353 ? -7.833 -8.541 -18.766 1.00 91.50 353 GLU A C 1
ATOM 2852 O O . GLU A 1 353 ? -6.886 -8.978 -18.114 1.00 91.50 353 GLU A O 1
ATOM 2857 N N . TYR A 1 354 ? -9.062 -8.523 -18.238 1.00 85.06 354 TYR A N 1
ATOM 2858 C CA . TYR A 1 354 ? -9.340 -8.853 -16.828 1.00 85.06 354 TYR A CA 1
ATOM 2859 C C . TYR A 1 354 ? -8.687 -10.167 -16.348 1.00 85.06 354 TYR A C 1
ATOM 2861 O O . TYR A 1 354 ? -8.003 -10.187 -15.328 1.00 85.06 354 TYR A O 1
ATOM 2869 N N . ARG A 1 355 ? -8.817 -11.254 -17.125 1.00 88.56 355 ARG A N 1
ATOM 2870 C CA . ARG A 1 355 ? -8.238 -12.574 -16.790 1.00 88.56 355 ARG A CA 1
ATOM 2871 C C . ARG A 1 355 ? -6.706 -12.589 -16.806 1.00 88.56 355 ARG A C 1
ATOM 2873 O O . ARG A 1 355 ? -6.089 -13.429 -16.154 1.00 88.56 355 ARG A O 1
ATOM 2880 N N . GLU A 1 356 ? -6.097 -11.689 -17.568 1.00 92.50 356 GLU A N 1
ATOM 2881 C CA . GLU A 1 356 ? -4.647 -11.594 -17.730 1.00 92.50 356 GLU A CA 1
ATOM 2882 C C . GLU A 1 356 ? -3.985 -10.908 -16.536 1.00 92.50 356 GLU A C 1
ATOM 2884 O O . GLU A 1 356 ? -2.835 -11.207 -16.232 1.00 92.50 356 GLU A O 1
ATOM 2889 N N . ARG A 1 357 ? -4.716 -10.059 -15.806 1.00 92.00 357 ARG A N 1
ATOM 2890 C CA . ARG A 1 357 ? -4.209 -9.352 -14.619 1.00 92.00 357 ARG A CA 1
ATOM 2891 C C . ARG A 1 357 ? -3.840 -10.327 -13.498 1.00 92.00 357 ARG A C 1
ATOM 2893 O O . ARG A 1 357 ? -2.715 -10.309 -13.002 1.00 92.00 357 ARG A O 1
ATOM 2900 N N . ASP A 1 358 ? -4.755 -11.232 -13.157 1.00 88.31 358 ASP A N 1
ATOM 2901 C CA . ASP A 1 358 ? -4.528 -12.255 -12.124 1.00 88.31 358 ASP A CA 1
ATOM 2902 C C . ASP A 1 358 ? -3.541 -13.329 -12.575 1.00 88.31 358 ASP A C 1
ATOM 2904 O O . ASP A 1 358 ? -2.817 -13.916 -11.765 1.00 88.31 358 ASP A O 1
ATOM 2908 N N . LYS A 1 359 ? -3.514 -13.614 -13.881 1.00 93.44 359 LYS A N 1
ATOM 2909 C CA . LYS A 1 359 ? -2.503 -14.489 -14.470 1.00 93.44 359 LYS A CA 1
ATOM 2910 C C . LYS A 1 359 ? -1.112 -13.870 -14.320 1.00 93.44 359 LYS A C 1
ATOM 2912 O O . LYS A 1 359 ? -0.246 -14.524 -13.757 1.00 93.44 359 LYS A O 1
ATOM 2917 N N . LEU A 1 360 ? -0.924 -12.612 -14.721 1.00 95.19 360 LEU A N 1
ATOM 2918 C CA . LEU A 1 360 ? 0.350 -11.905 -14.600 1.00 95.19 360 LEU A CA 1
ATOM 2919 C C . LEU A 1 360 ? 0.853 -11.896 -13.153 1.00 95.19 360 LEU A C 1
ATOM 2921 O O . LEU A 1 360 ? 1.991 -12.284 -12.909 1.00 95.19 360 LEU A O 1
ATOM 2925 N N . LYS A 1 361 ? 0.002 -11.512 -12.190 1.00 92.12 361 LYS A N 1
ATOM 2926 C CA . LYS A 1 361 ? 0.375 -11.509 -10.765 1.00 92.12 361 LYS A CA 1
ATOM 2927 C C . LYS A 1 361 ? 0.853 -12.891 -10.303 1.00 92.12 361 LYS A C 1
ATOM 2929 O O . LYS A 1 361 ? 1.919 -12.992 -9.700 1.00 92.12 361 LYS A O 1
ATOM 2934 N N . ARG A 1 362 ? 0.105 -13.959 -10.613 1.00 93.25 362 ARG A N 1
ATOM 2935 C CA . ARG A 1 362 ? 0.493 -15.337 -10.259 1.00 93.25 362 ARG A CA 1
ATOM 2936 C C . ARG A 1 362 ? 1.782 -15.774 -10.939 1.00 93.25 362 ARG A C 1
ATOM 2938 O O . ARG A 1 362 ? 2.643 -16.342 -10.277 1.00 93.25 362 ARG A O 1
ATOM 2945 N N . ASP A 1 363 ? 1.919 -15.516 -12.232 1.00 95.69 363 ASP A N 1
ATOM 2946 C CA . ASP A 1 363 ? 3.064 -15.977 -13.012 1.00 95.69 363 ASP A CA 1
ATOM 2947 C C . ASP A 1 363 ? 4.348 -15.270 -12.565 1.00 95.69 363 ASP A C 1
ATOM 2949 O O . ASP A 1 363 ? 5.383 -15.923 -12.434 1.00 95.69 363 ASP A O 1
ATOM 2953 N N . VAL A 1 364 ? 4.285 -13.973 -12.233 1.00 95.31 364 VAL A N 1
ATOM 2954 C CA . VAL A 1 364 ? 5.429 -13.252 -11.654 1.00 95.31 364 VAL A CA 1
ATOM 2955 C C . VAL A 1 364 ? 5.781 -13.836 -10.287 1.00 95.31 364 VAL A C 1
ATOM 2957 O O . VAL A 1 364 ? 6.946 -14.139 -10.055 1.00 95.31 364 VAL A O 1
ATOM 2960 N N . VAL A 1 365 ? 4.810 -14.067 -9.397 1.00 92.88 365 VAL A N 1
ATOM 2961 C CA . VAL A 1 365 ? 5.075 -14.682 -8.080 1.00 92.88 365 VAL A CA 1
ATOM 2962 C C . VAL A 1 365 ? 5.721 -16.063 -8.230 1.00 92.88 365 VAL A C 1
ATOM 2964 O O . VAL A 1 365 ? 6.737 -16.342 -7.594 1.00 92.88 365 VAL A O 1
ATOM 2967 N N . ASN A 1 366 ? 5.191 -16.907 -9.118 1.00 94.12 366 ASN A N 1
ATOM 2968 C CA . ASN A 1 366 ? 5.767 -18.218 -9.418 1.00 94.12 366 ASN A CA 1
ATOM 2969 C C . ASN A 1 366 ? 7.202 -18.082 -9.937 1.00 94.12 366 ASN A C 1
ATOM 2971 O O . ASN A 1 366 ? 8.087 -18.819 -9.508 1.00 94.12 366 ASN A O 1
ATOM 2975 N N . LYS A 1 367 ? 7.457 -17.111 -10.815 1.00 95.94 367 LYS A N 1
ATOM 2976 C CA . LYS A 1 367 ? 8.790 -16.848 -11.354 1.00 95.94 367 LYS A CA 1
ATOM 2977 C C . LYS A 1 367 ? 9.771 -16.402 -10.267 1.00 95.94 367 LYS A C 1
ATOM 2979 O O . LYS A 1 367 ? 10.889 -16.906 -10.222 1.00 95.94 367 LYS A O 1
ATOM 2984 N N . LEU A 1 368 ? 9.349 -15.515 -9.367 1.00 95.94 368 LEU A N 1
ATOM 2985 C CA . LEU A 1 368 ? 10.170 -15.017 -8.261 1.00 95.94 368 LEU A CA 1
ATOM 2986 C C . LEU A 1 368 ? 10.396 -16.064 -7.162 1.00 95.94 368 LEU A C 1
ATOM 2988 O O . LEU A 1 368 ? 11.443 -16.048 -6.524 1.00 95.94 368 LEU A O 1
ATOM 2992 N N . SER A 1 369 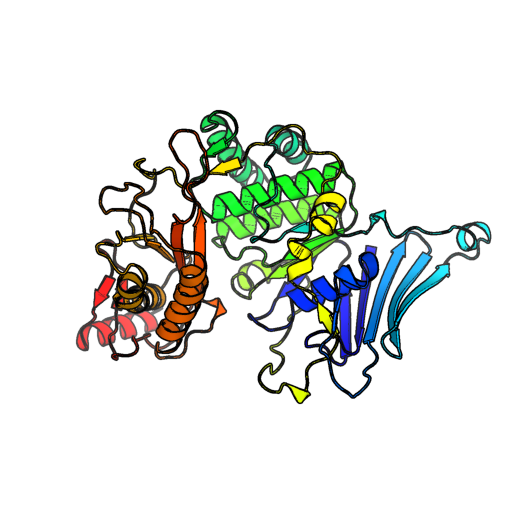? 9.484 -17.026 -6.981 1.00 93.69 369 SER A N 1
ATOM 2993 C CA . SER A 1 369 ? 9.687 -18.151 -6.052 1.00 93.69 369 SER A CA 1
ATOM 2994 C C . SER A 1 369 ? 10.816 -19.108 -6.458 1.00 93.69 369 SER A C 1
ATOM 2996 O O . SER A 1 369 ? 11.263 -19.902 -5.636 1.00 93.69 369 SER A O 1
ATOM 2998 N N . GLN A 1 370 ? 11.286 -19.028 -7.708 1.00 95.56 370 GLN A N 1
ATOM 2999 C CA . GLN A 1 370 ? 12.426 -19.805 -8.205 1.00 95.56 370 GLN A CA 1
ATOM 3000 C C . GLN A 1 370 ? 13.776 -19.150 -7.882 1.00 95.56 370 GLN A C 1
ATOM 3002 O O . GLN A 1 370 ? 14.811 -19.733 -8.191 1.00 95.56 370 GLN A O 1
ATOM 3007 N N . ILE A 1 371 ? 13.784 -17.937 -7.318 1.00 97.44 371 ILE A N 1
ATOM 3008 C CA . ILE A 1 371 ? 15.017 -17.279 -6.880 1.00 97.44 371 ILE A CA 1
ATOM 3009 C C . ILE A 1 371 ? 15.609 -18.065 -5.709 1.00 97.44 371 ILE A C 1
ATOM 3011 O O . ILE A 1 371 ? 14.896 -18.455 -4.782 1.00 97.44 371 ILE A O 1
ATOM 3015 N N . SER A 1 372 ? 16.922 -18.271 -5.760 1.00 95.12 372 SER A N 1
ATOM 3016 C CA . SER A 1 372 ? 17.690 -18.920 -4.703 1.00 95.12 372 SER A CA 1
ATOM 3017 C C . SER A 1 372 ? 18.741 -17.951 -4.175 1.00 95.12 372 SER A C 1
ATOM 3019 O O . SER A 1 372 ? 19.443 -17.350 -4.980 1.00 95.12 372 SER A O 1
ATOM 3021 N N . PRO A 1 373 ? 18.907 -17.776 -2.859 1.00 94.69 373 PRO A N 1
ATOM 3022 C CA . PRO A 1 373 ? 18.071 -18.277 -1.767 1.00 94.69 373 PRO A CA 1
ATOM 3023 C C . PRO A 1 373 ? 16.609 -17.790 -1.851 1.00 94.69 373 PRO A C 1
ATOM 3025 O O . PRO A 1 373 ? 16.355 -16.758 -2.476 1.00 94.69 373 PRO A O 1
ATOM 3028 N N . PRO A 1 374 ? 15.642 -18.488 -1.216 1.00 91.62 374 PRO A N 1
ATOM 3029 C CA . PRO A 1 374 ? 14.237 -18.090 -1.259 1.00 91.62 374 PRO A CA 1
ATOM 3030 C C . PRO A 1 374 ? 14.019 -16.662 -0.752 1.00 91.62 374 PRO A C 1
ATOM 3032 O O . PRO A 1 374 ? 14.404 -16.315 0.366 1.00 91.62 374 PRO A O 1
ATOM 3035 N N . VAL A 1 375 ? 13.353 -15.845 -1.568 1.00 89.12 375 VAL A N 1
ATOM 3036 C CA . VAL A 1 375 ? 13.036 -14.451 -1.239 1.00 89.12 375 VAL A CA 1
ATOM 3037 C C . VAL A 1 375 ? 11.696 -14.394 -0.500 1.00 89.12 375 VAL A C 1
ATOM 3039 O O . VAL A 1 375 ? 10.688 -14.863 -1.040 1.00 89.12 375 VAL A O 1
ATOM 3042 N N . PRO A 1 376 ? 11.630 -13.805 0.710 1.00 84.44 376 PRO A N 1
ATOM 3043 C CA . PRO A 1 376 ? 10.360 -13.617 1.402 1.00 84.44 376 PRO A CA 1
ATOM 3044 C C . PRO A 1 376 ? 9.378 -12.810 0.544 1.00 84.44 376 PRO A C 1
ATOM 3046 O O . PRO A 1 376 ? 9.747 -11.780 -0.013 1.00 84.44 376 PRO A O 1
ATOM 3049 N N . SER A 1 377 ? 8.111 -13.231 0.482 1.00 78.31 377 SER A N 1
ATOM 3050 C CA . SER A 1 377 ? 7.080 -12.623 -0.385 1.00 78.31 377 SER A CA 1
ATOM 3051 C C . SER A 1 377 ? 6.831 -11.142 -0.128 1.00 78.31 377 SER A C 1
ATOM 3053 O O . SER A 1 377 ? 6.307 -10.440 -0.980 1.00 78.31 377 SER A O 1
ATOM 3055 N N . GLN A 1 378 ? 7.190 -10.666 1.058 1.00 76.56 378 GLN A N 1
ATOM 3056 C CA . GLN A 1 378 ? 7.109 -9.263 1.397 1.00 76.56 378 GLN A CA 1
ATOM 3057 C C . GLN A 1 378 ? 8.096 -8.431 0.563 1.00 76.56 378 GLN A C 1
ATOM 3059 O O . GLN A 1 378 ? 7.794 -7.276 0.269 1.00 76.56 378 GLN A O 1
ATOM 3064 N N . VAL A 1 379 ? 9.287 -8.960 0.244 1.00 85.94 379 VAL A N 1
ATOM 3065 C CA . VAL A 1 379 ? 10.436 -8.187 -0.275 1.00 85.94 379 VAL A CA 1
ATOM 3066 C C . VAL A 1 379 ? 10.159 -7.596 -1.656 1.00 85.94 379 VAL A C 1
ATOM 3068 O O . VAL A 1 379 ? 10.871 -6.703 -2.105 1.00 85.94 379 VAL A O 1
ATOM 3071 N N . TYR A 1 380 ? 9.098 -8.035 -2.321 1.00 89.25 380 TYR A N 1
ATOM 3072 C CA . TYR A 1 380 ? 8.641 -7.448 -3.563 1.00 89.25 380 TYR A CA 1
ATOM 3073 C C . TYR A 1 380 ? 7.131 -7.215 -3.547 1.00 89.25 380 TYR A C 1
ATOM 3075 O O . TYR A 1 380 ? 6.380 -7.912 -2.867 1.00 89.25 380 TYR A O 1
ATOM 3083 N N . SER A 1 381 ? 6.675 -6.259 -4.349 1.00 87.25 381 SER A N 1
ATOM 3084 C CA . SER A 1 381 ? 5.254 -6.045 -4.627 1.00 87.25 381 SER A CA 1
ATOM 3085 C C . SER A 1 381 ? 5.033 -5.792 -6.112 1.00 87.25 381 SER A C 1
ATOM 3087 O O . SER A 1 381 ? 5.943 -5.351 -6.814 1.00 87.25 381 SER A O 1
ATOM 3089 N N . ILE A 1 382 ? 3.839 -6.127 -6.604 1.00 90.75 382 ILE A N 1
ATOM 3090 C CA . ILE A 1 382 ? 3.463 -5.991 -8.014 1.00 90.75 382 ILE A CA 1
ATOM 3091 C C . ILE A 1 382 ? 2.150 -5.221 -8.079 1.00 90.75 382 ILE A C 1
ATOM 3093 O O . ILE A 1 382 ? 1.121 -5.703 -7.597 1.00 90.75 382 ILE A O 1
ATOM 3097 N N . SER A 1 383 ? 2.179 -4.065 -8.728 1.00 88.88 383 SER A N 1
ATOM 3098 C CA . SER A 1 383 ? 1.033 -3.172 -8.862 1.00 88.88 383 SER A CA 1
ATOM 3099 C C . SER A 1 383 ? 0.695 -2.954 -10.330 1.00 88.88 383 SER A C 1
ATOM 3101 O O . SER A 1 383 ? 1.578 -2.790 -11.169 1.00 88.88 383 SER A O 1
ATOM 3103 N N . LEU A 1 384 ? -0.601 -2.945 -10.642 1.00 92.56 384 LEU A N 1
ATOM 3104 C CA . LEU A 1 384 ? -1.113 -2.529 -11.945 1.00 92.56 384 LEU A CA 1
ATOM 3105 C C . LEU A 1 384 ? -1.645 -1.112 -11.772 1.00 92.56 384 LEU A C 1
ATOM 3107 O O . LEU A 1 384 ? -2.650 -0.913 -11.093 1.00 92.56 384 LEU A O 1
ATOM 3111 N N . VAL A 1 385 ? -0.945 -0.140 -12.343 1.00 91.62 385 VAL A N 1
ATOM 311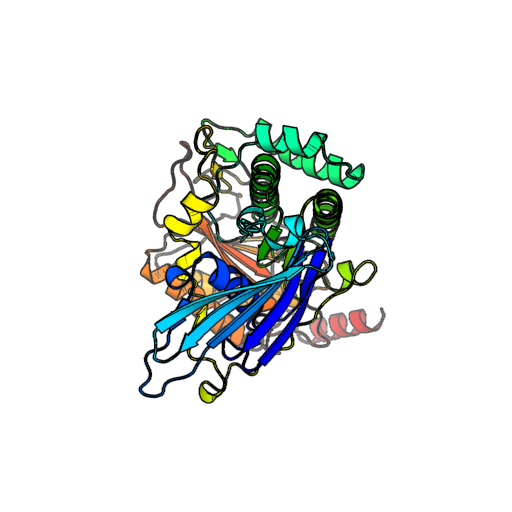2 C CA . VAL A 1 385 ? -1.273 1.277 -12.204 1.00 91.62 385 VAL A CA 1
ATOM 3113 C C . VAL A 1 385 ? -1.973 1.760 -13.463 1.00 91.62 385 VAL A C 1
ATOM 3115 O O . VAL A 1 385 ? -1.462 1.590 -14.567 1.00 91.62 385 VAL A O 1
ATOM 3118 N N . ASP A 1 386 ? -3.149 2.351 -13.286 1.00 92.38 386 ASP A N 1
ATOM 3119 C CA . ASP A 1 386 ? -3.986 2.859 -14.369 1.00 92.38 386 ASP A CA 1
ATOM 3120 C C . ASP A 1 386 ? -3.268 3.889 -15.256 1.00 92.38 386 ASP A C 1
ATOM 3122 O O . ASP A 1 386 ? -2.533 4.754 -14.765 1.00 92.38 386 ASP A O 1
ATOM 3126 N N . VAL A 1 387 ? -3.534 3.812 -16.564 1.00 94.62 387 VAL A N 1
ATOM 3127 C CA . VAL A 1 387 ? -3.086 4.785 -17.569 1.00 94.62 387 VAL A CA 1
ATOM 3128 C C . VAL A 1 387 ? -4.276 5.615 -18.046 1.00 94.62 387 VAL A C 1
ATOM 3130 O O . VAL A 1 387 ? -5.361 5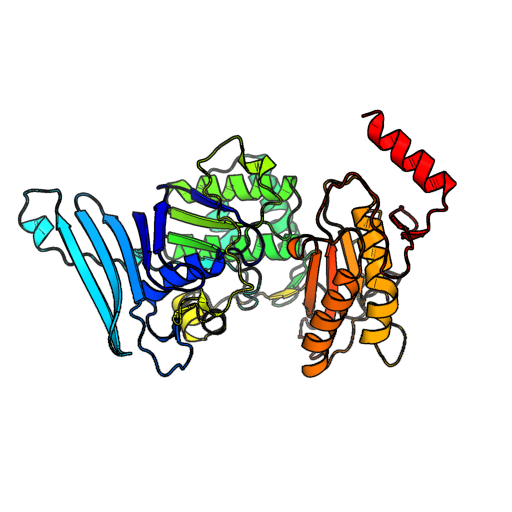.086 -18.289 1.00 94.62 387 VAL A O 1
ATOM 3133 N N . TYR A 1 388 ? -4.063 6.917 -18.202 1.00 93.69 388 TYR A N 1
ATOM 3134 C CA . TYR A 1 388 ? -5.083 7.886 -18.595 1.00 93.69 388 TYR A CA 1
ATOM 3135 C C . TYR A 1 388 ? -4.787 8.472 -19.977 1.00 93.69 388 TYR A C 1
ATOM 3137 O O . TYR A 1 388 ? -3.651 8.434 -20.448 1.00 93.69 388 TYR A O 1
ATOM 3145 N N . ASP A 1 389 ? -5.813 8.997 -20.641 1.00 93.19 389 ASP A N 1
ATOM 3146 C CA . ASP A 1 389 ? -5.659 9.783 -21.865 1.00 93.19 389 ASP A CA 1
ATOM 3147 C C . ASP A 1 389 ? -5.335 11.258 -21.563 1.00 93.19 389 ASP A C 1
ATOM 3149 O O . ASP A 1 389 ? -5.364 11.699 -20.411 1.00 93.19 389 ASP A O 1
ATOM 3153 N N . ASP A 1 390 ? -5.073 12.047 -22.608 1.00 90.56 390 ASP A N 1
ATOM 3154 C CA . ASP A 1 390 ? -4.779 13.487 -22.500 1.00 90.56 390 ASP A CA 1
ATOM 3155 C C . ASP A 1 390 ? -5.942 14.302 -21.893 1.00 90.56 390 ASP A C 1
ATOM 3157 O O . ASP A 1 390 ? -5.780 15.452 -21.480 1.00 90.56 390 ASP A O 1
ATOM 3161 N N . ASN A 1 391 ? -7.141 13.715 -21.819 1.00 88.38 391 ASN A N 1
ATOM 3162 C CA . ASN A 1 391 ? -8.310 14.298 -21.170 1.00 88.38 391 ASN A CA 1
ATOM 3163 C C . ASN A 1 391 ? -8.477 13.854 -19.711 1.00 88.38 391 ASN A C 1
ATOM 3165 O O . ASN A 1 391 ? -9.489 14.211 -19.102 1.00 88.38 391 ASN A O 1
ATOM 3169 N N . MET A 1 392 ? -7.497 13.143 -19.145 1.00 87.38 392 MET A N 1
ATOM 3170 C CA . MET A 1 392 ? -7.517 12.574 -17.794 1.00 87.38 392 MET A CA 1
ATOM 3171 C C . MET A 1 392 ? -8.626 11.533 -17.598 1.00 87.38 392 MET A C 1
ATOM 3173 O O . MET A 1 392 ? -9.119 11.326 -16.486 1.00 87.38 392 MET A O 1
ATOM 3177 N N . LYS A 1 393 ? -9.031 10.857 -18.677 1.00 88.88 393 LYS A N 1
ATOM 3178 C CA . LYS A 1 393 ? -9.973 9.741 -18.634 1.00 88.88 393 LYS A CA 1
ATOM 3179 C C . LYS A 1 393 ? -9.210 8.421 -18.579 1.00 88.88 393 LYS A C 1
ATOM 3181 O O . LYS A 1 393 ? -8.238 8.228 -19.302 1.00 88.88 393 LYS A O 1
ATOM 3186 N N . LEU A 1 394 ? -9.670 7.510 -17.722 1.00 90.56 394 LEU A N 1
ATOM 3187 C CA . LEU A 1 394 ? -9.108 6.167 -17.596 1.00 90.56 394 LEU A CA 1
ATOM 3188 C C . LEU A 1 394 ? -9.153 5.431 -18.946 1.00 90.56 394 LEU A C 1
ATOM 3190 O O . LEU A 1 394 ? -10.211 5.359 -19.576 1.00 90.56 394 LEU A O 1
ATOM 3194 N N . ILE A 1 395 ? -8.024 4.852 -19.356 1.00 94.12 395 ILE A N 1
ATOM 3195 C CA . ILE A 1 395 ? -7.940 3.947 -20.502 1.00 94.12 395 ILE A CA 1
ATOM 3196 C C . ILE A 1 395 ? -8.108 2.521 -19.985 1.00 94.12 395 ILE A C 1
ATOM 3198 O O . ILE A 1 395 ? -7.212 1.952 -19.363 1.00 94.12 395 ILE A O 1
ATOM 3202 N N . GLU A 1 396 ? -9.270 1.931 -20.251 1.00 93.44 396 GLU A N 1
ATOM 3203 C CA . GLU A 1 396 ? -9.566 0.567 -19.819 1.00 93.44 396 GLU A CA 1
ATOM 3204 C C . GLU A 1 396 ? -8.545 -0.443 -20.360 1.00 93.44 396 GLU A C 1
ATOM 3206 O O . GLU A 1 396 ? -8.052 -0.335 -21.486 1.00 93.44 396 GLU A O 1
ATOM 3211 N N . ASN A 1 397 ? -8.249 -1.459 -19.544 1.00 93.62 397 ASN A N 1
ATOM 3212 C CA . ASN A 1 397 ? -7.328 -2.546 -19.874 1.00 93.62 397 ASN A CA 1
ATOM 3213 C C . ASN A 1 397 ? -5.897 -2.098 -20.216 1.00 93.62 397 ASN A C 1
ATOM 3215 O O . ASN A 1 397 ? -5.172 -2.864 -20.852 1.00 93.62 397 ASN A O 1
ATOM 3219 N N . ARG A 1 398 ? -5.464 -0.895 -19.816 1.00 95.62 398 ARG A N 1
ATOM 3220 C CA . ARG A 1 398 ? -4.096 -0.412 -20.038 1.00 95.62 398 ARG A CA 1
ATOM 3221 C C . ARG A 1 398 ? -3.441 0.033 -18.734 1.00 95.62 398 ARG A C 1
ATOM 3223 O O . ARG A 1 398 ? -3.968 0.885 -18.028 1.00 95.62 398 ARG A O 1
ATOM 3230 N N . TYR A 1 399 ? -2.267 -0.530 -18.459 1.00 96.00 399 TYR A N 1
ATOM 3231 C CA . TYR A 1 399 ? -1.591 -0.393 -17.169 1.00 96.00 399 TYR A CA 1
ATOM 3232 C C . TYR A 1 399 ? -0.099 -0.123 -17.316 1.00 96.00 399 TYR A C 1
ATOM 3234 O O . TYR A 1 399 ? 0.528 -0.598 -18.259 1.00 96.00 399 TYR A O 1
ATOM 3242 N N . ILE A 1 400 ? 0.487 0.558 -16.339 1.00 96.50 400 ILE A N 1
ATOM 3243 C CA . ILE A 1 400 ? 1.903 0.396 -16.010 1.00 96.50 400 ILE A CA 1
ATOM 3244 C C . ILE A 1 400 ? 2.012 -0.721 -14.979 1.00 96.50 400 ILE A C 1
ATOM 3246 O O . ILE A 1 400 ? 1.282 -0.725 -13.987 1.00 96.50 400 ILE A O 1
ATOM 3250 N N . ILE A 1 401 ? 2.893 -1.687 -15.222 1.00 96.50 401 ILE A N 1
ATOM 3251 C CA . ILE A 1 401 ? 3.171 -2.750 -14.253 1.00 96.50 401 ILE A CA 1
ATOM 3252 C C . ILE A 1 401 ? 4.374 -2.304 -13.439 1.00 96.50 401 ILE A C 1
ATOM 3254 O O . ILE A 1 401 ? 5.483 -2.235 -13.965 1.00 96.50 401 ILE A O 1
ATOM 3258 N N . GLU A 1 402 ? 4.150 -1.987 -12.170 1.00 94.88 402 GLU A N 1
ATOM 3259 C CA . GLU A 1 402 ? 5.215 -1.623 -11.241 1.00 94.88 402 GLU A CA 1
ATOM 3260 C C . GLU A 1 402 ? 5.602 -2.850 -10.417 1.00 94.88 402 GLU A C 1
ATOM 3262 O O . GLU A 1 402 ? 4.766 -3.398 -9.698 1.00 94.88 402 GLU A O 1
ATOM 3267 N N . VAL A 1 403 ? 6.864 -3.272 -10.494 1.00 94.94 403 VAL A N 1
ATOM 3268 C CA . VAL A 1 403 ? 7.437 -4.222 -9.532 1.00 94.94 403 VAL A CA 1
ATOM 3269 C C . VAL A 1 403 ? 8.384 -3.465 -8.620 1.00 94.94 403 VAL A C 1
ATOM 3271 O O . VAL A 1 403 ? 9.411 -2.950 -9.067 1.00 94.94 403 VAL A O 1
ATOM 3274 N N . ASN A 1 404 ? 8.026 -3.403 -7.342 1.00 92.06 404 ASN A N 1
ATOM 3275 C CA . ASN A 1 404 ? 8.854 -2.802 -6.309 1.00 92.06 404 ASN A CA 1
ATOM 3276 C C . ASN A 1 404 ? 9.695 -3.888 -5.638 1.00 92.06 404 ASN A C 1
ATOM 3278 O O . ASN A 1 404 ? 9.177 -4.959 -5.336 1.00 92.06 404 ASN A O 1
ATOM 3282 N N . VAL A 1 405 ? 10.971 -3.606 -5.382 1.00 92.94 405 VAL A N 1
ATOM 3283 C CA . VAL A 1 405 ? 11.903 -4.487 -4.666 1.00 92.94 405 VAL A CA 1
ATOM 3284 C C . VAL A 1 405 ? 12.427 -3.741 -3.449 1.00 92.94 405 VAL A C 1
ATOM 3286 O O . VAL A 1 405 ? 13.161 -2.758 -3.575 1.00 92.94 405 VAL A O 1
ATOM 3289 N N . HIS A 1 406 ? 12.026 -4.188 -2.269 1.00 87.31 406 HIS A N 1
ATOM 3290 C CA . HIS A 1 406 ? 12.436 -3.612 -1.001 1.00 87.31 406 HIS A CA 1
ATOM 3291 C C . HIS A 1 406 ? 13.897 -3.940 -0.687 1.00 87.31 406 HIS A C 1
ATOM 3293 O O . HIS A 1 406 ? 14.361 -5.035 -1.020 1.00 87.31 406 HIS A O 1
ATOM 3299 N N . PRO A 1 407 ? 14.618 -3.031 -0.003 1.00 84.69 407 PRO A N 1
ATOM 3300 C CA . PRO A 1 407 ? 15.905 -3.351 0.593 1.00 84.69 407 PRO A CA 1
ATOM 3301 C C . PRO A 1 407 ? 15.833 -4.640 1.411 1.00 84.69 407 PRO A C 1
ATOM 3303 O O . PRO A 1 407 ? 15.023 -4.768 2.331 1.00 84.69 407 PRO A O 1
ATOM 3306 N N . TYR A 1 408 ? 16.686 -5.598 1.068 1.00 86.12 408 TYR A N 1
ATOM 3307 C CA . TYR A 1 408 ? 16.799 -6.860 1.778 1.00 86.12 408 TYR A CA 1
ATOM 3308 C C . TYR A 1 408 ? 18.263 -7.275 1.808 1.00 86.12 408 TYR A C 1
ATOM 3310 O O . TYR A 1 408 ? 18.903 -7.383 0.765 1.00 86.12 408 TYR A O 1
ATOM 3318 N N . SER A 1 409 ? 18.799 -7.455 3.013 1.00 78.56 409 SER A N 1
ATOM 3319 C CA . SER A 1 409 ? 20.185 -7.867 3.208 1.00 78.56 409 SER A CA 1
ATOM 3320 C C . SER A 1 409 ? 20.253 -9.373 3.411 1.00 78.56 409 SER A C 1
ATOM 3322 O O . SER A 1 409 ? 19.472 -9.941 4.179 1.00 78.56 409 SER A O 1
ATOM 3324 N N . TYR A 1 410 ? 21.201 -10.011 2.735 1.00 83.50 410 TYR A N 1
ATOM 3325 C CA . TYR A 1 410 ? 21.493 -11.426 2.888 1.00 83.50 410 TYR A CA 1
ATOM 3326 C C . TYR A 1 410 ? 22.992 -11.672 2.714 1.00 83.50 410 TYR A C 1
ATOM 3328 O O . TYR A 1 410 ? 23.671 -10.920 2.014 1.00 83.50 410 TYR A O 1
ATOM 3336 N N . GLU A 1 411 ? 23.515 -12.706 3.373 1.00 84.06 411 GLU A N 1
ATOM 3337 C CA . GLU A 1 411 ? 24.953 -13.013 3.354 1.00 84.06 411 GLU A CA 1
ATOM 3338 C C . GLU A 1 411 ? 25.422 -13.501 1.973 1.00 84.06 411 GLU A C 1
ATOM 3340 O O . GLU A 1 411 ? 26.543 -13.222 1.549 1.00 84.06 411 GLU A O 1
ATOM 3345 N N . TYR A 1 412 ? 24.546 -14.206 1.257 1.00 88.81 412 TYR A N 1
ATOM 3346 C CA . TYR A 1 412 ? 24.826 -14.766 -0.060 1.00 88.81 412 TYR A CA 1
ATOM 3347 C C . TYR A 1 412 ? 24.167 -13.953 -1.171 1.00 88.81 412 TYR A C 1
ATOM 3349 O O . TYR A 1 412 ? 23.164 -13.270 -0.960 1.00 88.81 412 TYR A O 1
ATOM 3357 N N . PHE A 1 413 ? 24.706 -14.076 -2.383 1.00 93.56 413 PHE A N 1
ATOM 3358 C CA . PHE A 1 413 ? 24.012 -13.593 -3.567 1.00 93.56 413 PHE A CA 1
ATOM 3359 C C . PHE A 1 413 ? 22.734 -14.375 -3.825 1.00 93.56 413 PHE A C 1
ATOM 3361 O O . PHE A 1 413 ? 22.689 -15.593 -3.661 1.00 93.56 413 PHE A O 1
ATOM 3368 N N . PHE A 1 414 ? 21.746 -13.660 -4.339 1.00 96.31 414 PHE A N 1
ATOM 3369 C CA . PHE A 1 414 ? 20.598 -14.233 -5.007 1.00 96.31 414 PHE A CA 1
ATOM 3370 C C . PHE A 1 414 ? 20.951 -14.589 -6.454 1.00 96.31 414 PHE A C 1
ATOM 3372 O O . PHE A 1 414 ? 21.674 -13.859 -7.142 1.00 96.31 414 PHE A O 1
ATOM 3379 N N . SER A 1 415 ? 20.400 -15.694 -6.931 1.00 97.19 415 SER A N 1
ATOM 3380 C CA . SER A 1 415 ? 20.444 -16.161 -8.306 1.00 97.19 415 SER A CA 1
ATOM 3381 C C . SER A 1 415 ? 19.028 -16.397 -8.824 1.00 97.19 415 SER A C 1
ATOM 3383 O O . SER A 1 415 ? 18.089 -16.666 -8.072 1.00 97.19 415 SER A O 1
ATOM 3385 N N . THR A 1 416 ? 18.850 -16.275 -10.136 1.00 97.94 416 THR A N 1
ATOM 3386 C CA . THR A 1 416 ? 17.596 -16.673 -10.788 1.00 97.94 416 THR A CA 1
ATOM 3387 C C . THR A 1 416 ? 17.406 -18.191 -10.705 1.00 97.94 416 THR A C 1
ATOM 3389 O O . THR A 1 416 ? 18.344 -18.926 -10.407 1.00 97.94 416 THR A O 1
ATOM 3392 N N . GLY A 1 417 ? 16.235 -18.700 -11.108 1.00 93.25 417 GLY A N 1
ATOM 3393 C CA . GLY A 1 417 ? 16.010 -20.149 -11.249 1.00 93.25 417 GLY A CA 1
ATOM 3394 C C . GLY A 1 417 ? 16.899 -20.851 -12.295 1.00 93.25 417 GLY A C 1
ATOM 3395 O O . GLY A 1 417 ? 16.746 -22.047 -12.520 1.00 93.25 417 GLY A O 1
ATOM 3396 N N . LYS A 1 418 ? 17.788 -20.111 -12.973 1.00 95.38 418 LYS A N 1
ATOM 3397 C CA . LYS A 1 418 ? 18.827 -20.621 -13.883 1.00 95.38 418 LYS A CA 1
ATOM 3398 C C . LYS A 1 418 ? 20.243 -20.456 -13.309 1.00 95.38 418 LYS A C 1
ATOM 3400 O O . LYS A 1 418 ? 21.206 -20.478 -14.071 1.00 95.38 418 LYS A O 1
ATOM 3405 N N . ASP A 1 419 ? 20.361 -20.214 -12.006 1.00 95.44 419 ASP A N 1
ATOM 3406 C CA . ASP A 1 419 ? 21.621 -19.973 -11.295 1.00 95.44 419 ASP A CA 1
ATOM 3407 C C . ASP A 1 419 ? 22.420 -18.768 -11.822 1.00 95.44 419 ASP A C 1
ATOM 3409 O O . ASP A 1 419 ? 23.644 -18.691 -11.714 1.00 95.44 419 ASP A O 1
ATOM 3413 N N . GLU A 1 420 ? 21.727 -17.784 -12.397 1.00 97.69 420 GLU A N 1
ATOM 3414 C CA . GLU A 1 420 ? 22.358 -16.570 -12.905 1.00 97.69 420 GLU A CA 1
ATOM 3415 C C . GLU A 1 420 ? 22.337 -15.467 -11.847 1.00 97.69 420 GLU A C 1
ATOM 3417 O O . GLU A 1 420 ? 21.277 -15.107 -11.336 1.00 97.69 420 GLU A O 1
ATOM 3422 N N . VAL A 1 421 ? 23.505 -14.892 -11.563 1.00 97.50 421 VAL A N 1
ATOM 3423 C CA . VAL A 1 421 ? 23.661 -13.784 -10.615 1.00 97.50 421 VAL A CA 1
ATOM 3424 C C . VAL A 1 421 ? 23.776 -12.472 -11.379 1.00 97.50 421 VAL A C 1
ATOM 3426 O O . VAL A 1 421 ? 24.603 -12.330 -12.283 1.00 97.50 421 VAL A O 1
ATOM 3429 N N . PHE A 1 422 ? 22.950 -11.503 -10.999 1.00 97.44 422 PHE A N 1
ATOM 3430 C CA . PHE A 1 422 ? 22.948 -10.155 -11.560 1.00 97.44 422 PHE A CA 1
ATOM 3431 C C . PHE A 1 422 ? 23.153 -9.121 -10.458 1.00 97.44 422 PHE A C 1
ATOM 3433 O O . PHE A 1 422 ? 22.763 -9.361 -9.319 1.00 97.44 422 PHE A O 1
ATOM 3440 N N . ILE A 1 423 ? 23.707 -7.964 -10.810 1.00 94.94 423 ILE A N 1
ATOM 3441 C CA . ILE A 1 423 ? 23.697 -6.748 -9.988 1.00 94.94 423 ILE A CA 1
ATOM 3442 C C . ILE A 1 423 ? 23.108 -5.590 -10.788 1.00 94.94 423 ILE A C 1
ATOM 3444 O O . ILE A 1 423 ? 23.191 -5.574 -12.021 1.00 94.94 423 ILE A O 1
ATOM 3448 N N . LYS A 1 424 ? 22.515 -4.619 -10.099 1.00 94.44 424 LYS A N 1
ATOM 3449 C CA . LYS A 1 424 ? 22.059 -3.367 -10.706 1.00 94.44 424 LYS A CA 1
ATOM 3450 C C . LYS A 1 424 ? 23.211 -2.359 -10.758 1.00 94.44 424 LYS A C 1
ATOM 3452 O O . LYS A 1 424 ? 23.952 -2.198 -9.794 1.00 94.44 424 LYS A O 1
ATOM 3457 N N . THR A 1 425 ? 23.358 -1.691 -11.895 1.00 90.56 425 THR A N 1
ATOM 3458 C CA . THR A 1 425 ? 24.264 -0.559 -12.118 1.00 90.56 425 THR A CA 1
ATOM 3459 C C . THR A 1 425 ? 23.478 0.607 -12.728 1.00 90.56 425 THR A C 1
ATOM 3461 O O . THR A 1 425 ? 22.306 0.452 -13.097 1.00 90.56 425 THR A O 1
ATOM 3464 N N . ASP A 1 426 ? 24.119 1.769 -12.880 1.00 84.88 426 ASP A N 1
ATOM 3465 C CA . ASP A 1 426 ? 23.516 2.919 -13.575 1.00 84.88 426 ASP A CA 1
ATOM 3466 C C . ASP A 1 426 ? 23.130 2.594 -15.026 1.00 84.88 426 ASP A C 1
ATOM 3468 O O . ASP A 1 426 ? 22.160 3.131 -15.542 1.00 84.88 426 ASP A O 1
ATOM 3472 N N . GLY A 1 427 ? 23.837 1.657 -15.669 1.00 83.00 427 GLY A N 1
ATOM 3473 C CA . GLY A 1 427 ? 23.549 1.195 -17.032 1.00 83.00 427 GLY A CA 1
ATOM 3474 C C . GLY A 1 427 ? 22.541 0.043 -17.129 1.00 83.00 427 GLY A C 1
ATOM 3475 O O . GLY A 1 427 ? 22.444 -0.577 -18.185 1.00 83.00 427 GLY A O 1
ATOM 3476 N N . GLY A 1 428 ? 21.851 -0.309 -16.039 1.00 89.75 428 GLY A N 1
ATOM 3477 C CA . GLY A 1 428 ? 20.884 -1.413 -16.008 1.00 89.75 428 GLY A CA 1
ATOM 3478 C C . GLY A 1 428 ? 21.367 -2.630 -15.217 1.00 89.75 428 GLY A C 1
ATOM 3479 O O . GLY A 1 428 ? 22.220 -2.537 -14.336 1.00 89.75 428 GLY A O 1
ATOM 3480 N N . LYS A 1 429 ? 20.800 -3.807 -15.491 1.00 94.19 429 LYS A N 1
ATOM 3481 C CA . LYS A 1 429 ? 21.259 -5.063 -14.873 1.00 94.19 429 LYS A CA 1
ATOM 3482 C C . LYS A 1 429 ? 22.518 -5.591 -15.565 1.00 94.19 429 LYS A C 1
ATOM 3484 O O . LYS A 1 429 ? 22.607 -5.604 -16.792 1.00 94.19 429 LYS A O 1
ATOM 3489 N N . ARG A 1 430 ? 23.455 -6.127 -14.787 1.00 95.62 430 ARG A N 1
ATOM 3490 C CA . ARG A 1 430 ? 24.680 -6.761 -15.285 1.00 95.62 430 ARG A CA 1
ATOM 3491 C C . ARG A 1 430 ? 24.849 -8.145 -14.678 1.00 95.62 430 ARG A C 1
ATOM 3493 O O . ARG A 1 430 ? 24.815 -8.290 -13.460 1.00 95.62 430 ARG A O 1
ATOM 3500 N N . LYS A 1 431 ? 25.051 -9.156 -15.525 1.00 97.44 431 LYS A N 1
ATOM 3501 C CA . LYS A 1 431 ? 25.363 -10.520 -15.079 1.00 97.44 431 LYS A CA 1
ATOM 3502 C C . LYS A 1 431 ? 26.793 -10.568 -14.542 1.00 97.44 431 LYS A C 1
ATOM 3504 O O . LYS A 1 431 ? 27.703 -10.092 -15.221 1.00 97.44 431 LYS A O 1
ATOM 3509 N N . LEU A 1 432 ? 26.981 -11.145 -13.359 1.00 96.12 432 LEU A N 1
ATOM 3510 C CA . LEU A 1 432 ? 28.300 -11.345 -12.767 1.00 96.12 432 LEU A CA 1
ATOM 3511 C C . LEU A 1 432 ? 28.929 -12.659 -13.234 1.00 96.12 432 LEU A C 1
ATOM 3513 O O . LEU A 1 432 ? 28.271 -13.698 -13.329 1.00 96.12 432 LEU A O 1
ATOM 3517 N N . LYS A 1 433 ? 30.235 -12.618 -13.489 1.00 96.06 433 LYS A N 1
ATOM 3518 C CA . LYS A 1 433 ? 31.090 -13.799 -13.634 1.00 96.06 433 LYS A CA 1
ATOM 3519 C C . LYS A 1 433 ? 31.564 -14.278 -12.262 1.00 96.06 433 LYS A C 1
ATOM 3521 O O . LYS A 1 433 ? 31.583 -13.524 -11.294 1.00 96.06 433 LYS A O 1
ATOM 3526 N N . VAL A 1 434 ? 32.030 -15.526 -12.197 1.00 93.44 434 VAL A N 1
ATOM 3527 C CA . VAL A 1 434 ? 32.471 -16.175 -10.946 1.00 93.44 434 VAL A CA 1
ATOM 3528 C C . VAL A 1 434 ? 33.503 -15.355 -10.167 1.00 93.44 434 VAL A C 1
ATOM 3530 O O . VAL A 1 434 ? 33.329 -15.142 -8.972 1.00 93.44 434 VAL A O 1
ATOM 3533 N N . HIS A 1 435 ? 34.537 -14.843 -10.835 1.00 93.25 435 HIS A N 1
ATOM 3534 C CA . HIS A 1 435 ? 35.557 -14.024 -10.173 1.00 93.25 435 HIS A CA 1
ATOM 3535 C C . HIS A 1 435 ? 35.003 -12.679 -9.673 1.00 93.25 435 HIS A C 1
ATOM 3537 O O . HIS A 1 435 ? 35.408 -12.206 -8.619 1.00 93.25 435 HIS A O 1
ATOM 3543 N N . GLU A 1 436 ? 34.046 -12.075 -10.384 1.00 93.62 436 GLU A N 1
ATOM 3544 C CA . GLU A 1 436 ? 33.421 -10.813 -9.966 1.00 93.62 436 GLU A CA 1
ATOM 3545 C C . GLU A 1 436 ? 32.548 -11.015 -8.725 1.00 93.62 436 GLU A C 1
ATOM 3547 O O . GLU A 1 436 ? 32.554 -10.174 -7.832 1.00 93.62 436 GLU A O 1
ATOM 3552 N N . MET A 1 437 ? 31.855 -12.158 -8.630 1.00 93.12 437 MET A N 1
ATOM 3553 C CA . MET A 1 437 ? 31.121 -12.534 -7.419 1.00 93.12 437 MET A CA 1
ATOM 3554 C C . MET A 1 437 ? 32.060 -12.656 -6.210 1.00 93.12 437 MET A C 1
ATOM 3556 O O . MET A 1 437 ? 31.734 -12.185 -5.126 1.00 93.12 437 MET A O 1
ATOM 3560 N N . GLN A 1 438 ? 33.243 -13.249 -6.383 1.00 90.50 438 GLN A N 1
ATOM 3561 C CA . GLN A 1 438 ? 34.223 -13.381 -5.297 1.00 90.50 438 GLN A CA 1
ATOM 3562 C C . GLN A 1 438 ? 34.753 -12.022 -4.819 1.00 90.50 438 GLN A C 1
ATOM 3564 O O . GLN A 1 438 ? 34.876 -11.803 -3.612 1.00 90.50 438 GLN A O 1
ATOM 3569 N N . ILE A 1 439 ? 35.025 -11.103 -5.750 1.00 89.19 439 ILE A N 1
ATOM 3570 C CA . ILE A 1 439 ? 35.470 -9.738 -5.431 1.00 89.19 439 ILE A CA 1
ATOM 3571 C C . ILE A 1 439 ? 34.387 -9.004 -4.631 1.00 89.19 439 ILE A C 1
ATOM 3573 O O . ILE A 1 439 ? 34.664 -8.457 -3.567 1.00 89.19 439 ILE A O 1
ATOM 3577 N N . GLU A 1 440 ? 33.144 -9.057 -5.104 1.00 88.19 440 GLU A N 1
ATOM 3578 C CA . GLU A 1 440 ? 32.008 -8.366 -4.489 1.00 88.19 440 GLU A CA 1
ATOM 3579 C C . GLU A 1 440 ? 31.595 -8.972 -3.131 1.00 88.19 440 GLU A C 1
ATOM 3581 O O . GLU A 1 440 ? 31.115 -8.261 -2.255 1.00 88.19 440 GLU A O 1
ATOM 3586 N N . LEU A 1 441 ? 31.806 -10.273 -2.902 1.00 86.56 441 LEU A N 1
ATOM 3587 C CA . LEU A 1 441 ? 31.623 -10.867 -1.569 1.00 86.56 441 LEU A CA 1
ATOM 3588 C C . LEU A 1 441 ? 32.712 -10.432 -0.589 1.00 86.56 441 LEU A C 1
ATOM 3590 O O . LEU A 1 441 ? 32.425 -10.226 0.589 1.00 86.56 441 LEU A O 1
ATOM 3594 N N . THR A 1 442 ? 33.953 -10.301 -1.061 1.00 83.62 442 THR A N 1
ATOM 3595 C CA . THR A 1 442 ? 35.073 -9.859 -0.219 1.00 83.62 442 THR A CA 1
ATOM 3596 C C . THR A 1 442 ? 34.867 -8.417 0.236 1.00 83.62 442 THR A C 1
ATOM 3598 O O . THR A 1 442 ? 34.941 -8.149 1.431 1.00 83.62 442 THR A O 1
ATOM 3601 N N . SER A 1 443 ? 34.484 -7.518 -0.677 1.00 80.81 443 SER A N 1
ATOM 3602 C CA . SER A 1 443 ? 34.238 -6.105 -0.349 1.00 80.81 443 SER A CA 1
ATOM 3603 C C . SER A 1 443 ? 33.113 -5.900 0.673 1.00 80.81 443 SER A C 1
ATOM 3605 O O . SER A 1 443 ? 33.134 -4.937 1.434 1.00 80.81 443 SER A O 1
ATOM 3607 N N . ARG A 1 444 ? 32.138 -6.817 0.742 1.00 77.81 444 ARG A N 1
ATOM 3608 C CA . ARG A 1 444 ? 31.047 -6.776 1.734 1.00 77.81 444 ARG A CA 1
ATOM 3609 C C . ARG A 1 444 ? 31.474 -7.149 3.147 1.00 77.81 444 ARG A C 1
ATOM 3611 O O . ARG A 1 444 ? 30.773 -6.774 4.078 1.00 77.81 444 ARG A O 1
ATOM 3618 N N . ARG A 1 445 ? 32.554 -7.920 3.297 1.00 70.44 445 ARG A N 1
ATOM 3619 C CA . ARG A 1 445 ? 33.058 -8.405 4.595 1.00 70.44 445 ARG A CA 1
ATOM 3620 C C . ARG A 1 445 ? 34.034 -7.436 5.260 1.00 70.44 445 ARG A C 1
ATOM 3622 O O . ARG A 1 445 ? 34.333 -7.605 6.435 1.00 70.44 445 ARG A O 1
ATOM 3629 N N . GLU A 1 446 ? 34.540 -6.459 4.513 1.00 56.03 446 GLU A N 1
ATOM 3630 C CA . GLU A 1 446 ? 35.495 -5.447 4.987 1.00 56.03 446 GLU A CA 1
ATOM 3631 C C . GLU A 1 446 ? 34.817 -4.191 5.582 1.00 56.03 446 GLU A C 1
ATOM 3633 O O . GLU A 1 446 ? 35.502 -3.230 5.929 1.00 56.03 446 GLU A O 1
ATOM 3638 N N . ILE A 1 447 ? 33.485 -4.206 5.724 1.00 51.16 447 ILE A N 1
ATOM 3639 C CA . ILE A 1 447 ? 32.653 -3.183 6.387 1.00 51.16 447 ILE A CA 1
ATOM 3640 C C . ILE A 1 447 ? 31.963 -3.839 7.576 1.00 51.16 447 ILE A C 1
ATOM 3642 O O . ILE A 1 447 ? 31.915 -3.201 8.650 1.00 51.16 447 ILE A O 1
#

Radius of gyration: 23.69 Å; chains: 1; bounding box: 63×53×71 Å

pLDDT: mean 84.37, std 12.28, range [47.53, 97.94]

Foldseek 3Di:
DFFKKWWDQAFLCNTDIDGADLFEAEEEEAPQLCLVQVVLLVLCLVVPPLFKAFFDDPDDDKIKMWIWDDDPQKIKIWIWMDDPNDIDIDIDIDGNDPDPVSVPDPDDCVLQNEAEAELPCQPQFFDLVLLVVVLVVFPFDPVLSVVLVVLSVQQVVQDDDQATEDQDSLSVSSRSVSRLLSLCVVSQRAEYEYEAQQLQHFQVSSLSVVRVSNRSSVRHHYYYYHYCQCVVVVVPDDDYHYRYHRPPVDPVSHRSMTTDPVSCVDPVSVCSSPVDDPPRGYHYAHAAAQDARPDAQFLQEEEAEQDDDDSLCSCLVCVQLQLLQAQLDQDRDKHKYKYQADNRRGRRFDAADPVRVVVSQVSSVVQQCLKPPGDRPSQKDWDWAFYAYPNRHTDPRTTIIIIIGHHDDDLAGIAGNVRWHWHGHRVGIDTDDPVRRVVSSVVVVVD

Secondary structure (DSSP, 8-state):
-EEEEEEEEETTEEEEEEE--SSEEEEEE-TTSSHHHHHHHHHHHHHGGGGEEE---SS---EEEEEEEEETTEEEEEEEEEETTEEEEEEEEEESS--HHHHH-----GGG--EEE-TT-TT----HHHHHHHHTTS---HHHHHHHHHHHHHHHHTEETTEEE-S-HHHHHHHHHHHHHHHHHHTT-SEEEESSTTTT--HHHHHHHHHHHHHHTTTSEEEEEE-GGGHHHHTTTS-EEEEPPP-TT-GGGS-SEEE-GGGTT-HHHHHHHHTT-TTS--EEE-EETTPBPS---BTTEEEE---SS-HHHHHHTTHHHHHHHHHTS--SS-EEEEETB-TTSBB--EE--HHHHHHHHHHHHHHHTTSBSPPPGGGEEEEEEEEE-TTS-EEEEEEEEEEEE-----SSPPB-TTS--EEEETTEEEEPPHHHHHHHHHHHH--

Sequence (447 aa):
MLEKIMINNFGPFKTFEMNFNKNISFIVGRNGSGKTQLLGAILSVFYGRHSIKTINSSAKEDMHISLSFKLHDSQIEVIRSSSDGKLFLENHTRSVSNDRISQLRKIDIGEYEPIIISHENNLLNFDIDLVKKHLFQLKLDNDAMQFLLNIINRVEQTKVKNAYLINSGGERYILKLLGLLSFALEDKKKLILIDDFGGLLDSYSFSLLLSLLDSISRDIQIILVMSSYHLESLQLKQSIEILHETNYSDSSKRSKHGFNYDFWDSDLFIKNQLSNSLNNKNNLVQYVINSKVEFEENIDMEFKEVKGINPIDSIISSVDQYVVAYLNVKRNKIGKILWGISDDRTVVGVRLEYRERDKLKRDVVNKLSQISPPVPSQVYSISLVDVYDDNMKLIENRYIIEVNVHPYSYEYFFSTGKDEVFIKTDGGKRKLKVHEMQIELTSRREI

=== Feature glossary ===
The record interleaves many kinds of information about one protein. Here is each kind framed as the question it answers.

Q: What are the backbone torsion angles?
A: φ (phi) and ψ (psi) are the two rotatable backbone dihedrals per residue: φ is the C(i-1)–N–Cα–C torsion, ψ is the N–Cα–C–N(i+1) torsion, both in degrees on (−180°, 180°]. α-helical residues cluster near (−60°, −45°); β-strand residues near (−120°, +130°). A Ramachandran plot is simply a scatter of (φ, ψ) for every residue.

Q: What is the amino-acid chain?
A: This is the polypeptide sequence — one letter per residue, N-terminus first. Length ranges from a few dozen residues for small domains to over a thousand for large multi-domain proteins.

Q: How mobile is each atom in the crystal?
A: For experimental (PDB) structures, the B-factor (temperature factor) quantifies the positional spread of each atom in the crystal — a combination of thermal vibration and static disorder — in units of Å². High B-factors mark flexible loops or poorly resolved regions; low B-factors mark the rigid, well-ordered core.

Q: Are the domains correctly placed relative to each other?
A: Predicted Aligned Error (PAE) is an AlphaFold confidence matrix: entry (i, j) is the expected error in the position of residue j, in ångströms, when the prediction is superimposed on the true structure at residue i. Low PAE within a block of residues means that block is internally rigid and well-predicted; high PAE between two blocks means their relative placement is uncertain even if each block individually is confident.

Q: How confident is the AlphaFold model at each residue?
A: pLDDT is the predicted lDDT-Cα score: AlphaFold's confidence that the local environment of each residue (all inter-atomic distances within 15 Å) is correctly placed. It is a per-residue number between 0 and 100, with higher meaning more reliable.

Q: What family and function is it annotated with?
A: Functional annotations link the protein to curated databases. InterPro entries identify conserved domains and families by matching the sequence against member-database signatures (Pfam, PROSITE, CDD, …). Gene Ontology (GO) terms describe molecular function, biological process, and cellular component in a controlled vocabulary. CATH places the structure in a hierarchical fold classification (Class/Architecture/Topology/Homologous-superfamily). The organism is the source species.

Q: How big and how compact is the whole molecule?
A: Three whole-structure scalars: the radius of gyration (RMS distance of Cα from centroid, in Å), the count of Cα–Cα contacts (pairs closer than 8 Å and separated by more than four residues in sequence — i.e. tertiary, not local, contacts), and the bounding-box dimensions. Together they distinguish compact globular folds from extended fibres or disordered chains.

Q: What known structures does this most resemble?
A: The Foldseek neighbor list gives the closest experimentally determined structures in the PDB, ranked by structural alignment. TM-score near 1 means near-identical fold; near 0.3 means only rough topology match. This is how one finds what a novel AlphaFold prediction most resembles in the solved-structure universe.

Q: Which residues are buried vs exposed?
A: SASA measures how much of the protein is reachable by solvent. It is computed by rolling a water-sized probe over the atomic surface and summing the exposed area (Å²). Per-residue SASA distinguishes core (buried, low SASA) from surface (exposed, high SASA) residues; total SASA is a whole-molecule size measure.

Q: Which residues are in helices, strands, or loops?
A: Eight-state secondary structure (DSSP): H is the canonical α-helix, G the tighter 3₁₀-helix, I the wider π-helix; E/B are β-structure, T and S are turns and bends, and '-' is everything else. DSSP derives these from the pattern of main-chain N–H···O=C hydrogen bonds, not from the sequence.

Q: Where is each backbone atom in 3D?
A: Structure coordinates are given as an mmCIF _atom_site loop: one row per atom with element, residue name, chain id, sequence number, and x/y/z position in Å. Only the four main-chain atoms per residue are included here; side chains are omitted to keep the record compact.

Q: What if only a Cα trace is available?
A: Three-state secondary structure (P-SEA) collapses the eight DSSP classes into helix (a), strand (b), and coil (c). P-SEA assigns these from Cα geometry alone — distances and angles — without requiring backbone oxygens, so it works on any Cα trace.

Q: What do the rendered images show?
A: The six renders are orthographic views along the three Cartesian axes in both directions. Representation (cartoon, sticks, or surface) and color scheme (sequence-rainbow or by-chain) vary across proteins so the training set covers all the common visualization conventions.

Q: What does the local fold look like, residue by residue?
A: Foldseek's 3Di representation compresses backbone geometry into a per-residue letter drawn from a learned twenty-state alphabet. It captures the tertiary interaction pattern around each residue — which residues are packed against it in space, regardless of where they are in sequence.

Q: What do the diagnostic plots show?
A: The contact map is a binary N×N matrix image: pixel (i, j) is dark where Cα_i and Cα_j are within 8 Å and |i−j|>4. Because the |i−j|>4 filter removes local helical contacts, off-diagonal stripes parallel to the main diagonal indicate parallel β-sheets; stripes perpendicular to it indicate antiparallel β-sheets. The Ramachandran plot scatters every residue's (φ, ψ) pair against the sterically allowed regions. The PAE heatmap renders the predicted-aligned-error matrix.